Protein AF-A0A642V0Q8-F1 (afdb_monomer)

Sequence (374 aa):
MLQRAIRMIKKDSGQNDPMDEDRSLQTDLVGQQVGFDVVAENFSAFYATLSAFFKRTNYNDTHVLVLDRIDQLPDNPADLYSCFSRLSEISDIENLLVVFVINTLEPKPLLLTSIPHIHFPRYSTDDAVKVVSQQQLRSLPEDRFTPQEQKKFWNQYCSMVVNALSSYTGSDVRLIKEVALKLWPEFVRPVLEENMDINNFVQLYRRNQRLFVSEVAVTDSLIDFTETNRSQQPSSQSGLPKQSKYILCAAYLASYNNPRYDIRFFSRAKEARSKRRDTNPRKKLKVSARSLAAPPFDLERLLAILHSIIPDDFIPNIDIGVQIATLTTLKLIVRTSNTDPLDSRTRWKVNASWTLVKQVADDIGFEIEDYLVE

Foldseek 3Di:
DLLVLVVVVVVVLVDDQPCVVVVVVVPPDDDDPPDPPPPCPDPVSSQVSVLVVCVRVVDDAADEAEDEACVPDPDDCLVVLLSLLCCCVVDPDPRYHYHYHHDDDDDPSNVVGPDDDDDDDFDDLVRLLVVLLVDPPDFDPPPPDDPVLRSVLSSVLSNVLSVLCCVPPPRDSVLSNVLSVLCVVVLCVCCVPVVDDSVVVVVSCVVCVVCSNDCCSNDPCSVCVVVVPPDDPPPLCPVDDLLLLLLLLLQQLQQQPDPVCCCVQQPPPPPDPPPPPDPDDDPPDPDRSLVDFRHWGFPVSSVSSSVSQDDPPDDPDPCPVVSVVVCCVVVQKDWPDPDDPPDRPIIIGGDDHPVNSVSSCVVNVHPSVSSGDD

Radius of gyration: 32.7 Å; Cα contacts (8 Å, |Δi|>4): 288; chains: 1; bounding box: 78×70×80 Å

InterPro domains:
  IPR020796 Origin recognition complex, subunit 5 [PTHR12705] (57-374)
  IPR047088 Origin recognition complex subunit 5, C-terminal [PF14630] (240-372)
  IPR048866 ORC5, lid domain [PF21639] (154-212)

pLDDT: mean 74.85, std 15.23, range [29.09, 93.44]

Nearest PDB structures (foldseek):
  7jpp-assembly1_E  TM=7.796E-01  e=3.971E-15  Homo sapiens
  7jpo-assembly1_E  TM=7.181E-01  e=3.419E-15  Homo sapiens
  7jpq-assembly1_E  TM=7.410E-01  e=1.315E-14  Homo sapiens
  7jpr-assembly1_E  TM=7.358E-01  e=4.356E-14  Homo sapiens
  8s0d-assembly1_E  TM=6.866E-01  e=7.869E-13  Homo sapiens

Mean predicted aligned error: 14.7 Å

Structure (mmCIF, N/CA/C/O backbone):
data_AF-A0A642V0Q8-F1
#
_entry.id   AF-A0A642V0Q8-F1
#
loop_
_atom_site.group_PDB
_atom_site.id
_atom_site.type_symbol
_atom_site.label_atom_id
_atom_site.label_alt_id
_atom_site.label_comp_id
_atom_site.label_asym_id
_atom_site.label_entity_id
_atom_site.label_seq_id
_atom_site.pdbx_PDB_ins_code
_atom_site.Cartn_x
_atom_site.Cartn_y
_atom_site.Cartn_z
_atom_site.occupancy
_atom_site.B_iso_or_equiv
_atom_site.auth_seq_id
_atom_site.auth_comp_id
_atom_site.auth_asym_id
_atom_site.auth_atom_id
_atom_site.pdbx_PDB_model_num
ATOM 1 N N . MET A 1 1 ? 1.507 13.194 21.885 1.00 73.44 1 MET A N 1
ATOM 2 C CA . MET A 1 1 ? 0.198 12.568 22.200 1.00 73.44 1 MET A CA 1
ATOM 3 C C . MET A 1 1 ? -0.173 12.768 23.670 1.00 73.44 1 MET A C 1
ATOM 5 O O . MET A 1 1 ? -1.153 13.452 23.935 1.00 73.44 1 MET A O 1
ATOM 9 N N . LEU A 1 2 ? 0.661 12.309 24.609 1.00 74.94 2 LEU A N 1
ATOM 10 C CA . LEU A 1 2 ? 0.451 12.424 26.064 1.00 74.94 2 LEU A CA 1
ATOM 11 C C . LEU A 1 2 ? 0.155 13.853 26.561 1.00 74.94 2 LEU A C 1
ATOM 13 O O . LEU A 1 2 ? -0.807 14.073 27.287 1.00 74.94 2 LEU A O 1
ATOM 17 N N . GLN A 1 3 ? 0.906 14.854 26.098 1.00 76.81 3 GLN A N 1
ATOM 18 C CA . GLN A 1 3 ? 0.655 16.262 26.452 1.00 76.81 3 GLN A CA 1
ATOM 19 C C . GLN A 1 3 ? -0.716 16.771 25.990 1.00 76.81 3 GLN A C 1
ATOM 21 O O . GLN A 1 3 ? -1.381 17.521 26.701 1.00 76.81 3 GLN A O 1
ATOM 26 N N . ARG A 1 4 ? -1.160 16.349 24.798 1.00 77.81 4 ARG A N 1
ATOM 27 C CA . ARG A 1 4 ? -2.478 16.714 24.269 1.00 77.81 4 ARG A CA 1
ATOM 28 C C . ARG A 1 4 ? -3.583 16.086 25.115 1.00 77.81 4 ARG A C 1
ATOM 30 O O . ARG A 1 4 ? -4.572 16.758 25.374 1.00 77.81 4 ARG A O 1
ATOM 37 N N . ALA A 1 5 ? -3.392 14.848 25.577 1.00 73.31 5 ALA A N 1
ATOM 38 C CA . ALA A 1 5 ? -4.320 14.198 26.498 1.00 73.31 5 ALA A CA 1
ATOM 39 C C . ALA A 1 5 ? -4.440 14.977 27.819 1.00 73.31 5 ALA A C 1
ATOM 41 O O . ALA A 1 5 ? -5.554 15.296 28.215 1.00 73.31 5 ALA A O 1
ATOM 42 N N . ILE A 1 6 ? -3.322 15.393 28.434 1.00 73.06 6 ILE A N 1
ATOM 43 C CA . ILE A 1 6 ? -3.347 16.222 29.659 1.00 73.06 6 ILE A CA 1
ATOM 44 C C . ILE A 1 6 ? -4.097 17.536 29.422 1.00 73.06 6 ILE A C 1
ATOM 46 O O . ILE A 1 6 ? -4.943 17.914 30.226 1.00 73.06 6 ILE A O 1
ATOM 50 N N . ARG A 1 7 ? -3.808 18.239 28.320 1.00 75.31 7 ARG A N 1
ATOM 51 C CA . ARG A 1 7 ? -4.471 19.516 28.007 1.00 75.31 7 ARG A CA 1
ATOM 52 C C . ARG A 1 7 ? -5.978 19.352 27.792 1.00 75.31 7 ARG A C 1
ATOM 54 O O . ARG A 1 7 ? -6.728 20.222 28.216 1.00 75.31 7 ARG A O 1
ATOM 61 N N . MET A 1 8 ? -6.416 18.261 27.160 1.00 75.31 8 MET A N 1
ATOM 62 C CA . MET A 1 8 ? -7.845 17.976 26.976 1.00 75.31 8 MET A CA 1
ATOM 63 C C . MET A 1 8 ? -8.522 17.623 28.301 1.00 75.31 8 MET A C 1
ATOM 65 O O . MET A 1 8 ? -9.541 18.221 28.607 1.00 75.31 8 MET A O 1
ATOM 69 N N . ILE A 1 9 ? -7.903 16.783 29.139 1.00 74.62 9 ILE A N 1
ATOM 70 C CA . ILE A 1 9 ? -8.427 16.464 30.479 1.00 74.62 9 ILE A CA 1
ATOM 71 C C . ILE A 1 9 ? -8.581 17.738 31.321 1.00 74.62 9 ILE A C 1
ATOM 73 O O . ILE A 1 9 ? -9.634 17.967 31.906 1.00 74.62 9 ILE A O 1
ATOM 77 N N . LYS A 1 10 ? -7.570 18.617 31.328 1.00 71.44 10 LYS A N 1
ATOM 78 C CA . LYS A 1 10 ? -7.641 19.904 32.039 1.00 71.44 10 LYS A CA 1
ATOM 79 C C . LYS A 1 10 ? -8.766 20.795 31.506 1.00 71.44 10 LYS A C 1
ATOM 81 O O . LYS A 1 10 ? -9.539 21.338 32.287 1.00 71.44 10 LYS A O 1
ATOM 86 N N . LYS A 1 11 ? -8.889 20.913 30.181 1.00 74.62 11 LYS A N 1
ATOM 87 C CA . LYS A 1 11 ? -9.949 21.706 29.546 1.00 74.62 11 LYS A CA 1
ATOM 88 C C . LYS A 1 11 ? -11.348 21.175 29.877 1.00 74.62 11 LYS A C 1
ATOM 90 O O . LYS A 1 11 ? -12.233 21.973 30.162 1.00 74.62 11 LYS A O 1
ATOM 95 N N . ASP A 1 12 ? -11.529 19.858 29.852 1.00 69.38 12 ASP A N 1
ATOM 96 C CA . ASP A 1 12 ? -12.826 19.214 30.077 1.00 69.38 12 ASP A CA 1
ATOM 97 C C . ASP A 1 12 ? -13.228 19.227 31.554 1.00 69.38 12 ASP A C 1
ATOM 99 O O . ASP A 1 12 ? -14.411 19.324 31.866 1.00 69.38 12 ASP A O 1
ATOM 103 N N . SER A 1 13 ? -12.254 19.193 32.469 1.00 64.56 13 SER A N 1
ATOM 104 C CA . SER A 1 13 ? -12.518 19.292 33.907 1.00 64.56 13 SER A CA 1
ATOM 105 C C . SER A 1 13 ? -13.069 20.659 34.332 1.00 64.56 13 SER A C 1
ATOM 107 O O . SER A 1 13 ? -13.637 20.772 35.415 1.00 64.56 13 SER A O 1
ATOM 109 N N . GLY A 1 14 ? -12.908 21.701 33.501 1.00 60.91 14 GLY A N 1
ATOM 110 C CA . GLY A 1 14 ? -13.490 23.033 33.708 1.00 60.91 14 GLY A CA 1
ATOM 111 C C . GLY A 1 14 ? -13.041 23.766 34.979 1.00 60.91 14 GLY A C 1
ATOM 112 O O . GLY A 1 14 ? -13.478 24.890 35.215 1.00 60.91 14 GLY A O 1
ATOM 113 N N . GLN A 1 15 ? -12.177 23.159 35.794 1.00 57.56 15 GLN A N 1
ATOM 114 C CA . GLN A 1 15 ? -11.604 23.778 36.975 1.00 57.56 15 GLN A CA 1
ATOM 115 C C . GLN A 1 15 ? -10.337 24.513 36.561 1.00 57.56 15 GLN A C 1
ATOM 117 O O . GLN A 1 15 ? -9.303 23.902 36.285 1.00 57.56 15 GLN A O 1
ATOM 122 N N . ASN A 1 16 ? -10.437 25.840 36.497 1.00 51.66 16 ASN A N 1
ATOM 123 C CA . ASN A 1 16 ? -9.251 26.681 36.527 1.00 51.66 16 ASN A CA 1
ATOM 124 C C . ASN A 1 16 ? -8.540 26.405 37.852 1.00 51.66 16 ASN A C 1
ATOM 126 O O . ASN A 1 16 ? -9.184 26.381 38.904 1.00 51.66 16 ASN A O 1
ATOM 130 N N . ASP A 1 17 ? -7.231 26.162 37.792 1.00 53.12 17 ASP A N 1
ATOM 131 C CA . ASP A 1 17 ? -6.412 26.063 38.993 1.00 53.12 17 ASP A CA 1
ATOM 132 C C . ASP A 1 17 ? -6.721 27.296 39.873 1.00 53.12 17 ASP A C 1
ATOM 134 O O . ASP A 1 17 ? -6.653 28.420 39.369 1.00 53.12 17 ASP A O 1
ATOM 138 N N . PRO A 1 18 ? -7.002 27.149 41.182 1.00 48.31 18 PRO A N 1
ATOM 139 C CA . PRO A 1 18 ? -7.199 28.297 42.073 1.00 48.31 18 PRO A CA 1
ATOM 140 C C . PRO A 1 18 ? -5.971 29.232 42.153 1.00 48.31 18 PRO A C 1
ATOM 142 O O . PRO A 1 18 ? -6.042 30.297 42.748 1.00 48.31 18 PRO A O 1
ATOM 145 N N . MET A 1 19 ? -4.840 28.842 41.550 1.00 46.84 19 MET A N 1
ATOM 146 C CA . MET A 1 19 ? -3.610 29.629 41.411 1.00 46.84 19 MET A CA 1
ATOM 147 C C . MET A 1 19 ? -3.400 30.236 40.012 1.00 46.84 19 MET A C 1
ATOM 149 O O . MET A 1 19 ? -2.463 31.015 39.845 1.00 46.84 19 MET A O 1
ATOM 153 N N . ASP A 1 20 ? -4.229 29.920 39.011 1.00 47.69 20 ASP A N 1
ATOM 154 C CA . ASP A 1 20 ? -4.189 30.621 37.718 1.00 47.69 20 ASP A CA 1
ATOM 155 C C . ASP A 1 20 ? -4.856 32.009 37.813 1.00 47.69 20 ASP A C 1
ATOM 157 O O . ASP A 1 20 ? -4.445 32.929 37.104 1.00 47.69 20 ASP A O 1
ATOM 161 N N . GLU A 1 21 ? -5.793 32.213 38.751 1.00 42.03 21 GLU A N 1
ATOM 162 C CA . GLU A 1 21 ? -6.319 33.552 39.073 1.00 42.03 21 GLU A CA 1
ATOM 163 C C . GLU A 1 21 ? -5.270 34.413 39.803 1.00 42.03 21 GLU A C 1
ATOM 165 O O . GLU A 1 21 ? -5.004 35.536 39.369 1.00 42.03 21 GLU A O 1
ATOM 170 N N . ASP A 1 22 ? -4.567 33.874 40.806 1.00 39.88 22 ASP A N 1
ATOM 171 C CA . ASP A 1 22 ? -3.523 34.614 41.543 1.00 39.88 22 ASP A CA 1
ATOM 172 C C . ASP A 1 22 ? -2.272 34.919 40.695 1.00 39.88 22 ASP A C 1
ATOM 174 O O . ASP A 1 22 ? -1.592 35.928 40.907 1.00 39.88 22 ASP A O 1
ATOM 178 N N . ARG A 1 23 ? -1.961 34.089 39.690 1.00 43.12 23 ARG A N 1
ATOM 179 C CA . ARG A 1 23 ? -0.819 34.311 38.783 1.00 43.12 23 ARG A CA 1
ATOM 180 C C . ARG A 1 23 ? -1.097 35.326 37.680 1.00 43.12 23 ARG A C 1
ATOM 182 O O . ARG A 1 23 ? -0.146 35.939 37.201 1.00 43.12 23 ARG A O 1
ATOM 189 N N . SER A 1 24 ? -2.362 35.550 37.320 1.00 38.06 24 SER A N 1
ATOM 190 C CA . SER A 1 24 ? -2.745 36.596 36.360 1.00 38.06 24 SER A CA 1
ATOM 191 C C . SER A 1 24 ? -2.543 38.024 36.900 1.00 38.06 24 SER A C 1
ATOM 193 O O . SER A 1 24 ? -2.432 38.967 36.119 1.00 38.06 24 SER A O 1
ATOM 195 N N . LEU A 1 25 ? -2.423 38.182 38.226 1.00 37.22 25 LEU A N 1
ATOM 196 C CA . LEU A 1 25 ? -2.184 39.464 38.903 1.00 37.22 25 LEU A CA 1
ATOM 197 C C . LEU A 1 25 ? -0.702 39.729 39.248 1.00 37.22 25 LEU A C 1
ATOM 199 O O . LEU A 1 25 ? -0.368 40.838 39.656 1.00 37.22 25 LEU A O 1
ATOM 203 N N . GLN A 1 26 ? 0.198 38.750 39.079 1.00 36.31 26 GLN A N 1
ATOM 204 C CA . GLN A 1 26 ? 1.638 38.876 39.390 1.00 36.31 26 GLN A CA 1
ATOM 205 C C . GLN A 1 26 ? 2.558 38.862 38.154 1.00 36.31 26 GLN A C 1
ATOM 207 O O . GLN A 1 26 ? 3.782 38.834 38.285 1.00 36.31 26 GLN A O 1
ATOM 212 N N . THR A 1 27 ? 2.004 38.922 36.944 1.00 35.44 27 THR A N 1
ATOM 213 C CA . THR A 1 27 ? 2.748 38.897 35.672 1.00 35.44 27 THR A CA 1
ATOM 214 C C . THR A 1 27 ? 3.348 40.244 35.245 1.00 35.44 27 THR A C 1
ATOM 216 O O . THR A 1 27 ? 3.251 40.589 34.077 1.00 35.44 27 THR A O 1
ATOM 219 N N . ASP A 1 28 ? 4.021 40.979 36.139 1.00 34.16 28 ASP A N 1
ATOM 220 C CA . ASP A 1 28 ? 4.813 42.161 35.727 1.00 34.16 28 ASP A CA 1
ATOM 221 C C . ASP A 1 28 ? 6.246 42.220 36.272 1.00 34.16 28 ASP A C 1
ATOM 223 O O . ASP A 1 28 ? 7.034 43.059 35.835 1.00 34.16 28 ASP A O 1
ATOM 227 N N . LEU A 1 29 ? 6.663 41.333 37.180 1.00 38.28 29 LEU A N 1
ATOM 228 C CA . LEU A 1 29 ? 8.011 41.405 37.745 1.00 38.28 29 LEU A CA 1
ATOM 229 C C . LEU A 1 29 ? 8.592 40.005 37.937 1.00 38.28 29 LEU A C 1
ATOM 231 O O . LEU A 1 29 ? 8.100 39.221 38.736 1.00 38.28 29 LEU A O 1
ATOM 235 N N . VAL A 1 30 ? 9.710 39.756 37.251 1.00 33.25 30 VAL A N 1
ATOM 236 C CA . VAL A 1 30 ? 10.560 38.553 37.305 1.00 33.25 30 VAL A CA 1
ATOM 237 C C . VAL A 1 30 ? 10.149 37.450 36.323 1.00 33.25 30 VAL A C 1
ATOM 239 O O . VAL A 1 30 ? 9.330 36.573 36.582 1.00 33.25 30 VAL A O 1
ATOM 242 N N . GLY A 1 31 ? 10.809 37.481 35.163 1.00 34.41 31 GLY A N 1
ATOM 243 C CA . GLY A 1 31 ? 10.780 36.422 34.165 1.00 34.41 31 GLY A CA 1
ATOM 244 C C . GLY A 1 31 ? 11.391 35.127 34.695 1.00 34.41 31 GLY A C 1
ATOM 245 O O . GLY A 1 31 ? 12.594 34.916 34.604 1.00 34.41 31 GLY A O 1
ATOM 246 N N . GLN A 1 32 ? 10.539 34.243 35.198 1.00 29.09 32 GLN A N 1
ATOM 247 C CA . GLN A 1 32 ? 10.757 32.802 35.214 1.00 29.09 32 GLN A CA 1
ATOM 248 C C . GLN A 1 32 ? 9.387 32.129 35.133 1.00 29.09 32 GLN A C 1
ATOM 250 O O . GLN A 1 32 ? 8.699 31.914 36.128 1.00 29.09 32 GLN A O 1
ATOM 255 N N . GLN A 1 33 ? 8.968 31.828 33.905 1.00 32.00 33 GLN A N 1
ATOM 256 C CA . GLN A 1 33 ? 7.793 31.009 33.639 1.00 32.00 33 GLN A CA 1
ATOM 257 C C . GLN A 1 33 ? 8.044 29.588 34.166 1.00 32.00 33 GLN A C 1
ATOM 259 O O . GLN A 1 33 ? 8.540 28.731 33.444 1.00 32.00 33 GLN A O 1
ATOM 264 N N . VAL A 1 34 ? 7.660 29.303 35.411 1.00 36.34 34 VAL A N 1
ATOM 265 C CA . VAL A 1 34 ? 7.298 27.934 35.814 1.00 36.34 34 VAL A CA 1
ATOM 266 C C . VAL A 1 34 ? 5.809 27.767 35.523 1.00 36.34 34 VAL A C 1
ATOM 268 O O . VAL A 1 34 ? 4.958 27.660 36.413 1.00 36.34 34 VAL A O 1
ATOM 271 N N . GLY A 1 35 ? 5.484 27.825 34.231 1.00 33.97 35 GLY A N 1
ATOM 272 C CA . GLY A 1 35 ? 4.230 27.284 33.742 1.00 33.97 35 GLY A CA 1
ATOM 273 C C . GLY A 1 35 ? 4.261 25.775 33.955 1.00 33.97 35 GLY A C 1
ATOM 274 O O . GLY A 1 35 ? 5.289 25.136 33.735 1.00 33.97 35 GLY A O 1
ATOM 275 N N . PHE A 1 36 ? 3.138 25.177 34.346 1.00 42.97 36 PHE A N 1
ATOM 276 C CA . PHE A 1 36 ? 2.936 23.723 34.289 1.00 42.97 36 PHE A CA 1
ATOM 277 C C . PHE A 1 36 ? 2.830 23.219 32.833 1.00 42.97 36 PHE A C 1
ATOM 279 O O . PHE A 1 36 ? 2.056 22.316 32.526 1.00 42.97 36 PHE A O 1
ATOM 286 N N . ASP A 1 37 ? 3.639 23.781 31.939 1.00 45.09 37 ASP A N 1
ATOM 287 C CA . ASP A 1 37 ? 3.970 23.255 30.620 1.00 45.09 37 ASP A CA 1
ATOM 288 C C . ASP A 1 37 ? 5.141 22.265 30.787 1.00 45.09 37 ASP A C 1
ATOM 290 O O . ASP A 1 37 ? 6.135 22.287 30.065 1.00 45.09 37 ASP A O 1
ATOM 294 N N . VAL A 1 38 ? 5.048 21.393 31.804 1.00 54.09 38 VAL A N 1
ATOM 295 C CA . VAL A 1 38 ? 5.969 20.265 31.945 1.00 54.09 38 VAL A CA 1
ATOM 296 C C . VAL A 1 38 ? 5.728 19.390 30.728 1.00 54.09 38 VAL A C 1
ATOM 298 O O . VAL A 1 38 ? 4.691 18.736 30.591 1.00 54.09 38 VAL A O 1
ATOM 301 N N . VAL A 1 39 ? 6.685 19.443 29.810 1.00 56.16 39 VAL A N 1
ATOM 302 C CA . VAL A 1 39 ? 6.750 18.621 28.613 1.00 56.16 39 VAL A CA 1
ATOM 303 C C . VAL A 1 39 ? 6.688 17.169 29.091 1.00 56.16 39 VAL A C 1
ATOM 305 O O . VAL A 1 39 ? 7.646 16.635 29.638 1.00 56.16 39 VAL A O 1
ATOM 308 N N . ALA A 1 40 ? 5.522 16.529 28.969 1.00 62.09 40 ALA A N 1
ATOM 309 C CA . ALA A 1 40 ? 5.378 15.111 29.281 1.00 62.09 40 ALA A CA 1
ATOM 310 C C . ALA A 1 40 ? 6.078 14.301 28.178 1.00 62.09 40 ALA A C 1
ATOM 312 O O . ALA A 1 40 ? 5.439 13.884 27.211 1.00 62.09 40 ALA A O 1
ATOM 313 N N . GLU A 1 41 ? 7.403 14.188 28.285 1.00 68.94 41 GLU A N 1
ATOM 314 C CA . GLU A 1 41 ? 8.266 13.441 27.361 1.00 68.94 41 GLU A CA 1
ATOM 315 C C . GLU A 1 41 ? 8.118 11.933 27.580 1.00 68.94 41 GLU A C 1
ATOM 317 O O . GLU A 1 41 ? 8.024 11.172 26.623 1.00 68.94 41 GLU A O 1
ATOM 322 N N . ASN A 1 42 ? 7.988 11.519 28.845 1.00 79.19 42 ASN A N 1
ATOM 323 C CA . ASN A 1 42 ? 7.884 10.121 29.256 1.00 79.19 42 ASN A CA 1
ATOM 324 C C . ASN A 1 42 ? 6.536 9.816 29.918 1.00 79.19 42 ASN A C 1
ATOM 326 O O . ASN A 1 42 ? 5.898 10.687 30.517 1.00 79.19 42 ASN A O 1
ATOM 330 N N . PHE A 1 43 ? 6.138 8.540 29.894 1.00 81.56 43 PHE A N 1
ATOM 331 C CA . PHE A 1 43 ? 4.918 8.074 30.561 1.00 81.56 43 PHE A CA 1
ATOM 332 C C . PHE A 1 43 ? 4.939 8.328 32.080 1.00 81.56 43 PHE A C 1
ATOM 334 O O . PHE A 1 43 ? 3.918 8.670 32.669 1.00 81.56 43 PHE A O 1
ATOM 341 N N . SER A 1 44 ? 6.108 8.241 32.720 1.00 82.06 44 SER A N 1
ATOM 342 C CA . SER A 1 44 ? 6.276 8.556 34.145 1.00 82.06 44 SER A CA 1
ATOM 343 C C . SER A 1 44 ? 6.008 10.030 34.463 1.00 82.06 44 SER A C 1
ATOM 345 O O . SER A 1 44 ? 5.334 10.336 35.444 1.00 82.06 44 SER A O 1
ATOM 347 N N . ALA A 1 45 ? 6.484 10.946 33.614 1.00 82.50 45 ALA A N 1
ATOM 348 C CA . ALA A 1 45 ? 6.224 12.377 33.752 1.00 82.50 45 ALA A CA 1
ATOM 349 C C . ALA A 1 45 ? 4.737 12.697 33.526 1.00 82.50 45 ALA A C 1
ATOM 351 O O . ALA A 1 45 ? 4.148 13.494 34.263 1.00 82.50 45 ALA A O 1
ATOM 352 N N . PHE A 1 46 ? 4.114 12.026 32.548 1.00 83.88 46 PHE A N 1
ATOM 353 C CA . PHE A 1 46 ? 2.667 12.077 32.330 1.00 83.88 46 PHE A CA 1
ATOM 354 C C . PHE A 1 46 ? 1.903 11.638 33.587 1.00 83.88 46 PHE A C 1
ATOM 356 O O . PHE A 1 46 ? 1.065 12.393 34.075 1.00 83.88 46 PHE A O 1
ATOM 363 N N . TYR A 1 47 ? 2.246 10.480 34.160 1.00 83.56 47 TYR A N 1
ATOM 364 C CA . TYR A 1 47 ? 1.623 9.966 35.379 1.00 83.56 47 TYR A CA 1
ATOM 365 C C . TYR A 1 47 ? 1.775 10.921 36.571 1.00 83.56 47 TYR A C 1
ATOM 367 O O . TYR A 1 47 ? 0.787 11.241 37.228 1.00 83.56 47 TYR A O 1
ATOM 375 N N . ALA A 1 48 ? 2.984 11.431 36.826 1.00 83.12 48 ALA A N 1
ATOM 376 C CA . ALA A 1 48 ? 3.238 12.353 37.933 1.00 83.12 48 ALA A CA 1
ATOM 377 C C . ALA A 1 48 ? 2.411 13.645 37.813 1.00 83.12 48 ALA A C 1
ATOM 379 O O . ALA A 1 48 ? 1.834 14.113 38.793 1.00 83.12 48 ALA A O 1
ATOM 380 N N . THR A 1 49 ? 2.306 14.190 36.598 1.00 82.12 49 THR A N 1
ATOM 381 C CA . THR A 1 49 ? 1.501 15.390 36.321 1.00 82.12 49 THR A CA 1
ATOM 382 C C . THR A 1 49 ? 0.012 15.125 36.528 1.00 82.12 49 THR A C 1
ATOM 384 O O . THR A 1 49 ? -0.700 15.962 37.079 1.00 82.12 49 THR A O 1
ATOM 387 N N . LEU A 1 50 ? -0.455 13.948 36.112 1.00 81.12 50 LEU A N 1
ATOM 388 C CA . LEU A 1 50 ? -1.847 13.533 36.226 1.00 81.12 50 LEU A CA 1
ATOM 389 C C . LEU A 1 50 ? -2.218 13.289 37.702 1.00 81.12 50 LEU A C 1
ATOM 391 O O . LEU A 1 50 ? -3.193 13.852 38.186 1.00 81.12 50 LEU A O 1
ATOM 395 N N . SER A 1 51 ? -1.385 12.576 38.465 1.00 80.50 51 SER A N 1
ATOM 396 C CA . SER A 1 51 ? -1.566 12.390 39.915 1.00 80.50 51 SER A CA 1
ATOM 397 C C . SER A 1 51 ? -1.558 13.720 40.676 1.00 80.50 51 SER A C 1
ATOM 399 O O . SER A 1 51 ? -2.413 13.951 41.530 1.00 80.50 51 SER A O 1
ATOM 401 N N . ALA A 1 52 ? -0.644 14.636 40.332 1.00 81.62 52 ALA A N 1
ATOM 402 C CA . ALA A 1 52 ? -0.608 15.969 40.927 1.00 81.62 52 ALA A CA 1
ATOM 403 C C . ALA A 1 52 ? -1.871 16.784 40.614 1.00 81.62 52 ALA A C 1
ATOM 405 O O . ALA A 1 52 ? -2.336 17.523 41.477 1.00 81.62 52 ALA A O 1
ATOM 406 N N . PHE A 1 53 ? -2.434 16.643 39.411 1.00 78.88 53 PHE A N 1
ATOM 407 C CA . PHE A 1 53 ? -3.679 17.304 39.030 1.00 78.88 53 PHE A CA 1
ATOM 408 C C . PHE A 1 53 ? -4.864 16.786 39.855 1.00 78.88 53 PHE A C 1
ATOM 410 O O . PHE A 1 53 ? -5.501 17.578 40.539 1.00 78.88 53 PHE A O 1
ATOM 417 N N . PHE A 1 54 ? -5.094 15.469 39.895 1.00 78.50 54 PHE A N 1
ATOM 418 C CA . PHE A 1 54 ? -6.218 14.883 40.642 1.00 78.50 54 PHE A CA 1
ATOM 419 C C . PHE A 1 54 ? -6.128 15.130 42.155 1.00 78.50 54 PHE A C 1
ATOM 421 O O . PHE A 1 54 ? -7.142 15.416 42.788 1.00 78.50 54 PHE A O 1
ATOM 428 N N . LYS A 1 55 ? -4.919 15.099 42.738 1.00 78.81 55 LYS A N 1
ATOM 429 C CA . LYS A 1 55 ? -4.709 15.434 44.160 1.00 78.81 55 LYS A CA 1
ATOM 430 C C . LYS A 1 55 ? -5.028 16.896 44.478 1.00 78.81 55 LYS A C 1
ATOM 432 O O . LYS A 1 55 ? -5.399 17.198 45.606 1.00 78.81 55 LYS A O 1
ATOM 437 N N . ARG A 1 56 ? -4.862 17.804 43.511 1.00 74.06 56 ARG A N 1
ATOM 438 C CA . ARG A 1 56 ? -5.108 19.243 43.693 1.00 74.06 56 ARG A CA 1
ATOM 439 C C . ARG A 1 56 ? -6.559 19.629 43.465 1.00 74.06 56 ARG A C 1
ATOM 441 O O . ARG A 1 56 ? -7.069 20.463 44.202 1.00 74.06 56 ARG A O 1
ATOM 448 N N . THR A 1 57 ? -7.211 19.033 42.474 1.00 68.50 57 THR A N 1
ATOM 449 C CA . THR A 1 57 ? -8.600 19.353 42.120 1.00 68.50 57 THR A CA 1
ATOM 450 C C . THR A 1 57 ? -9.626 18.531 42.901 1.00 68.50 57 THR A C 1
ATOM 452 O O . THR A 1 57 ? -10.810 18.849 42.849 1.00 68.50 57 THR A O 1
ATOM 455 N N . ASN A 1 58 ? -9.189 17.495 43.637 1.00 68.81 58 ASN A N 1
ATOM 456 C CA . ASN A 1 58 ? -10.044 16.539 44.356 1.00 68.81 58 ASN A CA 1
ATOM 457 C C . ASN A 1 58 ? -11.240 16.086 43.497 1.00 68.81 58 ASN A C 1
ATOM 459 O O . ASN A 1 58 ? -12.399 16.113 43.917 1.00 68.81 58 ASN A O 1
ATOM 463 N N . TYR A 1 59 ? -10.934 15.787 42.235 1.00 69.12 59 TYR A N 1
ATOM 464 C CA . TYR A 1 59 ? -11.919 15.619 41.182 1.00 69.12 59 TYR A CA 1
ATOM 465 C C . TYR A 1 59 ? -12.556 14.230 41.248 1.00 69.12 59 TYR A C 1
ATOM 467 O O . TYR A 1 59 ? -11.881 13.212 41.065 1.00 69.12 59 TYR A O 1
ATOM 475 N N . ASN A 1 60 ? -13.867 14.207 41.498 1.00 70.12 60 ASN A N 1
ATOM 476 C CA . ASN A 1 60 ? -14.627 12.980 41.733 1.00 70.12 60 ASN A CA 1
ATOM 477 C C . ASN A 1 60 ? -15.431 12.479 40.525 1.00 70.12 60 ASN A C 1
ATOM 479 O O . ASN A 1 60 ? -15.998 11.391 40.602 1.00 70.12 60 ASN A O 1
ATOM 483 N N . ASP A 1 61 ? -15.483 13.224 39.417 1.00 77.62 61 ASP A N 1
ATOM 484 C CA . ASP A 1 61 ? -16.237 12.773 38.246 1.00 77.62 61 ASP A CA 1
ATOM 485 C C . ASP A 1 61 ? -15.410 11.812 37.387 1.00 77.62 61 ASP A C 1
ATOM 487 O O . ASP A 1 61 ? -14.193 11.944 37.233 1.00 77.62 61 ASP A O 1
ATOM 491 N N . THR A 1 62 ? -16.090 10.837 36.786 1.00 80.06 62 THR A N 1
ATOM 492 C CA . THR A 1 62 ? -15.462 9.852 35.905 1.00 80.06 62 THR A CA 1
ATOM 493 C C . THR A 1 62 ? -15.077 10.482 34.568 1.00 80.06 62 THR A C 1
ATOM 495 O O . THR A 1 62 ? -15.944 10.861 33.778 1.00 80.06 62 THR A O 1
ATOM 498 N N . HIS A 1 63 ? -13.783 10.523 34.267 1.00 82.44 63 HIS A N 1
ATOM 499 C CA . HIS A 1 63 ? -13.254 10.940 32.976 1.00 82.44 63 HIS A CA 1
ATOM 500 C C . HIS A 1 63 ? -12.938 9.738 32.086 1.00 82.44 63 HIS A C 1
ATOM 502 O O . HIS A 1 63 ? -12.249 8.803 32.493 1.00 82.44 63 HIS A O 1
ATOM 508 N N . VAL A 1 64 ? -13.389 9.795 30.830 1.00 86.12 64 VAL A N 1
ATOM 509 C CA . VAL A 1 64 ? -13.082 8.786 29.810 1.00 86.12 64 VAL A CA 1
ATOM 510 C C . VAL A 1 64 ? -12.063 9.351 28.826 1.00 86.12 64 VAL A C 1
ATOM 512 O O . VAL A 1 64 ? -12.365 10.247 28.041 1.00 86.12 64 VAL A O 1
ATOM 515 N N . LEU A 1 65 ? -10.848 8.811 28.844 1.00 87.44 65 LEU A N 1
ATOM 516 C CA . LEU A 1 65 ? -9.794 9.130 27.891 1.00 87.44 65 LEU A CA 1
ATOM 517 C C . LEU A 1 65 ? -9.870 8.173 26.698 1.00 87.44 65 LEU A C 1
ATOM 519 O O . LEU A 1 65 ? -9.433 7.024 26.779 1.00 87.44 65 LEU A O 1
ATOM 523 N N . VAL A 1 66 ? -10.395 8.659 25.573 1.00 89.44 66 VAL A N 1
ATOM 524 C CA . VAL A 1 66 ? -10.451 7.897 24.318 1.00 89.44 66 VAL A CA 1
ATOM 525 C C . VAL A 1 66 ? -9.174 8.126 23.513 1.00 89.44 66 VAL A C 1
ATOM 527 O O . VAL A 1 66 ? -8.905 9.227 23.029 1.00 89.44 66 VAL A O 1
ATOM 530 N N . LEU A 1 67 ? -8.380 7.071 23.358 1.00 87.62 67 LEU A N 1
ATOM 531 C CA . LEU A 1 67 ? -7.173 7.050 22.540 1.00 87.62 67 LEU A CA 1
ATOM 532 C C . LEU A 1 67 ? -7.527 6.503 21.156 1.00 87.62 67 LEU A C 1
ATOM 534 O O . LEU A 1 67 ? -7.439 5.298 20.904 1.00 87.62 67 LEU A O 1
ATOM 538 N N . ASP A 1 68 ? -7.959 7.403 20.271 1.00 88.06 68 ASP A N 1
ATOM 539 C CA . ASP A 1 68 ? -8.332 7.036 18.906 1.00 88.06 68 ASP A CA 1
ATOM 540 C C . ASP A 1 68 ? -7.100 6.727 18.042 1.00 88.06 68 ASP A C 1
ATOM 542 O O . ASP A 1 68 ? -6.129 7.489 18.029 1.00 88.06 68 ASP A O 1
ATOM 546 N N . ARG A 1 69 ? -7.144 5.599 17.323 1.00 85.06 69 ARG A N 1
ATOM 547 C CA . ARG A 1 69 ? -6.107 5.111 16.395 1.00 85.06 69 ARG A CA 1
ATOM 548 C C . ARG A 1 69 ? -4.681 5.147 16.948 1.00 85.06 69 ARG A C 1
ATOM 550 O O . ARG A 1 69 ? -3.743 5.528 16.249 1.00 85.06 69 ARG A O 1
ATOM 557 N N . ILE A 1 70 ? -4.497 4.684 18.180 1.00 83.62 70 ILE A N 1
ATOM 558 C CA . ILE A 1 70 ? -3.174 4.597 18.823 1.00 83.62 70 ILE A CA 1
ATOM 559 C C . ILE A 1 70 ? -2.165 3.727 18.041 1.00 83.62 70 ILE A C 1
ATOM 561 O O . ILE A 1 70 ? -0.960 3.929 18.139 1.00 83.62 70 ILE A O 1
ATOM 565 N N . ASP A 1 71 ? -2.654 2.827 17.192 1.00 81.19 71 ASP A N 1
ATOM 566 C CA . ASP A 1 71 ? -1.850 2.020 16.269 1.00 81.19 71 ASP A CA 1
ATOM 567 C C . ASP A 1 71 ? -1.124 2.828 15.174 1.00 81.19 71 ASP A C 1
ATOM 569 O O . ASP A 1 71 ? -0.098 2.393 14.668 1.00 81.19 71 ASP A O 1
ATOM 573 N N . GLN A 1 72 ? -1.599 4.030 14.830 1.00 83.62 72 GLN A N 1
ATOM 574 C CA . GLN A 1 72 ? -0.964 4.871 13.804 1.00 83.62 72 GLN A CA 1
ATOM 575 C C . GLN A 1 72 ? 0.276 5.627 14.306 1.00 83.62 72 GLN A C 1
ATOM 577 O O . GLN A 1 72 ? 0.833 6.450 13.577 1.00 83.62 72 GLN A O 1
ATOM 582 N N . LEU A 1 73 ? 0.696 5.402 15.553 1.00 82.00 73 LEU A N 1
ATOM 583 C CA . LEU A 1 73 ? 1.905 6.015 16.085 1.00 82.00 73 LEU A CA 1
ATOM 584 C C . LEU A 1 73 ? 3.146 5.459 15.355 1.00 82.00 73 LEU A C 1
ATOM 586 O O . LEU A 1 73 ? 3.237 4.253 15.139 1.00 82.00 73 LEU A O 1
ATOM 590 N N . PRO A 1 74 ? 4.103 6.324 14.964 1.00 72.62 74 PRO A N 1
ATOM 591 C CA . PRO A 1 74 ? 5.296 5.900 14.226 1.00 72.62 74 PRO A CA 1
ATOM 592 C C . PRO A 1 74 ? 6.245 5.041 15.075 1.00 72.62 74 PRO A C 1
ATOM 594 O O . PRO A 1 74 ? 6.971 4.210 14.531 1.00 72.62 74 PRO A O 1
ATOM 597 N N . ASP A 1 75 ? 6.221 5.233 16.395 1.00 79.62 75 ASP A N 1
ATOM 598 C CA . ASP A 1 75 ? 7.010 4.476 17.362 1.00 79.62 75 ASP A CA 1
ATOM 599 C C . ASP A 1 75 ? 6.225 3.273 17.882 1.00 79.62 75 ASP A C 1
ATOM 601 O O . ASP A 1 75 ? 4.997 3.303 17.938 1.00 79.62 75 ASP A O 1
ATOM 605 N N . ASN A 1 76 ? 6.934 2.224 18.310 1.00 77.62 76 ASN A N 1
ATOM 606 C CA . ASN A 1 76 ? 6.317 0.997 18.808 1.00 77.62 76 ASN A CA 1
ATOM 607 C C . ASN A 1 76 ? 5.356 1.285 19.988 1.00 77.62 76 ASN A C 1
ATOM 6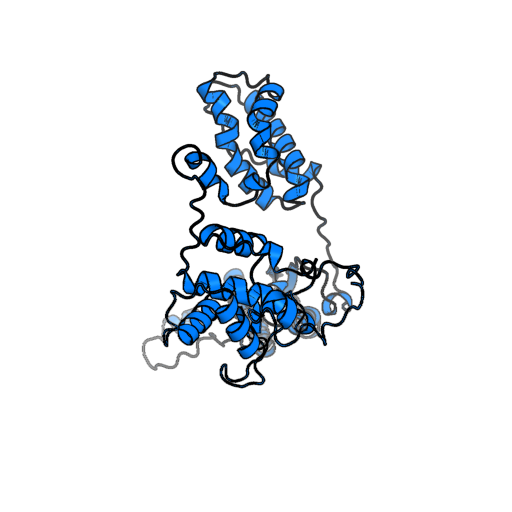09 O O . ASN A 1 76 ? 5.821 1.608 21.083 1.00 77.62 76 ASN A O 1
ATOM 613 N N . PRO A 1 77 ? 4.029 1.115 19.821 1.00 80.38 77 PRO A N 1
ATOM 614 C CA . PRO A 1 77 ? 3.053 1.446 20.858 1.00 80.38 77 PRO A CA 1
ATOM 615 C C . PRO A 1 77 ? 2.947 0.375 21.958 1.00 80.38 77 PRO A C 1
ATOM 617 O O . PRO A 1 77 ? 2.159 0.540 22.888 1.00 80.38 77 PRO A O 1
ATOM 620 N N . ALA A 1 78 ? 3.717 -0.721 21.879 1.00 82.12 78 ALA A N 1
ATOM 621 C CA . ALA A 1 78 ? 3.670 -1.828 22.839 1.00 82.12 78 ALA A CA 1
ATOM 622 C C . ALA A 1 78 ? 3.847 -1.374 24.296 1.00 82.12 78 ALA A C 1
ATOM 624 O O . ALA A 1 78 ? 3.081 -1.791 25.169 1.00 82.12 78 ALA A O 1
ATOM 625 N N . ASP A 1 79 ? 4.804 -0.478 24.535 1.00 82.62 79 ASP A N 1
ATOM 626 C CA . ASP A 1 79 ? 5.084 0.042 25.871 1.00 82.62 79 ASP A CA 1
ATOM 627 C C . ASP A 1 79 ? 3.900 0.867 26.381 1.00 82.62 79 ASP A C 1
ATOM 629 O O . ASP A 1 79 ? 3.437 0.655 27.501 1.00 82.62 79 ASP A O 1
ATOM 633 N N . LEU A 1 80 ? 3.323 1.720 25.527 1.00 84.25 80 LEU A N 1
ATOM 634 C CA . LEU A 1 80 ? 2.146 2.521 25.863 1.00 84.25 80 LEU A CA 1
ATOM 635 C C . LEU A 1 80 ? 0.941 1.645 26.208 1.00 84.25 80 LEU A C 1
ATOM 637 O O . LEU A 1 80 ? 0.282 1.917 27.208 1.00 84.25 80 LEU A O 1
ATOM 641 N N . TYR A 1 81 ? 0.675 0.581 25.444 1.00 86.38 81 TYR A N 1
ATOM 642 C CA . TYR A 1 81 ? -0.405 -0.356 25.766 1.00 86.38 81 TYR A CA 1
ATOM 643 C C . TYR A 1 81 ? -0.230 -0.954 27.161 1.00 86.38 81 TYR A C 1
ATOM 645 O O . TYR A 1 81 ? -1.176 -0.933 27.942 1.00 86.38 81 TYR A O 1
ATOM 653 N N . SER A 1 82 ? 0.981 -1.418 27.491 1.00 83.94 82 SER A N 1
ATOM 654 C CA . SER A 1 82 ? 1.280 -2.014 28.799 1.00 83.94 82 SER A CA 1
ATOM 655 C C . SER A 1 82 ? 1.192 -1.006 29.954 1.00 83.94 82 SER A C 1
ATOM 657 O O . SER A 1 82 ? 0.741 -1.329 31.054 1.00 83.94 82 SER A O 1
ATOM 659 N N . CYS A 1 83 ? 1.604 0.236 29.701 1.00 84.88 83 CYS A N 1
ATOM 660 C CA . CYS A 1 83 ? 1.596 1.311 30.679 1.00 84.88 83 CYS A CA 1
ATOM 661 C C . CYS A 1 83 ? 0.175 1.804 30.963 1.00 84.88 83 CYS A C 1
ATOM 663 O O . CYS A 1 83 ? -0.199 1.961 32.123 1.00 84.88 83 CYS A O 1
ATOM 665 N N . PHE A 1 84 ? -0.638 2.009 29.925 1.00 86.19 84 PHE A N 1
ATOM 666 C CA . PHE A 1 84 ? -2.028 2.425 30.080 1.00 86.19 84 PHE A CA 1
ATOM 667 C C . PHE A 1 84 ? -2.922 1.296 30.608 1.00 86.19 84 PHE A C 1
ATOM 669 O O . PHE A 1 84 ? -3.806 1.579 31.410 1.00 86.19 84 PHE A O 1
ATOM 676 N N . SER A 1 85 ? -2.675 0.029 30.243 1.00 83.31 85 SER A N 1
ATOM 677 C CA . SER A 1 85 ? -3.423 -1.112 30.800 1.00 83.31 85 SER A CA 1
ATOM 678 C C . SER A 1 85 ? -3.233 -1.253 32.306 1.00 83.31 85 SER A C 1
ATOM 680 O O . SER A 1 85 ? -4.157 -1.629 33.014 1.00 83.31 85 SER A O 1
ATOM 682 N N . ARG A 1 86 ? -2.024 -0.948 32.792 1.00 81.75 86 ARG A N 1
ATOM 683 C CA . ARG A 1 86 ? -1.670 -1.008 34.215 1.00 81.75 86 ARG A CA 1
ATOM 684 C C . ARG A 1 86 ? -1.867 0.322 34.932 1.00 81.75 86 ARG A C 1
ATOM 686 O O . ARG A 1 86 ? -1.585 0.412 36.121 1.00 81.75 86 ARG A O 1
ATOM 693 N N . LEU A 1 87 ? -2.341 1.363 34.246 1.00 82.56 87 LEU A N 1
ATOM 694 C CA . LEU A 1 87 ? -2.533 2.673 34.864 1.00 82.56 87 LEU A CA 1
ATOM 695 C C . LEU A 1 87 ? -3.535 2.584 36.020 1.00 82.56 87 LEU A C 1
ATOM 697 O O . LEU A 1 87 ? -3.297 3.187 37.058 1.00 82.56 87 LEU A O 1
ATOM 701 N N . SER A 1 88 ? -4.588 1.776 35.889 1.00 76.50 88 SER A N 1
ATOM 702 C CA . SER A 1 88 ? -5.549 1.528 36.971 1.00 76.50 88 SER A CA 1
ATOM 703 C C . SER A 1 88 ? -4.945 0.809 38.184 1.00 76.50 88 SER A C 1
ATOM 705 O O . SER A 1 88 ? -5.489 0.910 39.272 1.00 76.50 88 SER A O 1
ATOM 707 N N . GLU A 1 89 ? -3.841 0.074 38.016 1.00 80.25 89 GLU A N 1
ATOM 708 C CA . GLU A 1 89 ? -3.130 -0.590 39.122 1.00 80.25 89 GLU A CA 1
ATOM 709 C C . GLU A 1 89 ? -2.089 0.329 39.770 1.00 80.25 89 GLU A C 1
ATOM 711 O O . GLU A 1 89 ? -1.814 0.235 40.962 1.00 80.25 89 GLU A O 1
ATOM 716 N N . ILE A 1 90 ? -1.444 1.163 38.951 1.00 76.38 90 ILE A N 1
ATOM 717 C CA . ILE A 1 90 ? -0.312 2.006 39.351 1.00 76.38 90 ILE A CA 1
ATOM 718 C C . ILE A 1 90 ? -0.795 3.340 39.931 1.00 76.38 90 ILE A C 1
ATOM 720 O O . ILE A 1 90 ? -0.076 3.954 40.720 1.00 76.38 90 ILE A O 1
ATOM 724 N N . SER A 1 91 ? -1.970 3.815 39.510 1.00 70.25 91 SER A N 1
ATOM 725 C CA . SER A 1 91 ? -2.488 5.125 39.891 1.00 70.25 91 SER A CA 1
ATOM 726 C C . SER A 1 91 ? -3.421 5.080 41.095 1.00 70.25 91 SER A C 1
ATOM 728 O O . SER A 1 91 ? -4.317 4.249 41.161 1.00 70.25 91 SER A O 1
ATOM 730 N N . ASP A 1 92 ? -3.275 6.065 41.985 1.00 71.44 92 ASP A N 1
ATOM 731 C CA . ASP A 1 92 ? -4.236 6.369 43.062 1.00 71.44 92 ASP A CA 1
ATOM 732 C C . ASP A 1 92 ? -5.554 6.982 42.517 1.00 71.44 92 ASP A C 1
ATOM 734 O O . ASP A 1 92 ? -6.294 7.629 43.256 1.00 71.44 92 ASP A O 1
ATOM 738 N N . ILE A 1 93 ? -5.806 6.907 41.204 1.00 72.62 93 ILE A N 1
ATOM 739 C CA . ILE A 1 93 ? -6.874 7.648 40.526 1.00 72.62 93 ILE A CA 1
ATOM 740 C C . ILE A 1 93 ? -7.976 6.674 40.140 1.00 72.62 93 ILE A C 1
ATOM 742 O O . ILE A 1 93 ? -7.853 5.927 39.173 1.00 72.62 93 ILE A O 1
ATOM 746 N N . GLU A 1 94 ? -9.083 6.731 40.868 1.00 70.75 94 GLU A N 1
ATOM 747 C CA . GLU A 1 94 ? -10.224 5.833 40.657 1.00 70.75 94 GLU A CA 1
ATOM 748 C C . GLU A 1 94 ? -11.121 6.279 39.486 1.00 70.75 94 GLU A C 1
ATOM 750 O O . GLU A 1 94 ? -11.842 5.476 38.897 1.00 70.75 94 GLU A O 1
ATOM 755 N N . ASN A 1 95 ? -11.029 7.550 39.085 1.00 79.62 95 ASN A N 1
ATOM 756 C CA . ASN A 1 95 ? -12.008 8.186 38.200 1.00 79.62 95 ASN A CA 1
ATOM 757 C C . ASN A 1 95 ? -11.557 8.310 36.737 1.00 79.62 95 ASN A C 1
ATOM 759 O O . ASN A 1 95 ? -12.117 9.114 35.995 1.00 79.62 95 ASN A O 1
ATOM 763 N N . LEU A 1 96 ? -10.543 7.558 36.296 1.00 82.75 96 LEU A N 1
ATOM 764 C CA . LEU A 1 96 ? -10.034 7.629 34.921 1.00 82.75 96 LEU A CA 1
ATOM 765 C C . LEU A 1 96 ? -10.208 6.295 34.187 1.00 82.75 96 LEU A C 1
ATOM 767 O O . LEU A 1 96 ? -9.526 5.316 34.480 1.00 82.75 96 LEU A O 1
ATOM 771 N N . LEU A 1 97 ? -11.064 6.284 33.165 1.00 85.81 97 LEU A N 1
ATOM 772 C CA . LEU A 1 97 ? -11.228 5.159 32.246 1.00 85.81 97 LEU A CA 1
ATOM 773 C C . LEU A 1 97 ? -10.482 5.439 30.940 1.00 85.81 97 LEU A C 1
ATOM 775 O O . LEU A 1 97 ? -10.740 6.441 30.278 1.00 85.81 97 LEU A O 1
ATOM 779 N N . VAL A 1 98 ? -9.594 4.537 30.527 1.00 86.62 98 VAL A N 1
ATOM 780 C CA . VAL A 1 98 ? -8.885 4.638 29.243 1.00 86.62 98 VAL A CA 1
ATOM 781 C C . VAL A 1 98 ? -9.520 3.683 28.237 1.00 86.62 98 VAL A C 1
ATOM 783 O O . VAL A 1 98 ? -9.607 2.484 28.485 1.00 86.62 98 VAL A O 1
ATOM 786 N N . VAL A 1 99 ? -9.948 4.209 27.089 1.00 89.50 99 VAL A N 1
ATOM 787 C CA . VAL A 1 99 ? -10.520 3.427 25.984 1.00 89.50 99 VAL A CA 1
ATOM 788 C C . VAL A 1 99 ? -9.573 3.487 24.795 1.00 89.50 99 VAL A C 1
ATOM 790 O O . VAL A 1 99 ? -9.270 4.569 24.292 1.00 89.50 99 VAL A O 1
ATOM 793 N N . PHE A 1 100 ? -9.126 2.329 24.315 1.00 88.44 100 PHE A N 1
ATOM 794 C CA . PHE A 1 100 ? -8.321 2.232 23.099 1.00 88.44 100 PHE A CA 1
ATOM 795 C C . PHE A 1 100 ? -9.217 1.971 21.892 1.00 88.44 100 PHE A C 1
ATOM 797 O O . PHE A 1 100 ? -10.031 1.049 21.914 1.00 88.44 100 PHE A O 1
ATOM 804 N N . VAL A 1 101 ? -9.027 2.736 20.817 1.00 89.69 101 VAL A N 1
ATOM 805 C CA . VAL A 1 101 ? -9.620 2.424 19.511 1.00 89.69 101 VAL A CA 1
ATOM 806 C C . VAL A 1 101 ? -8.497 2.026 18.562 1.00 89.69 101 VAL A C 1
ATOM 808 O O . VAL A 1 101 ? -7.569 2.796 18.305 1.00 89.69 101 VAL A O 1
ATOM 811 N N . ILE A 1 102 ? -8.570 0.799 18.054 1.00 87.62 102 ILE A N 1
ATOM 812 C CA . ILE A 1 102 ? -7.542 0.179 17.216 1.00 87.62 102 ILE A CA 1
ATOM 813 C C . ILE A 1 102 ? -8.202 -0.304 15.922 1.00 87.62 102 ILE A C 1
ATOM 815 O O . ILE A 1 102 ? -9.340 -0.766 15.935 1.00 87.62 102 ILE A O 1
ATOM 819 N N . ASN A 1 103 ? -7.498 -0.159 14.798 1.00 86.12 103 ASN A N 1
ATOM 820 C CA . ASN A 1 103 ? -7.965 -0.598 13.476 1.00 86.12 103 ASN A CA 1
ATOM 821 C C . ASN A 1 103 ? -7.188 -1.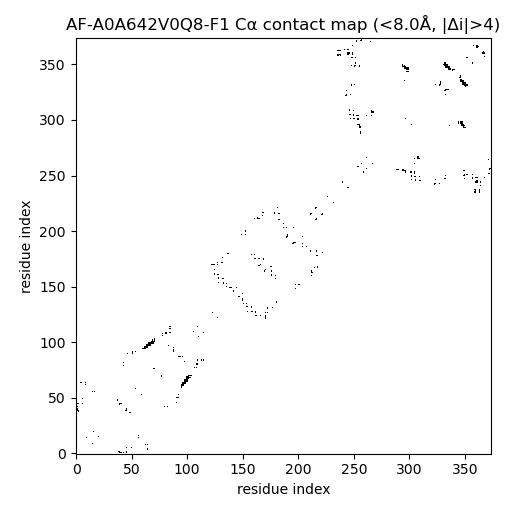818 12.939 1.00 86.12 103 ASN A C 1
ATOM 823 O O . ASN A 1 103 ? -7.552 -2.394 11.916 1.00 86.12 103 ASN A O 1
ATOM 827 N N . THR A 1 104 ? -6.091 -2.192 13.595 1.00 81.12 104 THR A N 1
ATOM 828 C CA . THR A 1 104 ? -5.287 -3.379 13.287 1.00 81.12 104 THR A CA 1
ATOM 829 C C . THR A 1 104 ? -5.743 -4.590 14.088 1.00 81.12 104 THR A C 1
ATOM 831 O O . THR A 1 104 ? -6.632 -4.508 14.935 1.00 81.12 104 THR A O 1
ATOM 834 N N . LEU A 1 105 ? -5.144 -5.744 13.785 1.00 77.81 105 LEU A N 1
ATOM 835 C CA . LEU A 1 105 ? -5.313 -6.940 14.601 1.00 77.81 105 LEU A CA 1
ATOM 836 C C . LEU A 1 105 ? -4.905 -6.645 16.050 1.00 77.81 105 LEU A C 1
ATOM 838 O O . LEU A 1 105 ? -3.930 -5.931 16.283 1.00 77.81 105 LEU A O 1
ATOM 842 N N . GLU A 1 106 ? -5.632 -7.236 16.996 1.00 76.75 106 GLU A N 1
ATOM 843 C CA . GLU A 1 106 ? -5.410 -7.056 18.429 1.00 76.75 106 GLU A CA 1
ATOM 844 C C . GLU A 1 106 ? -3.921 -7.225 18.790 1.00 76.75 106 GLU A C 1
ATOM 846 O O . GLU A 1 106 ? -3.324 -8.282 18.536 1.00 76.75 106 GLU A O 1
ATOM 851 N N . PRO A 1 107 ? -3.275 -6.183 19.350 1.00 79.62 107 PRO A N 1
ATOM 852 C CA . PRO A 1 107 ? -1.860 -6.245 19.652 1.00 79.62 107 PRO A CA 1
ATOM 853 C C . PRO A 1 107 ? -1.627 -7.227 20.803 1.00 79.62 107 PRO A C 1
ATOM 855 O O . PRO A 1 107 ? -2.310 -7.201 21.825 1.00 79.62 107 PRO A O 1
ATOM 858 N N . LYS A 1 108 ? -0.591 -8.062 20.667 1.00 80.31 108 LYS A N 1
ATOM 859 C CA . LYS A 1 108 ? -0.166 -9.048 21.679 1.00 80.31 108 LYS A CA 1
ATOM 860 C C . LYS A 1 108 ? -0.176 -8.546 23.138 1.00 80.31 108 LYS A C 1
ATOM 862 O O . LYS A 1 108 ? -0.660 -9.296 23.980 1.00 80.31 108 LYS A O 1
ATOM 867 N N . PRO A 1 109 ? 0.316 -7.335 23.481 1.00 76.81 109 PRO A N 1
ATOM 868 C CA . PRO A 1 109 ? 0.275 -6.854 24.866 1.00 76.81 109 PRO A CA 1
ATOM 869 C C . PRO A 1 109 ? -1.144 -6.667 25.423 1.00 76.81 109 PRO A C 1
ATOM 871 O O . PRO A 1 109 ? -1.334 -6.825 26.623 1.00 76.81 109 PRO A O 1
ATOM 874 N N . LEU A 1 110 ? -2.144 -6.377 24.585 1.00 79.75 110 LEU A N 1
ATOM 875 C CA . LEU A 1 110 ? -3.540 -6.252 25.016 1.00 79.75 110 LEU A CA 1
ATOM 876 C C . LEU A 1 110 ? -4.253 -7.608 25.124 1.00 79.75 110 LEU A C 1
ATOM 878 O O . LEU A 1 110 ? -5.177 -7.749 25.914 1.00 79.75 110 LEU A O 1
ATOM 882 N N . LEU A 1 111 ? -3.796 -8.619 24.381 1.00 80.62 111 LEU A N 1
ATOM 883 C CA . LEU A 1 111 ? -4.307 -9.992 24.484 1.00 80.62 111 LEU A CA 1
ATOM 884 C C . LEU A 1 111 ? -3.888 -10.691 25.783 1.00 80.62 111 LEU A C 1
ATOM 886 O O . LEU A 1 111 ? -4.591 -11.568 26.273 1.00 80.62 111 LEU A O 1
ATOM 890 N N . LEU A 1 112 ? -2.717 -10.336 26.317 1.00 79.38 112 LEU A N 1
ATOM 891 C CA . LEU A 1 112 ? -2.190 -10.914 27.556 1.00 79.38 112 LEU A CA 1
ATOM 892 C C . LEU A 1 112 ? -2.786 -10.273 28.816 1.00 79.38 112 LEU A C 1
ATOM 894 O O . LEU A 1 112 ? -2.559 -10.777 29.914 1.00 79.38 112 LEU A O 1
ATOM 898 N N . THR A 1 113 ? -3.513 -9.164 28.677 1.00 78.62 113 THR A N 1
ATOM 899 C CA . THR A 1 113 ? -4.149 -8.464 29.796 1.00 78.62 113 THR A CA 1
ATOM 900 C C . THR A 1 113 ? -5.629 -8.820 29.883 1.00 78.62 113 THR A C 1
ATOM 902 O O . THR A 1 113 ? -6.276 -9.129 28.886 1.00 78.62 113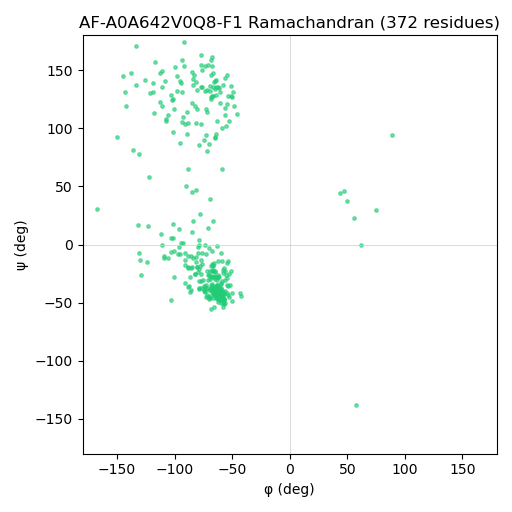 THR A O 1
ATOM 905 N N . SER A 1 114 ? -6.196 -8.753 31.088 1.00 79.94 114 SER A N 1
ATOM 906 C CA . SER A 1 114 ? -7.609 -9.070 31.353 1.00 79.94 114 SER A CA 1
ATOM 907 C C . SER A 1 114 ? -8.580 -7.949 30.939 1.00 79.94 114 SER A C 1
ATOM 909 O O . SER A 1 114 ? -9.646 -7.804 31.536 1.00 79.94 114 SER A O 1
ATOM 911 N N . ILE A 1 115 ? -8.207 -7.115 29.962 1.00 83.69 115 ILE A N 1
ATOM 912 C CA . ILE A 1 115 ? -9.016 -5.975 29.514 1.00 83.69 115 ILE A CA 1
ATOM 913 C C . ILE A 1 115 ? -10.169 -6.486 28.636 1.00 83.69 115 ILE A C 1
ATOM 915 O O . ILE A 1 115 ? -9.937 -7.321 27.762 1.00 83.69 115 ILE A O 1
ATOM 919 N N . PRO A 1 116 ? -11.409 -5.998 28.826 1.00 87.06 116 PRO A N 1
ATOM 920 C CA . PRO A 1 116 ? -12.518 -6.349 27.949 1.00 87.06 116 PRO A CA 1
ATOM 921 C C . PRO A 1 116 ? -12.319 -5.756 26.548 1.00 87.06 116 PRO A C 1
ATOM 923 O O . PRO A 1 116 ? -12.149 -4.547 26.390 1.00 87.06 116 PRO A O 1
ATOM 926 N N . HIS A 1 117 ? -12.410 -6.606 25.525 1.00 85.94 117 HIS A N 1
ATOM 927 C CA . HIS A 1 117 ? -12.303 -6.207 24.119 1.00 85.94 117 HIS A CA 1
ATOM 928 C C . HIS A 1 117 ? -13.688 -6.158 23.473 1.00 85.94 117 HIS A C 1
ATOM 930 O O . HIS A 1 117 ? -14.454 -7.120 23.549 1.00 85.94 117 HIS A O 1
ATOM 936 N N . ILE A 1 118 ? -14.016 -5.038 22.824 1.00 90.31 118 ILE A N 1
ATOM 937 C CA . ILE A 1 118 ? -15.248 -4.882 22.039 1.00 90.31 118 ILE A CA 1
ATOM 938 C C . ILE A 1 118 ? -14.866 -4.890 20.562 1.00 90.31 118 ILE A C 1
ATOM 940 O O . ILE A 1 118 ? -14.296 -3.929 20.047 1.00 90.31 118 ILE A O 1
ATOM 944 N N . HIS A 1 119 ? -15.191 -5.981 19.873 1.00 88.62 119 HIS A N 1
ATOM 945 C CA . HIS A 1 119 ? -14.913 -6.122 18.449 1.00 88.62 119 HIS A CA 1
ATOM 946 C C . HIS A 1 119 ? -16.030 -5.498 17.601 1.00 88.62 119 HIS A C 1
ATOM 948 O O . HIS A 1 119 ? -17.185 -5.924 17.667 1.00 88.62 119 HIS A O 1
ATOM 954 N N . PHE A 1 120 ? -15.672 -4.529 16.754 1.00 89.06 120 PHE A N 1
ATOM 955 C CA . PHE A 1 120 ? -16.562 -3.951 15.746 1.00 89.06 120 PHE A CA 1
ATOM 956 C C . PHE A 1 120 ? -16.378 -4.686 14.407 1.00 89.06 120 PHE A C 1
ATOM 958 O O . PHE A 1 120 ? -15.364 -4.478 13.736 1.00 89.06 120 PHE A O 1
ATOM 965 N N . PRO A 1 121 ? -17.320 -5.560 13.997 1.00 87.56 121 PRO A N 1
ATOM 966 C CA . PRO A 1 121 ? -17.190 -6.304 12.752 1.00 87.56 121 PRO A CA 1
ATOM 967 C C . PRO A 1 121 ? -17.307 -5.389 11.532 1.00 87.56 121 PRO A C 1
ATOM 969 O O . PRO A 1 121 ? -17.881 -4.300 11.576 1.00 87.56 121 PRO A O 1
ATOM 972 N N . ARG A 1 122 ? -16.781 -5.870 10.404 1.00 87.94 122 ARG A N 1
ATOM 973 C CA . ARG A 1 122 ? -16.931 -5.197 9.111 1.00 87.94 122 ARG A CA 1
ATOM 974 C C . ARG A 1 122 ? -18.403 -5.178 8.700 1.00 87.94 122 ARG A C 1
ATOM 976 O O . ARG A 1 122 ? -19.105 -6.170 8.887 1.00 87.94 122 ARG A O 1
ATOM 983 N N . TYR A 1 123 ? -18.839 -4.074 8.099 1.00 88.88 123 TYR A N 1
ATOM 984 C CA . TYR A 1 123 ? -20.189 -3.963 7.551 1.00 88.88 123 TYR A CA 1
ATOM 985 C C . TYR A 1 123 ? -20.407 -4.983 6.429 1.00 88.88 123 TYR A C 1
ATOM 987 O O . TYR A 1 123 ? -19.555 -5.141 5.551 1.00 88.88 123 TYR A O 1
ATOM 995 N N . SER A 1 124 ? -21.567 -5.643 6.449 1.00 87.88 124 SER A N 1
ATOM 996 C CA . SER A 1 124 ? -22.054 -6.415 5.306 1.00 87.88 124 SER A CA 1
ATOM 997 C C . SER A 1 124 ? -22.395 -5.480 4.140 1.00 87.88 124 SER A C 1
ATOM 999 O O . SER A 1 124 ? -22.621 -4.285 4.341 1.00 87.88 124 SER A O 1
ATOM 1001 N N . THR A 1 125 ? -22.491 -6.018 2.923 1.00 85.12 125 THR A N 1
ATOM 1002 C CA . THR A 1 125 ? -22.973 -5.270 1.750 1.00 85.12 125 THR A CA 1
ATOM 1003 C C . THR A 1 125 ? -24.342 -4.651 2.018 1.00 85.12 125 THR A C 1
ATOM 1005 O O . THR A 1 125 ? -24.555 -3.478 1.726 1.00 85.12 125 THR A O 1
ATOM 1008 N N . ASP A 1 126 ? -25.240 -5.394 2.666 1.00 87.88 126 ASP A N 1
ATOM 1009 C CA . ASP A 1 126 ? -26.594 -4.928 2.977 1.00 87.88 126 ASP A CA 1
ATOM 1010 C C . ASP A 1 126 ? -26.590 -3.792 4.005 1.00 87.88 126 ASP A C 1
ATOM 1012 O O . ASP A 1 126 ? -27.376 -2.846 3.912 1.00 87.88 126 ASP A O 1
ATOM 1016 N N . ASP A 1 127 ? -25.682 -3.852 4.979 1.00 88.12 127 ASP A N 1
ATOM 1017 C CA . ASP A 1 127 ? -25.545 -2.807 5.991 1.00 88.12 127 ASP A CA 1
ATOM 1018 C C . ASP A 1 127 ? -24.872 -1.564 5.410 1.00 88.12 127 ASP A C 1
ATOM 1020 O O . ASP A 1 127 ? -25.291 -0.448 5.712 1.00 88.12 127 ASP A O 1
ATOM 1024 N N . ALA A 1 128 ? -23.912 -1.735 4.497 1.00 85.38 128 ALA A N 1
ATOM 1025 C CA . ALA A 1 128 ? -23.338 -0.633 3.735 1.00 85.38 128 ALA A CA 1
ATOM 1026 C C . ALA A 1 128 ? -24.409 0.075 2.889 1.00 85.38 128 ALA A C 1
ATOM 1028 O O . ALA A 1 128 ? -24.477 1.304 2.906 1.00 85.38 128 ALA A O 1
ATOM 1029 N N . VAL A 1 129 ? -25.306 -0.669 2.223 1.00 86.38 129 VAL A N 1
ATOM 1030 C CA . VAL A 1 129 ? -26.449 -0.080 1.501 1.00 86.38 129 VAL A CA 1
ATOM 1031 C C . VAL A 1 129 ? -27.330 0.728 2.451 1.00 86.38 129 VAL A C 1
ATOM 1033 O O . VAL A 1 129 ? -27.656 1.871 2.135 1.00 86.38 129 VAL A O 1
ATOM 1036 N N . LYS A 1 130 ? -27.673 0.193 3.631 1.00 86.38 130 LYS A N 1
ATOM 1037 C CA . LYS A 1 130 ? -28.474 0.925 4.629 1.00 86.38 130 LYS A CA 1
ATOM 1038 C C . LYS A 1 130 ? -27.783 2.217 5.063 1.00 86.38 130 LYS A C 1
ATOM 1040 O O . LYS A 1 130 ? -28.405 3.274 4.995 1.00 86.38 130 LYS A O 1
ATOM 1045 N N . VAL A 1 131 ? -26.507 2.163 5.442 1.00 86.56 131 VAL A N 1
ATOM 1046 C CA . VAL A 1 131 ? -25.754 3.334 5.925 1.00 86.56 131 VAL A CA 1
ATOM 1047 C C . VAL A 1 131 ? -25.619 4.407 4.840 1.00 86.56 131 VAL A C 1
ATOM 1049 O O . VAL A 1 131 ? -25.824 5.588 5.115 1.00 86.56 131 VAL A O 1
ATOM 1052 N N . VAL A 1 132 ? -25.331 4.016 3.596 1.00 81.88 132 VAL A N 1
ATOM 1053 C CA . VAL A 1 132 ? -25.215 4.965 2.476 1.00 81.88 132 VAL A CA 1
ATOM 1054 C C . VAL A 1 132 ? -26.585 5.541 2.098 1.00 81.88 132 VAL A C 1
ATOM 1056 O O . VAL A 1 132 ? -26.696 6.739 1.851 1.00 81.88 132 VAL A O 1
ATOM 1059 N N . SER A 1 133 ? -27.646 4.728 2.117 1.00 80.94 133 SER A N 1
ATOM 1060 C CA . SER A 1 133 ? -29.012 5.172 1.797 1.00 80.94 133 SER A CA 1
ATOM 1061 C C . SER A 1 133 ? -29.595 6.165 2.812 1.00 80.94 133 SER A C 1
ATOM 1063 O O . SER A 1 133 ? -30.403 7.014 2.442 1.00 80.94 133 SER A O 1
ATOM 1065 N N . GLN A 1 134 ? -29.162 6.107 4.080 1.00 78.50 134 GLN A N 1
ATOM 1066 C CA . GLN A 1 134 ? -29.592 7.036 5.135 1.00 78.50 134 GLN A CA 1
ATOM 1067 C C . GLN A 1 134 ? -29.123 8.473 4.887 1.00 78.50 134 GLN A C 1
ATOM 1069 O O . GLN A 1 134 ? -29.767 9.420 5.337 1.00 78.50 134 GLN A O 1
ATOM 1074 N N . GLN A 1 135 ? -28.014 8.650 4.170 1.00 67.31 135 GLN A N 1
ATOM 1075 C CA . GLN A 1 135 ? -27.490 9.959 3.813 1.00 67.31 135 GLN A CA 1
ATOM 1076 C C . GLN A 1 135 ? -27.870 10.252 2.359 1.00 67.31 135 GLN A C 1
ATOM 1078 O O . GLN A 1 135 ? -27.191 9.826 1.426 1.00 67.31 135 GLN A O 1
ATOM 1083 N N . GLN A 1 136 ? -28.961 10.991 2.141 1.00 64.31 136 GLN A N 1
ATOM 1084 C CA . GLN A 1 136 ? -29.246 11.545 0.817 1.00 64.31 136 GLN A CA 1
ATOM 1085 C C . GLN A 1 136 ? -28.266 12.694 0.565 1.00 64.31 136 GLN A C 1
ATOM 1087 O O . GLN A 1 136 ? -28.462 13.813 1.027 1.00 64.31 136 GLN A O 1
ATOM 1092 N N . LEU A 1 137 ? -27.156 12.391 -0.104 1.00 57.25 137 LEU A N 1
ATOM 1093 C CA . LEU A 1 137 ? -26.033 13.323 -0.216 1.00 57.25 137 LEU A CA 1
ATOM 1094 C C . LEU A 1 137 ? -26.181 14.321 -1.368 1.00 57.25 137 LEU A C 1
ATOM 1096 O O . LEU A 1 137 ? -25.517 15.355 -1.361 1.00 57.25 137 LEU A O 1
ATOM 1100 N N . ARG A 1 138 ? -27.034 14.027 -2.355 1.00 55.75 138 ARG A N 1
ATOM 1101 C CA . ARG A 1 138 ? -27.375 14.948 -3.445 1.00 55.75 138 ARG A CA 1
ATOM 1102 C C . ARG A 1 138 ? -28.851 14.805 -3.810 1.00 55.75 138 ARG A C 1
ATOM 1104 O O . ARG A 1 138 ? -29.344 13.694 -3.998 1.00 55.75 138 ARG A O 1
ATOM 1111 N N . SER A 1 139 ? -29.551 15.930 -3.907 1.00 55.91 139 SER A N 1
ATOM 1112 C CA . SER A 1 139 ? -30.894 16.005 -4.479 1.00 55.91 139 SER A CA 1
ATOM 1113 C C . SER A 1 139 ? -30.812 16.150 -6.000 1.00 55.91 139 SER A C 1
ATOM 1115 O O . SER A 1 139 ? -29.858 16.708 -6.548 1.00 55.91 139 SER A O 1
ATOM 1117 N N . LEU A 1 140 ? -31.809 15.600 -6.692 1.00 60.00 140 LEU A N 1
ATOM 1118 C CA . LEU A 1 140 ? -32.107 15.971 -8.074 1.00 60.00 140 LEU A CA 1
ATOM 1119 C C . LEU A 1 140 ? -32.833 17.331 -8.054 1.00 60.00 140 LEU A C 1
ATOM 1121 O O . LEU A 1 140 ? -33.465 17.636 -7.039 1.00 60.00 140 LEU A O 1
ATOM 1125 N N . PRO A 1 141 ? -32.776 18.139 -9.129 1.00 56.34 141 PRO A N 1
ATOM 1126 C CA . PRO A 1 141 ? -33.529 19.389 -9.208 1.00 56.34 141 PRO A CA 1
ATOM 1127 C C . PRO A 1 141 ? -35.011 19.163 -8.867 1.00 56.34 141 PRO A C 1
ATOM 1129 O O . PRO A 1 141 ? -35.648 18.264 -9.422 1.00 56.34 141 PRO A O 1
ATOM 1132 N N . GLU A 1 142 ? -35.535 19.950 -7.925 1.00 53.97 142 GLU A N 1
ATOM 1133 C CA . GLU A 1 142 ? -36.852 19.745 -7.297 1.00 53.97 142 GLU A CA 1
ATOM 1134 C C . GLU A 1 142 ? -38.033 19.931 -8.267 1.00 53.97 142 GLU A C 1
ATOM 1136 O O . GLU A 1 142 ? -39.116 19.406 -8.026 1.00 53.97 142 GLU A O 1
ATOM 1141 N N . ASP A 1 143 ? -37.810 20.581 -9.411 1.00 55.78 143 ASP A N 1
ATOM 1142 C CA . ASP A 1 143 ? -38.865 20.997 -10.344 1.00 55.78 143 ASP A CA 1
ATOM 1143 C C . ASP A 1 143 ? -39.515 19.863 -11.157 1.00 55.78 143 ASP A C 1
ATOM 1145 O O . ASP A 1 143 ? -40.481 20.102 -11.882 1.00 55.78 143 ASP A O 1
ATOM 1149 N N . ARG A 1 144 ? -38.996 18.627 -11.098 1.00 55.66 144 ARG A N 1
ATOM 1150 C CA . ARG A 1 144 ? -39.430 17.543 -12.007 1.00 55.66 144 ARG A CA 1
ATOM 1151 C C . ARG A 1 144 ? -39.932 16.268 -11.331 1.00 55.66 144 ARG A C 1
ATOM 1153 O O . ARG A 1 144 ? -40.564 15.473 -12.020 1.00 55.66 144 ARG A O 1
ATOM 1160 N N . PHE A 1 145 ? -39.682 16.048 -10.036 1.00 62.00 145 PHE A N 1
ATOM 1161 C CA . PHE A 1 145 ? -39.933 14.740 -9.408 1.00 62.00 145 PHE A CA 1
ATOM 1162 C C . PHE A 1 145 ? -40.406 14.825 -7.961 1.00 62.00 145 PHE A C 1
ATOM 1164 O O . PHE A 1 145 ? -39.917 15.635 -7.177 1.00 62.00 145 PHE A O 1
ATOM 1171 N N . THR A 1 146 ? -41.293 13.905 -7.581 1.00 72.62 146 THR A N 1
ATOM 1172 C CA . THR A 1 146 ? -41.825 13.801 -6.219 1.00 72.62 146 THR A CA 1
ATOM 1173 C C . THR A 1 146 ? -40.706 13.409 -5.241 1.00 72.62 146 THR A C 1
ATOM 1175 O O . THR A 1 146 ? -39.927 12.496 -5.541 1.00 72.62 146 THR A O 1
ATOM 1178 N N . PRO A 1 147 ? -40.642 13.971 -4.018 1.00 70.06 147 PRO A N 1
ATOM 1179 C CA . PRO A 1 147 ? -39.611 13.618 -3.032 1.00 70.06 147 PRO A CA 1
ATOM 1180 C C . PRO A 1 147 ? -39.593 12.122 -2.664 1.00 70.06 147 PRO A C 1
ATOM 1182 O O . PRO A 1 147 ? -38.565 11.584 -2.256 1.00 70.06 147 PRO A O 1
ATOM 1185 N N . GLN A 1 148 ? -40.718 11.416 -2.824 1.00 74.31 148 GLN A N 1
ATOM 1186 C CA . GLN A 1 148 ? -40.799 9.967 -2.611 1.00 74.31 148 GLN A CA 1
ATOM 1187 C C . GLN A 1 148 ? -40.124 9.157 -3.729 1.00 74.31 148 GLN A C 1
ATOM 1189 O O . GLN A 1 148 ? -39.505 8.128 -3.458 1.00 74.31 148 GLN A O 1
ATOM 1194 N N . GLU A 1 149 ? -40.222 9.614 -4.975 1.00 75.69 149 GLU A N 1
ATOM 1195 C CA . GLU A 1 149 ? -39.620 8.957 -6.140 1.00 75.69 149 GLU A CA 1
ATOM 1196 C C . GLU A 1 149 ? -38.107 9.163 -6.143 1.00 75.69 149 GLU A C 1
ATOM 1198 O O . GLU A 1 149 ? -37.357 8.215 -6.367 1.00 75.69 149 GLU A O 1
ATOM 1203 N N . GLN A 1 150 ? -37.654 10.358 -5.757 1.00 74.56 150 GLN A N 1
ATOM 1204 C CA . GLN A 1 150 ? -36.233 10.661 -5.588 1.00 74.56 150 GLN A CA 1
ATOM 1205 C C . GLN A 1 150 ? -35.570 9.772 -4.528 1.00 74.56 150 GLN A C 1
ATOM 1207 O O . GLN A 1 150 ? -34.480 9.252 -4.756 1.00 74.56 150 GLN A O 1
ATOM 1212 N N . LYS A 1 151 ? -36.238 9.533 -3.389 1.00 78.62 151 LYS A N 1
ATOM 1213 C CA . LYS A 1 151 ? -35.729 8.625 -2.345 1.00 78.62 151 LYS A CA 1
ATOM 1214 C C . LYS A 1 151 ? -35.645 7.178 -2.826 1.00 78.62 151 LYS A C 1
ATOM 1216 O O . LYS A 1 151 ? -34.656 6.501 -2.560 1.00 78.62 151 LYS A O 1
ATOM 1221 N N . LYS A 1 152 ? -36.657 6.695 -3.556 1.00 82.69 152 LYS A N 1
ATOM 1222 C CA . LYS A 1 152 ? -36.633 5.344 -4.146 1.00 82.69 152 LYS A CA 1
ATOM 1223 C C . LYS A 1 152 ? -35.505 5.201 -5.167 1.00 82.69 152 LYS A C 1
ATOM 1225 O O . LYS A 1 152 ? -34.782 4.209 -5.126 1.00 82.69 152 LYS A O 1
ATOM 1230 N N . PHE A 1 153 ? -35.323 6.202 -6.022 1.00 82.56 153 PHE A N 1
ATOM 1231 C CA . PHE A 1 153 ? -34.255 6.237 -7.015 1.00 82.56 153 PHE A CA 1
ATOM 1232 C C . PHE A 1 153 ? -32.865 6.281 -6.374 1.00 82.56 153 PHE A C 1
ATOM 1234 O O . PHE A 1 153 ? -31.988 5.515 -6.765 1.00 82.56 153 PHE A O 1
ATOM 1241 N N . TRP A 1 154 ? -32.677 7.104 -5.338 1.00 83.06 154 TRP A N 1
ATOM 1242 C CA . TRP A 1 154 ? -31.435 7.147 -4.565 1.00 83.06 154 TRP A CA 1
ATOM 1243 C C . TRP A 1 154 ? -31.125 5.792 -3.927 1.00 83.06 154 TRP A C 1
ATOM 1245 O O . TRP A 1 154 ? -30.017 5.291 -4.068 1.00 83.06 154 TRP A O 1
ATOM 1255 N N . ASN A 1 155 ? -32.111 5.139 -3.311 1.00 85.44 155 ASN A N 1
ATOM 1256 C CA . ASN A 1 155 ? -31.914 3.820 -2.706 1.00 85.44 155 ASN A CA 1
ATOM 1257 C C . ASN A 1 155 ? -31.539 2.750 -3.744 1.00 85.44 155 ASN A C 1
ATOM 1259 O O . ASN A 1 155 ? -30.671 1.916 -3.482 1.00 85.44 155 ASN A O 1
ATOM 1263 N N . GLN A 1 156 ? -32.154 2.787 -4.931 1.00 85.31 156 GLN A N 1
ATOM 1264 C CA . GLN A 1 156 ? -31.800 1.902 -6.045 1.00 85.31 156 GLN A CA 1
ATOM 1265 C C . GLN A 1 156 ? -30.384 2.180 -6.562 1.00 85.31 156 GLN A C 1
ATOM 1267 O O . GLN A 1 156 ? -29.614 1.242 -6.767 1.00 85.31 156 GLN A O 1
ATOM 1272 N N . TYR A 1 157 ? -30.008 3.453 -6.697 1.00 85.06 157 TYR A N 1
ATOM 1273 C CA . TYR A 1 157 ? -28.653 3.862 -7.057 1.00 85.06 157 TYR A CA 1
ATOM 1274 C C . TYR A 1 157 ? -27.623 3.413 -6.012 1.00 85.06 157 TYR A C 1
ATOM 1276 O O . TYR A 1 157 ? -26.631 2.786 -6.368 1.00 85.06 157 TYR A O 1
ATOM 1284 N N . CYS A 1 158 ? -27.862 3.641 -4.719 1.00 85.00 158 CYS A N 1
ATOM 1285 C CA . CYS A 1 158 ? -26.962 3.208 -3.650 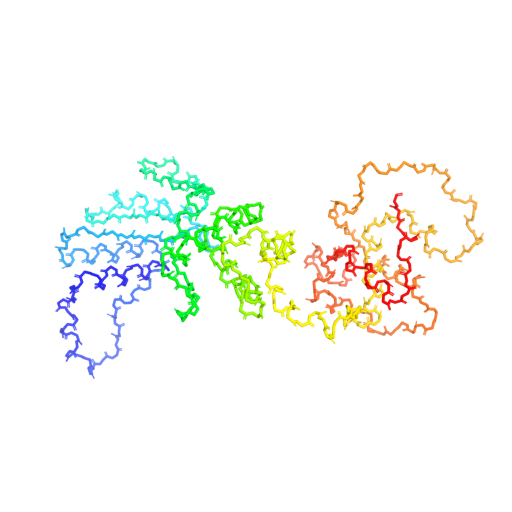1.00 85.00 158 CYS A CA 1
ATOM 1286 C C . CYS A 1 158 ? -26.795 1.686 -3.623 1.00 85.00 158 CYS A C 1
ATOM 1288 O O . CYS A 1 158 ? -25.671 1.205 -3.517 1.00 85.00 158 CYS A O 1
ATOM 1290 N N . SER A 1 159 ? -27.885 0.925 -3.773 1.00 87.12 159 SER A N 1
ATOM 1291 C CA . SER A 1 159 ? -27.816 -0.538 -3.874 1.00 87.12 159 SER A CA 1
ATOM 1292 C C . SER A 1 159 ? -26.972 -0.978 -5.071 1.00 87.12 159 SER A C 1
ATOM 1294 O O . SER A 1 159 ? -26.101 -1.835 -4.941 1.00 87.12 159 SER A O 1
ATOM 1296 N N . MET A 1 160 ? -27.169 -0.342 -6.225 1.00 84.88 160 MET A N 1
ATOM 1297 C CA . MET A 1 160 ? -26.406 -0.616 -7.438 1.00 84.88 160 MET A CA 1
ATOM 1298 C C . MET A 1 160 ? -24.912 -0.310 -7.270 1.00 84.88 160 MET A C 1
ATOM 1300 O O . MET A 1 160 ? -24.081 -1.151 -7.607 1.00 84.88 160 MET A O 1
ATOM 1304 N N . VAL A 1 161 ? -24.572 0.872 -6.752 1.00 84.25 161 VAL A N 1
ATOM 1305 C CA . VAL A 1 161 ? -23.186 1.314 -6.555 1.00 84.25 161 VAL A CA 1
ATOM 1306 C C . VAL A 1 161 ? -22.466 0.389 -5.583 1.00 84.25 161 VAL A C 1
ATOM 1308 O O . VAL A 1 161 ? -21.373 -0.072 -5.891 1.00 84.25 161 VAL A O 1
ATOM 1311 N N . VAL A 1 162 ? -23.086 0.064 -4.443 1.00 85.50 162 VAL A N 1
ATOM 1312 C CA . VAL A 1 162 ? -22.487 -0.841 -3.453 1.00 85.50 162 VAL A CA 1
ATOM 1313 C C . VAL A 1 162 ? -22.296 -2.235 -4.044 1.00 85.50 162 VAL A C 1
ATOM 1315 O O . VAL A 1 162 ? -21.213 -2.793 -3.912 1.00 85.50 162 VAL A O 1
ATOM 1318 N N . ASN A 1 163 ? -23.288 -2.786 -4.747 1.00 85.00 163 ASN A N 1
ATOM 1319 C CA . ASN A 1 163 ? -23.165 -4.116 -5.348 1.00 85.00 163 ASN A CA 1
ATOM 1320 C C . ASN A 1 163 ? -22.063 -4.168 -6.412 1.00 85.00 163 ASN A C 1
ATOM 1322 O O . ASN A 1 163 ? -21.261 -5.100 -6.405 1.00 85.00 163 ASN A O 1
ATOM 1326 N N . ALA A 1 164 ? -21.988 -3.161 -7.286 1.00 82.88 164 ALA A N 1
ATOM 1327 C CA . ALA A 1 164 ? -20.979 -3.097 -8.340 1.00 82.88 164 ALA A CA 1
ATOM 1328 C C . ALA A 1 164 ? -19.562 -2.855 -7.795 1.00 82.88 164 ALA A C 1
ATOM 1330 O O . ALA A 1 164 ? -18.602 -3.426 -8.305 1.00 82.88 164 ALA A O 1
ATOM 1331 N N . LEU A 1 165 ? -19.423 -2.021 -6.761 1.00 79.00 165 LEU A N 1
ATOM 1332 C CA . LEU A 1 165 ? -18.122 -1.648 -6.205 1.00 79.00 165 LEU A CA 1
ATOM 1333 C C . LEU A 1 165 ? -17.654 -2.560 -5.070 1.00 79.00 165 LEU A C 1
ATOM 1335 O O . LEU A 1 165 ? -16.472 -2.521 -4.742 1.00 79.00 165 LEU A O 1
ATOM 1339 N N . SER A 1 166 ? -18.522 -3.408 -4.509 1.00 79.44 166 SER A N 1
ATOM 1340 C CA . SER A 1 166 ? -18.195 -4.305 -3.387 1.00 79.44 166 SER A CA 1
ATOM 1341 C C . SER A 1 166 ? -16.939 -5.153 -3.621 1.00 79.44 166 SER A C 1
ATOM 1343 O O . SER A 1 166 ? -16.168 -5.371 -2.686 1.00 79.44 166 SER A O 1
ATOM 1345 N N . SER A 1 167 ? -16.681 -5.574 -4.864 1.00 81.62 167 SER A N 1
ATOM 1346 C CA . SER A 1 167 ? -15.479 -6.329 -5.239 1.00 81.62 167 SER A CA 1
ATOM 1347 C C . SER A 1 167 ? -14.189 -5.503 -5.212 1.00 81.62 167 SER A C 1
ATOM 1349 O O . SER A 1 167 ? -13.119 -6.076 -5.030 1.00 81.62 167 SER A O 1
ATOM 1351 N N . TYR A 1 168 ? -14.275 -4.181 -5.391 1.00 76.44 168 TYR A N 1
ATOM 1352 C CA . TYR A 1 168 ? -13.129 -3.269 -5.495 1.00 76.44 168 TYR A CA 1
ATOM 1353 C C . TYR A 1 168 ? -12.885 -2.471 -4.209 1.00 76.44 168 TYR A C 1
ATOM 1355 O O . TYR A 1 168 ? -11.758 -2.392 -3.730 1.00 76.44 168 TYR A O 1
ATOM 1363 N N . THR A 1 169 ? -13.933 -1.880 -3.632 1.00 74.12 169 THR A N 1
ATOM 1364 C CA . THR A 1 169 ? -13.848 -1.035 -2.429 1.00 74.12 169 THR A CA 1
ATOM 1365 C C . THR A 1 169 ? -13.856 -1.847 -1.135 1.00 74.12 169 THR A C 1
ATOM 1367 O O . THR A 1 169 ? -13.605 -1.307 -0.056 1.00 74.12 169 THR A O 1
ATOM 1370 N N . GLY A 1 170 ? -14.180 -3.142 -1.217 1.00 76.38 170 GLY A N 1
ATOM 1371 C CA . GLY A 1 170 ? -14.414 -3.983 -0.050 1.00 76.38 170 GLY A CA 1
ATOM 1372 C C . GLY A 1 170 ? -15.530 -3.413 0.831 1.00 76.38 170 GLY A C 1
ATOM 1373 O O . GLY A 1 170 ? -16.549 -2.934 0.334 1.00 76.38 170 GLY A O 1
ATOM 1374 N N . SER A 1 171 ? -15.323 -3.444 2.149 1.00 78.94 171 SER A N 1
ATOM 1375 C CA . SER A 1 171 ? -16.294 -3.006 3.161 1.00 78.94 171 SER A CA 1
ATOM 1376 C C . SER A 1 171 ? -16.090 -1.564 3.663 1.00 78.94 171 SER A C 1
ATOM 1378 O O . SER A 1 171 ? -16.632 -1.218 4.715 1.00 78.94 171 SER A O 1
ATOM 1380 N N . ASP A 1 172 ? -15.277 -0.729 2.998 1.00 83.19 172 ASP A N 1
ATOM 1381 C CA . ASP A 1 172 ? -15.071 0.658 3.446 1.00 83.19 172 ASP A CA 1
ATOM 1382 C C . ASP A 1 172 ? -16.210 1.575 2.980 1.00 83.19 172 ASP A C 1
ATOM 1384 O O . ASP A 1 172 ? -16.294 1.995 1.825 1.00 83.19 172 ASP A O 1
ATOM 1388 N N . VAL A 1 173 ? -17.081 1.927 3.925 1.00 85.31 173 VAL A N 1
ATOM 1389 C CA . VAL A 1 173 ? -18.236 2.805 3.702 1.00 85.31 173 VAL A CA 1
ATOM 1390 C C . VAL A 1 173 ? -17.816 4.220 3.284 1.00 85.31 173 VAL A C 1
ATOM 1392 O O . VAL A 1 173 ? -18.539 4.872 2.531 1.00 85.31 173 VAL A O 1
ATOM 1395 N N . ARG A 1 174 ? -16.654 4.716 3.736 1.00 84.44 174 ARG A N 1
ATOM 1396 C CA . ARG A 1 174 ? -16.193 6.076 3.398 1.00 84.44 174 ARG A CA 1
ATOM 1397 C C . ARG A 1 174 ? -15.804 6.173 1.929 1.00 84.44 174 ARG A C 1
ATOM 1399 O O . ARG A 1 174 ? -16.278 7.071 1.241 1.00 84.44 174 ARG A O 1
ATOM 1406 N N . LEU A 1 175 ? -15.027 5.204 1.446 1.00 82.25 175 LEU A N 1
ATOM 1407 C CA . LEU A 1 175 ? -14.619 5.125 0.044 1.00 82.25 175 LEU A CA 1
ATOM 1408 C C . LEU A 1 175 ? -15.839 4.969 -0.872 1.00 82.25 175 LEU A C 1
ATOM 1410 O O . LEU A 1 175 ? -15.975 5.688 -1.858 1.00 82.25 175 LEU A O 1
ATOM 1414 N N . ILE A 1 176 ? -16.776 4.089 -0.503 1.00 83.25 176 ILE A N 1
ATOM 1415 C CA . ILE A 1 176 ? -18.042 3.912 -1.228 1.00 83.25 176 ILE A CA 1
ATOM 1416 C C . ILE A 1 176 ? -18.807 5.236 -1.319 1.00 83.25 176 ILE A C 1
ATOM 1418 O O . ILE A 1 176 ? -19.329 5.569 -2.380 1.00 83.25 176 ILE A O 1
ATOM 1422 N N . LYS A 1 177 ? -18.862 6.012 -0.231 1.00 83.19 177 LYS A N 1
ATOM 1423 C CA . LYS A 1 177 ? -19.539 7.313 -0.203 1.00 83.19 177 LYS A CA 1
ATOM 1424 C C . LYS A 1 177 ? -18.874 8.330 -1.134 1.00 83.19 177 LYS A C 1
ATOM 1426 O O . LYS A 1 177 ? -19.575 9.019 -1.873 1.00 83.19 177 LYS A O 1
ATOM 1431 N N . GLU A 1 178 ? -17.549 8.426 -1.115 1.00 82.56 178 GLU A N 1
ATOM 1432 C CA . GLU A 1 178 ? -16.793 9.332 -1.988 1.00 82.56 178 GLU A CA 1
ATOM 1433 C C . GLU A 1 178 ? -16.965 8.966 -3.466 1.00 82.56 178 GLU A C 1
ATOM 1435 O O . GLU A 1 178 ? -17.290 9.827 -4.286 1.00 82.56 178 GLU A O 1
ATOM 1440 N N . VAL A 1 179 ? -16.859 7.679 -3.801 1.00 80.19 179 VAL A N 1
ATOM 1441 C CA . VAL A 1 179 ? -17.065 7.195 -5.170 1.00 80.19 179 VAL A CA 1
ATOM 1442 C C . VAL A 1 179 ? -18.517 7.395 -5.612 1.00 80.19 179 VAL A C 1
ATOM 1444 O O . VAL A 1 179 ? -18.759 7.891 -6.712 1.00 80.19 179 VAL A O 1
ATOM 1447 N N . ALA A 1 180 ? -19.500 7.107 -4.753 1.00 81.12 180 ALA A N 1
ATOM 1448 C CA . ALA A 1 180 ? -20.913 7.347 -5.050 1.00 81.12 180 ALA A CA 1
ATOM 1449 C C . ALA A 1 180 ? -21.189 8.827 -5.358 1.00 81.12 180 ALA A C 1
ATOM 1451 O O . ALA A 1 180 ? -21.953 9.132 -6.277 1.00 81.12 180 ALA A O 1
ATOM 1452 N N . LEU A 1 181 ? -20.541 9.743 -4.627 1.00 80.56 181 LEU A N 1
ATOM 1453 C CA . LEU A 1 181 ? -20.610 11.185 -4.862 1.00 80.56 181 LEU A CA 1
ATOM 1454 C C . LEU A 1 181 ? -19.939 11.613 -6.169 1.00 80.56 181 LEU A C 1
ATOM 1456 O O . LEU A 1 181 ? -20.409 12.573 -6.785 1.00 80.56 181 LEU A O 1
ATOM 1460 N N . LYS A 1 182 ? -18.854 10.943 -6.566 1.00 80.44 182 LYS A N 1
ATOM 1461 C CA . LYS A 1 182 ? -18.086 11.230 -7.785 1.00 80.44 182 LYS A CA 1
ATOM 1462 C C . LYS A 1 182 ? -18.790 10.709 -9.042 1.00 80.44 182 LYS A C 1
ATOM 1464 O O . LYS A 1 182 ? -18.807 11.399 -10.054 1.00 80.44 182 LYS A O 1
ATOM 1469 N N . LEU A 1 183 ? -19.437 9.545 -8.956 1.00 79.88 183 LEU A N 1
ATOM 1470 C CA . LEU A 1 183 ? -20.188 8.925 -10.055 1.00 79.88 183 LEU A CA 1
ATOM 1471 C C . LEU A 1 183 ? -21.581 9.533 -10.268 1.00 79.88 183 LEU A C 1
ATOM 1473 O O . LEU A 1 183 ? -22.139 9.416 -11.359 1.00 79.88 183 LEU A O 1
ATOM 1477 N N . TRP A 1 184 ? -22.145 10.198 -9.256 1.00 81.75 184 TRP A N 1
ATOM 1478 C CA . TRP A 1 184 ? -23.507 10.731 -9.330 1.00 81.75 184 TRP A CA 1
ATOM 1479 C C . TRP A 1 184 ? -23.745 11.703 -10.503 1.00 81.75 184 TRP A C 1
ATOM 1481 O O . TRP A 1 184 ? -24.725 11.511 -11.221 1.00 81.75 184 TRP A O 1
ATOM 1491 N N . PRO A 1 185 ? -22.888 12.712 -10.765 1.00 79.56 185 PRO A N 1
ATOM 1492 C CA . PRO A 1 185 ? -23.098 13.641 -11.878 1.00 79.56 185 PRO A CA 1
ATOM 1493 C C . PRO A 1 185 ? -23.099 12.955 -13.250 1.00 79.56 185 PRO A C 1
ATOM 1495 O O . PRO A 1 185 ? -23.938 13.267 -14.092 1.00 79.56 185 PRO A O 1
ATOM 1498 N N . GLU A 1 186 ? -22.200 11.992 -13.461 1.00 76.19 186 GLU A N 1
ATOM 1499 C CA . GLU A 1 186 ? -22.132 11.201 -14.697 1.00 76.19 186 GLU A CA 1
ATOM 1500 C C . GLU A 1 186 ? -23.366 10.310 -14.863 1.00 76.19 186 GLU A C 1
ATOM 1502 O O . GLU A 1 186 ? -23.914 10.186 -15.957 1.00 76.19 186 GLU A O 1
ATOM 1507 N N . PHE A 1 187 ? -23.845 9.725 -13.763 1.00 77.88 187 PHE A N 1
ATOM 1508 C CA . PHE A 1 187 ? -25.032 8.881 -13.775 1.00 77.88 187 PHE A CA 1
ATOM 1509 C C . PHE A 1 187 ? -26.313 9.665 -14.091 1.00 77.88 187 PHE A C 1
ATOM 1511 O O . PHE A 1 187 ? -27.198 9.149 -14.773 1.00 77.88 187 PHE A O 1
ATOM 1518 N N . VAL A 1 188 ? -26.402 10.911 -13.618 1.00 78.50 188 VAL A N 1
ATOM 1519 C CA . VAL A 1 188 ? -27.577 11.783 -13.772 1.00 78.50 188 VAL A CA 1
ATOM 1520 C C . VAL A 1 188 ? -27.577 12.558 -15.096 1.00 78.50 188 VAL A C 1
ATOM 1522 O O . VAL A 1 188 ? -28.647 12.961 -15.549 1.00 78.50 188 VAL A O 1
ATOM 1525 N N . ARG A 1 189 ? -26.430 12.723 -15.771 1.00 77.81 189 ARG A N 1
ATOM 1526 C CA . ARG A 1 189 ? -26.338 13.457 -17.050 1.00 77.81 189 ARG A CA 1
ATOM 1527 C C . ARG A 1 189 ? -27.379 13.009 -18.099 1.00 77.81 189 ARG A C 1
ATOM 1529 O O . ARG A 1 189 ? -28.097 13.877 -18.591 1.00 77.81 189 ARG A O 1
ATOM 1536 N N . PRO A 1 190 ? -27.575 11.703 -18.380 1.00 74.50 190 PRO A N 1
ATOM 1537 C CA . PRO A 1 190 ? -28.585 11.259 -19.346 1.00 74.50 190 PRO A CA 1
ATOM 1538 C C . PRO A 1 190 ? -30.027 11.572 -18.915 1.00 74.50 190 PRO A C 1
ATOM 1540 O O . PRO A 1 190 ? -30.897 11.771 -19.754 1.00 74.50 190 PRO A O 1
ATOM 1543 N N . VAL A 1 191 ? -30.298 11.646 -17.608 1.00 74.19 191 VAL A N 1
ATOM 1544 C CA . VAL A 1 191 ? -31.631 11.984 -17.080 1.00 74.19 191 VAL A CA 1
ATOM 1545 C C . VAL A 1 191 ? -31.956 13.460 -17.331 1.00 74.19 191 VAL A C 1
ATOM 1547 O O . VAL A 1 191 ? -33.095 13.792 -17.649 1.00 74.19 191 VAL A O 1
ATOM 1550 N N . LEU A 1 192 ? -30.954 14.338 -17.220 1.00 72.25 192 LEU A N 1
ATOM 1551 C CA . LEU A 1 192 ? -31.107 15.779 -17.439 1.00 72.25 192 LEU A CA 1
ATOM 1552 C C . LEU A 1 192 ? -31.130 16.157 -18.927 1.00 72.25 192 LEU A C 1
ATOM 1554 O O . LEU A 1 192 ? -31.889 17.042 -19.311 1.00 72.25 192 LEU A O 1
ATOM 1558 N N . GLU A 1 193 ? -30.312 15.501 -19.754 1.00 74.06 193 GLU A N 1
ATOM 1559 C CA . GLU A 1 193 ? -30.159 15.833 -21.179 1.00 74.06 193 GLU A CA 1
ATOM 1560 C C . GLU A 1 193 ? -31.190 15.130 -22.076 1.00 74.06 193 GLU A C 1
ATOM 1562 O O . GLU A 1 193 ? -31.729 15.750 -22.992 1.00 74.06 193 GLU A O 1
ATOM 1567 N N . GLU A 1 194 ? -31.496 13.853 -21.816 1.00 62.22 194 GLU A N 1
ATOM 1568 C CA . GLU A 1 194 ? -32.330 13.017 -22.698 1.00 62.22 194 GLU A CA 1
ATOM 1569 C C . GLU A 1 194 ? -33.776 12.839 -22.177 1.00 62.22 194 GLU A C 1
ATOM 1571 O O . GLU A 1 194 ? -34.551 12.101 -22.781 1.00 62.22 194 GLU A O 1
ATOM 1576 N N . ASN A 1 195 ? -34.177 13.520 -21.086 1.00 64.81 195 ASN A N 1
ATOM 1577 C CA . ASN A 1 195 ? -35.508 13.404 -20.449 1.00 64.81 195 ASN A CA 1
ATOM 1578 C C . ASN A 1 195 ? -35.933 11.942 -20.173 1.00 64.81 195 ASN A C 1
ATOM 1580 O O . ASN A 1 195 ? -37.099 11.579 -20.322 1.00 64.81 195 ASN A O 1
ATOM 1584 N N . MET A 1 196 ? -34.989 11.088 -19.774 1.00 62.00 196 MET A N 1
ATOM 1585 C CA . MET A 1 196 ? -35.284 9.698 -19.425 1.00 62.00 196 MET A CA 1
ATOM 1586 C C . MET A 1 196 ? -36.091 9.614 -18.121 1.00 62.00 196 MET A C 1
ATOM 1588 O O . MET A 1 196 ? -35.716 10.211 -17.110 1.00 62.00 196 MET A O 1
ATOM 1592 N N . ASP A 1 197 ? -37.166 8.823 -18.122 1.00 65.00 197 ASP A N 1
ATOM 1593 C CA . ASP A 1 197 ? -37.978 8.589 -16.926 1.00 65.00 197 ASP A CA 1
ATOM 1594 C C . ASP A 1 197 ? -37.186 7.849 -15.837 1.00 65.00 197 ASP A C 1
ATOM 1596 O O . ASP A 1 197 ? -36.583 6.800 -16.084 1.00 65.00 197 ASP A O 1
ATOM 1600 N N . ILE A 1 198 ? -37.289 8.332 -14.592 1.00 65.69 198 ILE A N 1
ATOM 1601 C CA . ILE A 1 198 ? -36.702 7.717 -13.384 1.00 65.69 198 ILE A CA 1
ATOM 1602 C C . ILE A 1 198 ? -37.131 6.250 -13.212 1.00 65.69 198 ILE A C 1
ATOM 1604 O O . ILE A 1 198 ? -36.383 5.428 -12.682 1.00 65.69 198 ILE A O 1
ATOM 1608 N N . ASN A 1 199 ? -38.321 5.902 -13.707 1.00 67.12 199 ASN A N 1
ATOM 1609 C CA . ASN A 1 199 ? -38.877 4.554 -13.613 1.00 67.12 199 ASN A CA 1
ATOM 1610 C C . ASN A 1 199 ? -38.130 3.531 -14.489 1.00 67.12 199 ASN A C 1
ATOM 1612 O O . ASN A 1 199 ? -38.126 2.342 -14.171 1.00 67.12 199 ASN A O 1
ATOM 1616 N N . ASN A 1 200 ? -37.431 3.970 -15.542 1.00 72.94 200 ASN A N 1
ATOM 1617 C CA . ASN A 1 200 ? -36.638 3.104 -16.420 1.00 72.94 200 ASN A CA 1
ATOM 1618 C C . ASN A 1 200 ? -35.181 2.958 -15.938 1.00 72.94 200 ASN A C 1
ATOM 1620 O O . ASN A 1 200 ? -34.229 3.072 -16.715 1.00 72.94 200 ASN A O 1
ATOM 1624 N N . PHE A 1 201 ? -34.996 2.624 -14.655 1.00 70.12 201 PHE A N 1
ATOM 1625 C CA . PHE A 1 201 ? -33.677 2.447 -14.025 1.00 70.12 201 PHE A CA 1
ATOM 1626 C C . PHE A 1 201 ? -32.771 1.454 -14.779 1.00 70.12 201 PHE A C 1
ATOM 1628 O O . PHE A 1 201 ? -31.566 1.660 -14.903 1.00 70.12 201 PHE A O 1
ATOM 1635 N N . VAL A 1 202 ? -33.348 0.393 -15.354 1.00 75.44 202 VAL A N 1
ATOM 1636 C CA . VAL A 1 202 ? -32.602 -0.642 -16.094 1.00 75.44 202 VAL A CA 1
ATOM 1637 C C . VAL A 1 202 ? -31.988 -0.103 -17.392 1.00 75.44 202 VAL A C 1
ATOM 1639 O O . VAL A 1 202 ? -30.902 -0.529 -17.785 1.00 75.44 202 VAL A O 1
ATOM 1642 N N . GLN A 1 203 ? -32.652 0.833 -18.072 1.00 72.94 203 GLN A N 1
ATOM 1643 C CA . GLN A 1 203 ? -32.119 1.429 -19.301 1.00 72.94 203 GLN A CA 1
ATOM 1644 C C . GLN A 1 203 ? -30.980 2.404 -18.983 1.00 72.94 203 GLN A C 1
ATOM 1646 O O . GLN A 1 203 ? -29.933 2.356 -19.633 1.00 72.94 203 GLN A O 1
ATOM 1651 N N . LEU A 1 204 ? -31.143 3.196 -17.918 1.00 74.69 204 LEU A N 1
ATOM 1652 C CA . LEU A 1 204 ? -30.097 4.070 -17.388 1.00 74.69 204 LEU A CA 1
ATOM 1653 C C . LEU A 1 204 ? -28.863 3.262 -16.950 1.00 74.69 204 LEU A C 1
ATOM 1655 O O . LEU A 1 204 ? -27.731 3.618 -17.278 1.00 74.69 204 LEU A O 1
ATOM 1659 N N . TYR A 1 205 ? -29.088 2.115 -16.299 1.00 74.94 205 TYR A N 1
ATOM 1660 C CA . TYR A 1 205 ? -28.035 1.172 -15.930 1.00 74.94 205 TYR A CA 1
ATOM 1661 C C . TYR A 1 205 ? -27.242 0.690 -17.147 1.00 74.94 205 TYR A C 1
ATOM 1663 O O . TYR A 1 205 ? -26.021 0.810 -17.167 1.00 74.94 205 TYR A O 1
ATOM 1671 N N . ARG A 1 206 ? -27.913 0.170 -18.184 1.00 77.88 206 ARG A N 1
ATOM 1672 C CA . ARG A 1 206 ? -27.234 -0.377 -19.376 1.00 77.88 206 ARG A CA 1
ATOM 1673 C C . ARG A 1 206 ? -26.382 0.674 -20.088 1.00 77.88 206 ARG A C 1
ATOM 1675 O O . ARG A 1 206 ? -25.293 0.361 -20.557 1.00 77.88 206 ARG A O 1
ATOM 1682 N N . ARG A 1 207 ? -26.851 1.924 -20.137 1.00 73.00 207 ARG A N 1
ATOM 1683 C CA . ARG A 1 207 ? -26.118 3.054 -20.728 1.00 73.00 207 ARG A CA 1
ATOM 1684 C C . ARG A 1 207 ? -24.852 3.391 -19.936 1.00 73.00 207 ARG A C 1
ATOM 1686 O O . ARG A 1 207 ? -23.799 3.646 -20.522 1.00 73.00 207 ARG A O 1
ATOM 1693 N N . ASN A 1 208 ? -24.961 3.348 -18.610 1.00 73.88 208 ASN A N 1
ATOM 1694 C CA . ASN A 1 208 ? -23.907 3.735 -17.678 1.00 73.88 208 ASN A CA 1
ATOM 1695 C C . ASN A 1 208 ? -23.051 2.553 -17.199 1.00 73.88 208 ASN A C 1
ATOM 1697 O O . ASN A 1 208 ? -22.108 2.764 -16.446 1.00 73.88 208 ASN A O 1
ATOM 1701 N N . GLN A 1 209 ? -23.305 1.328 -17.672 1.00 74.19 209 GLN A N 1
ATOM 1702 C CA . GLN A 1 209 ? -22.616 0.105 -17.239 1.00 74.19 209 GLN A CA 1
ATOM 1703 C C . GLN A 1 209 ? -21.088 0.213 -17.359 1.00 74.19 209 GLN A C 1
ATOM 1705 O O . GLN A 1 209 ? -20.363 -0.270 -16.495 1.00 74.19 209 GLN A O 1
ATOM 1710 N N . ARG A 1 210 ? -20.592 0.924 -18.378 1.00 72.56 210 ARG A N 1
ATOM 1711 C CA . ARG A 1 210 ? -19.156 1.195 -18.568 1.00 72.56 210 ARG A CA 1
ATOM 1712 C C . ARG A 1 210 ? -18.485 1.889 -17.372 1.00 72.56 210 ARG A 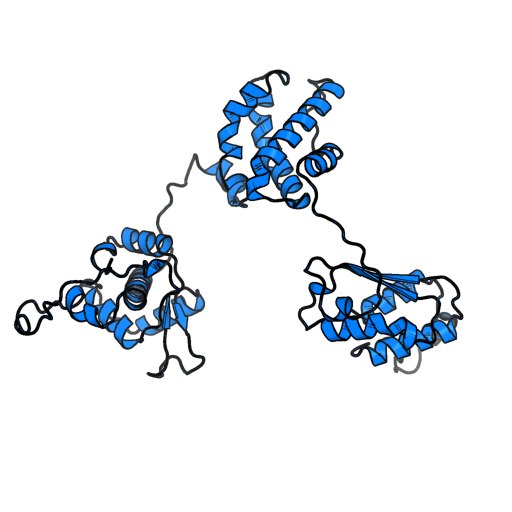C 1
ATOM 1714 O O . ARG A 1 210 ? -17.311 1.635 -17.117 1.00 72.56 210 ARG A O 1
ATOM 1721 N N . LEU A 1 211 ? -19.230 2.711 -16.629 1.00 68.44 211 LEU A N 1
ATOM 1722 C CA . LEU A 1 211 ? -18.743 3.420 -15.441 1.00 68.44 211 LEU A CA 1
ATOM 1723 C C . LEU A 1 211 ? -18.534 2.478 -14.248 1.00 68.44 211 LEU A C 1
ATOM 1725 O O . LEU A 1 211 ? -17.758 2.794 -13.359 1.00 68.44 211 LEU A O 1
ATOM 1729 N N . PHE A 1 212 ? -19.209 1.326 -14.234 1.00 69.62 212 PHE A N 1
ATOM 1730 C CA . PHE A 1 212 ? -19.214 0.383 -13.110 1.00 69.62 212 PHE A CA 1
ATOM 1731 C C . PHE A 1 212 ? -18.375 -0.876 -13.360 1.00 69.62 212 PHE A C 1
ATOM 1733 O O . PHE A 1 212 ? -18.141 -1.646 -12.437 1.00 69.62 212 PHE A O 1
ATOM 1740 N N . VAL A 1 213 ? -17.933 -1.102 -14.601 1.00 67.75 213 VAL A N 1
ATOM 1741 C CA . VAL A 1 213 ? -17.108 -2.262 -14.992 1.00 67.75 213 VAL A CA 1
ATOM 1742 C C . VAL A 1 213 ? -15.609 -1.989 -14.820 1.00 67.75 213 VAL A C 1
ATOM 1744 O O . VAL A 1 213 ? -14.814 -2.924 -14.777 1.00 67.75 213 VAL A O 1
ATOM 1747 N N . SER A 1 214 ? -15.199 -0.723 -14.737 1.00 59.94 214 SER A N 1
ATOM 1748 C CA . SER A 1 214 ? -13.788 -0.347 -14.758 1.00 59.94 214 SER A CA 1
ATOM 1749 C C . SER A 1 214 ? -13.282 0.134 -13.393 1.00 59.94 214 SER A C 1
ATOM 1751 O O . SER A 1 214 ? -13.949 0.884 -12.685 1.00 59.94 214 SER A O 1
ATOM 1753 N N . GLU A 1 215 ? -12.045 -0.255 -13.061 1.00 59.53 215 GLU A N 1
ATOM 1754 C CA . GLU A 1 215 ? -11.250 0.212 -11.902 1.00 59.53 215 GLU A CA 1
ATOM 1755 C C . GLU A 1 215 ? -11.101 1.751 -11.860 1.00 59.53 215 GLU A C 1
ATOM 1757 O O . GLU A 1 215 ? -10.808 2.365 -10.836 1.00 59.53 215 GLU A O 1
ATOM 1762 N N . VAL A 1 216 ? -11.397 2.390 -12.990 1.00 57.53 216 VAL A N 1
ATOM 1763 C CA . VAL A 1 216 ? -11.646 3.819 -13.195 1.00 57.53 216 VAL A CA 1
ATOM 1764 C C . VAL A 1 216 ? -12.526 4.452 -12.120 1.00 57.53 216 VAL A C 1
ATOM 1766 O O . VAL A 1 216 ? -12.232 5.559 -11.687 1.00 57.53 216 VAL A O 1
ATOM 1769 N N . ALA A 1 217 ? -13.596 3.780 -11.683 1.00 56.97 217 ALA A N 1
ATOM 1770 C CA . ALA A 1 217 ? -14.501 4.341 -10.681 1.00 56.97 217 ALA A CA 1
ATOM 1771 C C . ALA A 1 217 ? -13.808 4.580 -9.329 1.00 56.97 217 ALA A C 1
ATOM 1773 O O . ALA A 1 217 ? -14.220 5.453 -8.567 1.00 56.97 217 ALA A O 1
ATOM 1774 N N . VAL A 1 218 ? -12.769 3.792 -9.039 1.00 56.47 218 VAL A N 1
ATOM 1775 C CA . VAL A 1 218 ? -12.037 3.789 -7.767 1.00 56.47 218 VAL A CA 1
ATOM 1776 C C . VAL A 1 218 ? -10.725 4.570 -7.871 1.00 56.47 218 VAL A C 1
ATOM 1778 O O . VAL A 1 218 ? -10.270 5.142 -6.884 1.00 56.47 218 VAL A O 1
ATOM 1781 N N . THR A 1 219 ? -10.120 4.643 -9.057 1.00 58.84 219 THR A N 1
ATOM 1782 C CA . THR A 1 219 ? -8.929 5.473 -9.280 1.00 58.84 219 THR A CA 1
ATOM 1783 C C . THR A 1 219 ? -9.297 6.953 -9.388 1.00 58.84 219 THR A C 1
ATOM 1785 O O . THR A 1 219 ? -10.373 7.338 -9.848 1.00 58.84 219 THR A O 1
ATOM 1788 N N . ASP A 1 220 ? -8.382 7.834 -8.981 1.00 52.00 220 ASP A N 1
ATOM 1789 C CA . ASP A 1 220 ? -8.644 9.278 -8.977 1.00 52.00 220 ASP A CA 1
ATOM 1790 C C . ASP A 1 220 ? -8.802 9.882 -10.396 1.00 52.00 220 ASP A C 1
ATOM 1792 O O . ASP A 1 220 ? -9.238 11.022 -10.559 1.00 52.00 220 ASP A O 1
ATOM 1796 N N . SER A 1 221 ? -8.563 9.057 -11.422 1.00 48.62 221 SER A N 1
ATOM 1797 C CA . SER A 1 221 ? -8.562 9.343 -12.862 1.00 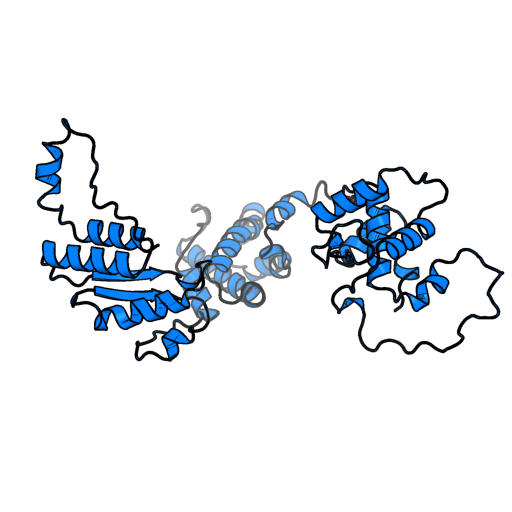48.62 221 SER A CA 1
ATOM 1798 C C . SER A 1 221 ? -9.896 9.791 -13.471 1.00 48.62 221 SER A C 1
ATOM 1800 O O . SER A 1 221 ? -9.943 10.120 -14.649 1.00 48.62 221 SER A O 1
ATOM 1802 N N . LEU A 1 222 ? -10.985 9.882 -12.707 1.00 50.75 222 LEU A N 1
ATOM 1803 C CA . LEU A 1 222 ? -12.261 10.428 -13.198 1.00 50.75 222 LEU A CA 1
ATOM 1804 C C . LEU A 1 222 ? -12.169 11.888 -13.704 1.00 50.75 222 LEU A C 1
ATOM 1806 O O . LEU A 1 222 ? -13.069 12.316 -14.419 1.00 50.75 222 LEU A O 1
ATOM 1810 N N . ILE A 1 223 ? -11.091 12.627 -13.404 1.00 47.06 223 ILE A N 1
ATOM 1811 C CA . ILE A 1 223 ? -10.818 13.945 -14.014 1.00 47.06 223 ILE A CA 1
ATOM 1812 C C . ILE A 1 223 ? -10.451 13.805 -15.509 1.00 47.06 223 ILE A C 1
ATOM 1814 O O . ILE A 1 223 ? -10.821 14.663 -16.306 1.00 47.06 223 ILE A O 1
ATOM 1818 N N . ASP A 1 224 ? -9.851 12.688 -15.931 1.00 45.34 224 ASP A N 1
ATOM 1819 C CA . ASP A 1 224 ? -9.532 12.448 -17.345 1.00 45.34 224 ASP A CA 1
ATOM 1820 C C . ASP A 1 224 ? -10.756 12.024 -18.167 1.00 45.34 224 ASP A C 1
ATOM 1822 O O . ASP A 1 224 ? -10.737 12.150 -19.390 1.00 45.34 224 ASP A O 1
ATOM 1826 N N . PHE A 1 225 ? -11.844 11.547 -17.548 1.00 43.56 225 PHE A N 1
ATOM 1827 C CA . PHE A 1 225 ? -13.006 11.013 -18.282 1.00 43.56 225 PHE A CA 1
ATOM 1828 C C . PHE A 1 225 ? -13.816 12.083 -19.015 1.00 43.56 225 PHE A C 1
ATOM 1830 O O . PHE A 1 225 ? -14.439 11.789 -20.037 1.00 43.56 225 PHE A O 1
ATOM 1837 N N . THR A 1 226 ? -13.778 13.331 -18.547 1.00 44.09 226 THR A N 1
ATOM 1838 C CA . THR A 1 226 ? -14.392 14.458 -19.260 1.00 44.09 226 THR A CA 1
ATOM 1839 C C . THR A 1 226 ? -13.517 14.986 -20.401 1.00 44.09 226 THR A C 1
ATOM 1841 O O . THR A 1 226 ? -14.042 15.610 -21.321 1.00 44.09 226 THR A O 1
ATOM 1844 N N . GLU A 1 227 ? -12.211 14.693 -20.401 1.00 43.72 227 GLU A N 1
ATOM 1845 C CA . GLU A 1 227 ? -11.247 15.210 -21.387 1.00 43.72 227 GLU A CA 1
ATOM 1846 C C . GLU A 1 227 ? -10.725 14.157 -22.386 1.00 43.72 227 GLU A C 1
ATOM 1848 O O . GLU A 1 227 ? -10.165 14.511 -23.430 1.00 43.72 227 GLU A O 1
ATOM 1853 N N . THR A 1 228 ? -10.973 12.861 -22.162 1.00 40.88 228 THR A N 1
ATOM 1854 C CA . THR A 1 228 ? -10.411 11.776 -22.997 1.00 40.88 228 THR A CA 1
ATOM 1855 C C . THR A 1 228 ? -10.981 11.681 -24.413 1.00 40.88 228 THR A C 1
ATOM 1857 O O . THR A 1 228 ? -10.482 10.894 -25.212 1.00 40.88 228 THR A O 1
ATOM 1860 N N . ASN A 1 229 ? -11.965 12.505 -24.783 1.00 41.62 229 ASN A N 1
ATOM 1861 C CA . ASN A 1 229 ? -12.457 12.580 -26.162 1.00 41.62 229 ASN A CA 1
ATOM 1862 C C . ASN A 1 229 ? -11.937 13.778 -26.969 1.00 41.62 229 ASN A C 1
ATOM 1864 O O . ASN A 1 229 ? -12.373 13.940 -28.110 1.00 41.62 229 ASN A O 1
ATOM 1868 N N . ARG A 1 230 ? -11.008 14.606 -26.453 1.00 38.28 230 ARG A N 1
ATOM 1869 C CA . ARG A 1 230 ? -10.449 15.697 -27.279 1.00 38.28 230 ARG A CA 1
ATOM 1870 C C . ARG A 1 230 ? -8.938 15.866 -27.376 1.00 38.28 230 ARG A C 1
ATOM 1872 O O . ARG A 1 230 ? -8.541 16.539 -28.322 1.00 38.28 230 ARG A O 1
ATOM 1879 N N . SER A 1 231 ? -8.082 15.246 -26.561 1.00 38.53 231 SER A N 1
ATOM 1880 C CA . SER A 1 231 ? -6.636 15.528 -26.729 1.00 38.53 231 SER A CA 1
ATOM 1881 C C . SER A 1 231 ? -5.657 14.608 -26.003 1.00 38.53 231 SER A C 1
ATOM 1883 O O . SER A 1 231 ? -4.561 15.044 -25.672 1.00 38.53 231 SER A O 1
ATOM 1885 N N . GLN A 1 232 ? -5.984 13.335 -25.786 1.00 41.56 232 GLN A N 1
ATOM 1886 C CA . GLN A 1 232 ? -4.974 12.371 -25.344 1.00 41.56 232 GLN A CA 1
ATOM 1887 C C . GLN A 1 232 ? -5.112 11.058 -26.120 1.00 41.56 232 GLN A C 1
ATOM 1889 O O . GLN A 1 232 ? -5.623 10.055 -25.634 1.00 41.56 232 GLN A O 1
ATOM 1894 N N . GLN A 1 233 ? -4.558 11.039 -27.337 1.00 38.31 233 GLN A N 1
ATOM 1895 C CA . GLN A 1 233 ? -3.700 9.891 -27.636 1.00 38.31 233 GLN A CA 1
ATOM 1896 C C . GLN A 1 233 ? -2.712 9.802 -26.465 1.00 38.31 233 GLN A C 1
ATOM 1898 O O . GLN A 1 233 ? -2.228 10.862 -26.056 1.00 38.31 233 GLN A O 1
ATOM 1903 N N . PRO A 1 234 ? -2.413 8.624 -25.893 1.00 42.31 234 PRO A N 1
ATOM 1904 C CA . PRO A 1 234 ? -1.283 8.529 -24.990 1.00 42.31 234 PRO A CA 1
ATOM 1905 C C . PRO A 1 234 ? -0.084 8.968 -25.821 1.00 42.31 234 PRO A C 1
ATOM 1907 O O . PRO A 1 234 ? 0.391 8.235 -26.683 1.00 42.31 234 PRO A O 1
ATOM 1910 N N . SER A 1 235 ? 0.353 10.212 -25.653 1.00 46.12 235 SER A N 1
ATOM 1911 C CA . SER A 1 235 ? 1.657 10.624 -26.114 1.00 46.12 235 SER A CA 1
ATOM 1912 C C . SER A 1 235 ? 2.604 9.795 -25.267 1.00 46.12 235 SER A C 1
ATOM 1914 O O . SER A 1 235 ? 2.896 10.149 -24.124 1.00 46.12 235 SER A O 1
ATOM 1916 N N . SER A 1 236 ? 2.979 8.641 -25.815 1.00 49.06 236 SER A N 1
ATOM 1917 C CA . SER A 1 236 ? 4.031 7.723 -25.400 1.00 49.06 236 SER A CA 1
ATOM 1918 C C . SER A 1 236 ? 5.355 8.480 -25.413 1.00 49.06 236 SER A C 1
ATOM 1920 O O . SER A 1 236 ? 6.216 8.342 -26.269 1.00 49.06 236 SER A O 1
ATOM 1922 N N . GLN A 1 237 ? 5.454 9.462 -24.537 1.00 50.75 237 GLN A N 1
ATOM 1923 C CA . GLN A 1 237 ? 6.635 10.254 -24.325 1.00 50.75 237 GLN A CA 1
ATOM 1924 C C . GLN A 1 237 ? 6.821 10.227 -22.831 1.00 50.75 237 GLN A C 1
ATOM 1926 O O . GLN A 1 237 ? 6.520 11.174 -22.109 1.00 50.75 237 GLN A O 1
ATOM 1931 N N . SER A 1 238 ? 7.344 9.095 -22.363 1.00 62.38 238 SER A N 1
ATOM 1932 C CA . SER A 1 238 ? 8.159 9.138 -21.161 1.00 62.38 238 SER A CA 1
ATOM 1933 C C . SER A 1 238 ? 9.122 10.319 -21.348 1.00 62.38 238 SER A C 1
ATOM 1935 O O . SER A 1 238 ? 9.938 10.309 -22.273 1.00 62.38 238 SER A O 1
ATOM 1937 N N . GLY A 1 239 ? 8.972 11.383 -20.549 1.00 76.25 239 GLY A N 1
ATOM 1938 C CA . GLY A 1 239 ? 9.729 12.642 -20.676 1.00 76.25 239 GLY A CA 1
ATOM 1939 C C . GLY A 1 239 ? 11.227 12.501 -20.373 1.00 76.25 239 GLY A C 1
ATOM 1940 O O . GLY A 1 239 ? 11.897 13.467 -20.023 1.00 76.25 239 GLY A O 1
ATOM 1941 N N . LEU A 1 240 ? 11.746 11.274 -20.452 1.00 83.88 240 LEU A N 1
ATOM 1942 C CA . LEU A 1 240 ? 13.124 10.908 -20.205 1.00 83.88 240 LEU A CA 1
ATOM 1943 C C . LEU A 1 240 ? 13.978 11.195 -21.448 1.00 83.88 240 LEU A C 1
ATOM 1945 O O . LEU A 1 240 ? 13.564 10.887 -22.571 1.00 83.88 240 LEU A O 1
ATOM 1949 N N . PRO A 1 241 ? 15.205 11.710 -21.268 1.00 88.19 241 PRO A N 1
ATOM 1950 C CA . PRO A 1 241 ? 16.175 11.812 -22.349 1.00 88.19 241 PRO A CA 1
ATOM 1951 C C . PRO A 1 241 ? 16.410 10.456 -23.025 1.00 88.19 241 PRO A C 1
ATOM 1953 O O . PRO A 1 241 ? 16.429 9.418 -22.359 1.00 88.19 241 PRO A O 1
ATOM 1956 N N . LYS A 1 242 ? 16.657 10.456 -24.343 1.00 86.62 242 LYS A N 1
ATOM 1957 C CA . LYS A 1 242 ? 16.865 9.226 -25.136 1.00 86.62 242 LYS A CA 1
ATOM 1958 C C . LYS A 1 242 ? 17.905 8.286 -24.512 1.00 86.62 242 LYS A C 1
ATOM 1960 O O . LYS A 1 242 ? 17.688 7.083 -24.440 1.00 86.62 242 LYS A O 1
ATOM 1965 N N . GLN A 1 243 ? 19.008 8.831 -24.008 1.00 87.12 243 GLN A N 1
ATOM 1966 C CA . GLN A 1 243 ? 20.072 8.044 -23.383 1.00 87.12 243 GLN A CA 1
ATOM 1967 C C . GLN A 1 243 ? 19.628 7.402 -22.059 1.00 87.12 243 GLN A C 1
ATOM 1969 O O . GLN A 1 243 ? 19.896 6.226 -21.828 1.00 87.12 243 GLN A O 1
ATOM 1974 N N . SER A 1 244 ? 18.858 8.116 -21.234 1.00 89.75 244 SER A N 1
ATOM 1975 C CA . SER A 1 244 ? 18.260 7.566 -20.012 1.00 89.75 244 SER A CA 1
ATOM 1976 C C . SER A 1 244 ? 17.272 6.436 -20.313 1.00 89.75 244 SER A C 1
ATOM 1978 O O . SER A 1 244 ? 17.223 5.456 -19.570 1.00 89.75 244 SER A O 1
ATOM 1980 N N . LYS A 1 245 ? 16.533 6.531 -21.425 1.00 90.50 245 LYS A N 1
ATOM 1981 C CA . LYS A 1 245 ? 15.643 5.464 -21.898 1.00 90.50 245 LYS A CA 1
ATOM 1982 C C . LYS A 1 245 ? 16.420 4.188 -22.277 1.00 90.50 245 LYS A C 1
ATOM 1984 O O . LYS A 1 245 ? 16.046 3.098 -21.844 1.00 90.50 245 LYS A O 1
ATOM 1989 N N . TYR A 1 246 ? 17.549 4.314 -22.984 1.00 91.25 246 TYR A N 1
ATOM 1990 C CA . TYR A 1 246 ? 18.444 3.181 -23.273 1.00 91.25 246 TYR A CA 1
ATOM 1991 C C . TYR A 1 246 ? 19.074 2.585 -22.008 1.00 91.25 246 TYR A C 1
ATOM 1993 O O . TYR A 1 246 ? 19.114 1.364 -21.868 1.00 91.25 246 TYR A O 1
ATOM 2001 N N . ILE A 1 247 ? 19.522 3.424 -21.065 1.00 92.00 247 ILE A N 1
ATOM 2002 C CA . ILE A 1 247 ? 20.056 2.971 -19.770 1.00 92.00 247 ILE A CA 1
ATOM 2003 C C . ILE A 1 247 ? 19.002 2.159 -19.014 1.00 92.00 247 ILE A C 1
ATOM 2005 O O . ILE A 1 247 ? 19.321 1.102 -18.474 1.00 92.00 247 ILE A O 1
ATOM 2009 N N . LEU A 1 248 ? 17.745 2.609 -19.010 1.00 92.50 248 LEU A N 1
ATOM 2010 C CA . LEU A 1 248 ? 16.653 1.895 -18.353 1.00 92.50 248 LEU A CA 1
ATOM 2011 C C . LEU A 1 248 ? 16.382 0.528 -19.002 1.00 92.50 248 LEU A C 1
ATOM 2013 O O . LEU A 1 248 ? 16.243 -0.466 -18.287 1.00 92.50 248 LEU A O 1
ATOM 2017 N N . CYS A 1 249 ? 16.370 0.453 -20.337 1.00 92.50 249 CYS A N 1
ATOM 2018 C CA . CYS A 1 249 ? 16.209 -0.810 -21.067 1.00 92.50 249 CYS A CA 1
ATOM 2019 C C . CYS A 1 249 ? 17.381 -1.771 -20.810 1.00 92.50 249 CYS A C 1
ATOM 2021 O O . CYS A 1 249 ? 17.169 -2.944 -20.498 1.00 92.50 249 CYS A O 1
ATOM 2023 N N . ALA A 1 250 ? 18.618 -1.272 -20.867 1.00 92.94 250 ALA A N 1
ATOM 2024 C CA . ALA A 1 250 ? 19.819 -2.054 -20.583 1.00 92.94 250 ALA A CA 1
ATOM 2025 C C . ALA A 1 250 ? 19.835 -2.570 -19.137 1.00 92.94 250 ALA A C 1
ATOM 2027 O O . ALA A 1 250 ? 20.169 -3.729 -18.897 1.00 92.94 250 ALA A O 1
ATOM 2028 N N . ALA A 1 251 ? 19.418 -1.745 -18.175 1.00 93.44 251 ALA A N 1
ATOM 2029 C CA . ALA A 1 251 ? 19.304 -2.144 -16.778 1.00 93.44 251 ALA A CA 1
ATOM 2030 C C . ALA A 1 251 ? 18.245 -3.231 -16.591 1.00 93.44 251 ALA A C 1
ATOM 2032 O O . ALA A 1 251 ? 18.472 -4.189 -15.850 1.00 93.44 251 ALA A O 1
ATOM 2033 N N . TYR A 1 252 ? 17.109 -3.123 -17.287 1.00 93.12 252 TYR A N 1
ATOM 2034 C CA . TYR A 1 252 ? 16.066 -4.142 -17.240 1.00 93.12 252 TYR A CA 1
ATOM 2035 C C . TYR A 1 252 ? 16.599 -5.482 -17.764 1.00 93.12 252 TYR A C 1
ATOM 2037 O O . TYR A 1 252 ? 16.472 -6.507 -17.094 1.00 93.12 252 TYR A O 1
ATOM 2045 N N . LEU A 1 253 ? 17.287 -5.472 -18.908 1.00 91.81 253 LEU A N 1
ATOM 2046 C CA . LEU A 1 253 ? 17.924 -6.664 -19.471 1.00 91.81 253 LEU A CA 1
ATOM 2047 C C . LEU A 1 253 ? 19.014 -7.233 -18.552 1.00 91.81 253 LEU A C 1
ATOM 2049 O O . LEU A 1 253 ? 19.083 -8.448 -18.375 1.00 91.81 253 LEU A O 1
ATOM 2053 N N . ALA A 1 254 ? 19.819 -6.381 -17.914 1.00 92.19 254 ALA A N 1
ATOM 2054 C CA . ALA A 1 254 ? 20.836 -6.801 -16.954 1.00 92.19 254 ALA A CA 1
ATOM 2055 C C . ALA A 1 254 ? 20.222 -7.485 -15.721 1.00 92.19 254 ALA A C 1
ATOM 2057 O O . ALA A 1 254 ? 20.755 -8.490 -15.253 1.00 92.19 254 ALA A O 1
ATOM 2058 N N . SER A 1 255 ? 19.096 -6.987 -15.202 1.00 90.56 255 SER A N 1
ATOM 2059 C CA . SER A 1 255 ? 18.378 -7.648 -14.111 1.00 90.56 255 SER A CA 1
ATOM 2060 C C . SER A 1 255 ? 17.760 -8.974 -14.570 1.00 90.56 255 SER A C 1
ATOM 2062 O O . SER A 1 255 ? 18.033 -10.008 -13.980 1.00 90.56 255 SER A O 1
ATOM 2064 N N . TYR A 1 256 ? 16.937 -9.005 -15.616 1.00 88.88 256 TYR A N 1
ATOM 2065 C CA . TYR A 1 256 ? 16.151 -10.215 -15.905 1.00 88.88 256 TYR A CA 1
ATOM 2066 C C . TYR A 1 256 ? 16.910 -11.299 -16.679 1.00 88.88 256 TYR A C 1
ATOM 2068 O O . TYR A 1 256 ? 16.577 -12.479 -16.552 1.00 88.88 256 TYR A O 1
ATOM 2076 N N . ASN A 1 257 ? 17.942 -10.942 -17.448 1.00 88.94 257 ASN A N 1
ATOM 2077 C CA . ASN A 1 257 ? 18.764 -11.926 -18.143 1.00 88.94 257 ASN A CA 1
ATOM 2078 C C . ASN A 1 257 ? 19.856 -12.480 -17.217 1.00 88.94 257 ASN A C 1
ATOM 2080 O O . ASN A 1 257 ? 20.466 -11.755 -16.430 1.00 88.94 257 ASN A O 1
ATOM 2084 N N . ASN A 1 258 ? 20.159 -13.772 -17.334 1.00 86.25 258 ASN A N 1
ATOM 2085 C CA . ASN A 1 258 ? 21.271 -14.372 -16.602 1.00 86.25 258 ASN A CA 1
ATOM 2086 C C . ASN A 1 258 ? 22.604 -13.995 -17.280 1.00 86.25 258 ASN A C 1
ATOM 2088 O O . ASN A 1 258 ? 22.706 -14.164 -18.497 1.00 86.25 258 ASN A O 1
ATOM 2092 N N . PRO A 1 259 ? 23.653 -13.596 -16.530 1.00 86.88 259 PRO A N 1
ATOM 2093 C CA . PRO A 1 259 ? 24.940 -13.182 -17.105 1.00 86.88 259 PRO A CA 1
ATOM 2094 C C . PRO A 1 259 ? 25.599 -14.239 -18.005 1.00 86.88 259 PRO A C 1
ATOM 2096 O O . PRO A 1 259 ? 26.389 -13.907 -18.885 1.00 86.88 259 PRO A O 1
ATOM 2099 N N . ARG A 1 260 ? 25.252 -15.526 -17.845 1.00 86.25 260 ARG A N 1
ATOM 2100 C CA . ARG A 1 260 ? 25.724 -16.608 -18.729 1.00 86.25 260 ARG A CA 1
ATOM 2101 C C . ARG A 1 260 ? 25.291 -16.431 -20.187 1.00 86.25 260 ARG A C 1
ATOM 2103 O O . ARG A 1 260 ? 25.976 -16.922 -21.082 1.00 86.25 260 ARG A O 1
ATOM 2110 N N . TYR A 1 261 ? 24.163 -15.768 -20.432 1.00 83.94 261 TYR A N 1
ATOM 2111 C CA . TYR A 1 261 ? 23.606 -15.603 -21.771 1.00 83.94 261 TYR A CA 1
ATOM 2112 C C . TYR A 1 261 ? 23.996 -14.284 -22.440 1.00 83.94 261 TYR A C 1
ATOM 2114 O O . TYR A 1 261 ? 23.782 -14.152 -23.643 1.00 83.94 261 TYR A O 1
ATOM 2122 N N . ASP A 1 262 ? 24.630 -13.352 -21.727 1.00 87.50 262 ASP A N 1
ATOM 2123 C CA . ASP A 1 262 ? 24.970 -12.029 -22.264 1.00 87.50 262 ASP A CA 1
ATOM 2124 C C . ASP A 1 262 ? 25.831 -12.119 -23.531 1.00 87.50 262 ASP A C 1
ATOM 2126 O O . ASP A 1 262 ? 25.565 -11.446 -24.522 1.00 87.50 262 ASP A O 1
ATOM 2130 N N . ILE A 1 263 ? 26.811 -13.030 -23.556 1.00 84.69 263 ILE A N 1
ATOM 2131 C CA . ILE A 1 263 ? 27.669 -13.250 -24.732 1.00 84.69 263 ILE A CA 1
ATOM 2132 C C . ILE A 1 263 ? 26.831 -13.665 -25.949 1.00 84.69 263 ILE A C 1
ATOM 2134 O O . ILE A 1 263 ? 27.171 -13.331 -27.078 1.00 84.69 263 ILE A O 1
ATOM 2138 N N . ARG A 1 264 ? 25.734 -14.401 -25.764 1.00 82.69 264 ARG A N 1
ATOM 2139 C CA . ARG A 1 264 ? 24.899 -14.863 -26.877 1.00 82.69 264 ARG A CA 1
ATOM 2140 C C . ARG A 1 264 ? 24.055 -13.737 -27.474 1.00 82.69 264 ARG A C 1
ATOM 2142 O O . ARG A 1 264 ? 23.913 -13.717 -28.691 1.00 82.69 264 ARG A O 1
ATOM 2149 N N . PHE A 1 265 ? 23.504 -12.859 -26.639 1.00 82.75 265 PHE A N 1
ATOM 2150 C CA . PHE A 1 265 ? 22.594 -11.792 -27.069 1.00 82.75 265 PHE A CA 1
ATOM 2151 C C . PHE A 1 265 ? 23.321 -10.506 -27.473 1.00 82.75 265 PHE A C 1
ATOM 2153 O O . PHE A 1 265 ? 22.919 -9.859 -28.431 1.00 82.75 265 PHE A O 1
ATOM 2160 N N . PHE A 1 266 ? 24.412 -10.163 -26.787 1.00 84.31 266 PHE A N 1
ATOM 2161 C CA . PHE A 1 266 ? 25.048 -8.847 -26.896 1.00 84.31 266 PHE A CA 1
ATOM 2162 C C . PHE A 1 266 ? 26.423 -8.870 -27.585 1.00 84.31 266 PHE A C 1
ATOM 2164 O O . PHE A 1 266 ? 27.049 -7.824 -27.752 1.00 84.31 266 PHE A O 1
ATOM 2171 N N . SER A 1 267 ? 26.928 -10.037 -28.018 1.00 81.19 267 SER A N 1
ATOM 2172 C CA . SER A 1 267 ? 28.179 -10.081 -28.792 1.00 81.19 267 SER A CA 1
ATOM 2173 C C . SER A 1 267 ? 27.948 -9.780 -30.276 1.00 81.19 267 SER A C 1
ATOM 2175 O O . SER A 1 267 ? 27.267 -10.514 -30.987 1.00 81.19 267 SER A O 1
ATOM 2177 N N . ARG A 1 268 ? 28.587 -8.714 -30.771 1.00 71.00 268 ARG A N 1
ATOM 2178 C CA . ARG A 1 268 ? 28.598 -8.349 -32.202 1.00 71.00 268 ARG A CA 1
ATOM 2179 C C . ARG A 1 268 ? 29.632 -9.138 -33.022 1.00 71.00 268 ARG A C 1
ATOM 2181 O O . ARG A 1 268 ? 29.563 -9.179 -34.248 1.00 71.00 268 ARG A O 1
ATOM 2188 N N . ALA A 1 269 ? 30.583 -9.802 -32.359 1.00 61.66 269 ALA A N 1
ATOM 2189 C CA . ALA A 1 269 ? 31.635 -10.584 -33.005 1.00 61.66 269 ALA A CA 1
ATOM 2190 C C . ALA A 1 269 ? 31.081 -11.915 -33.551 1.00 61.66 269 ALA A C 1
ATOM 2192 O O . ALA A 1 269 ? 31.077 -12.937 -32.861 1.00 61.66 269 ALA A O 1
ATOM 2193 N N . LYS A 1 270 ? 30.610 -11.900 -34.804 1.00 55.66 270 LYS A N 1
ATOM 2194 C CA . LYS A 1 270 ? 29.946 -13.043 -35.450 1.00 55.66 270 LYS A CA 1
ATOM 2195 C C . LYS A 1 270 ? 30.835 -14.280 -35.688 1.00 55.66 270 LYS A C 1
ATOM 2197 O O . LYS A 1 270 ? 30.271 -15.354 -35.855 1.00 55.66 270 LYS A O 1
ATOM 2202 N N . GLU A 1 271 ? 32.172 -14.210 -35.618 1.00 52.69 271 GLU A N 1
ATOM 2203 C CA . GLU A 1 271 ? 33.014 -15.319 -36.132 1.00 52.69 271 GLU A CA 1
ATOM 2204 C C . GLU A 1 271 ? 34.104 -15.890 -35.203 1.00 52.69 271 GLU A C 1
ATOM 2206 O O . GLU A 1 271 ? 34.420 -17.074 -35.301 1.00 52.69 271 GLU A O 1
ATOM 2211 N N . ALA A 1 272 ? 34.652 -15.151 -34.233 1.00 51.31 272 ALA A N 1
ATOM 2212 C CA . ALA A 1 272 ? 35.882 -15.605 -33.559 1.00 51.31 272 ALA A CA 1
ATOM 2213 C C . ALA A 1 272 ? 35.708 -16.743 -32.521 1.00 51.31 272 ALA A C 1
ATOM 2215 O O . ALA A 1 272 ? 36.685 -17.380 -32.130 1.00 51.31 272 ALA A O 1
ATOM 2216 N N . ARG A 1 273 ? 34.487 -17.023 -32.033 1.00 53.44 273 ARG A N 1
ATOM 2217 C CA . ARG A 1 273 ? 34.250 -17.997 -30.935 1.00 53.44 273 ARG A CA 1
ATOM 2218 C C . ARG A 1 273 ? 33.143 -19.019 -31.197 1.00 53.44 273 ARG A C 1
ATOM 2220 O O . ARG A 1 273 ? 32.705 -19.691 -30.262 1.00 53.44 273 ARG A O 1
ATOM 2227 N N . SER A 1 274 ? 32.719 -19.204 -32.450 1.00 53.41 274 SER A N 1
ATOM 2228 C CA . SER A 1 274 ? 31.665 -20.179 -32.793 1.00 53.41 274 SER A CA 1
ATOM 2229 C C . SER A 1 274 ? 31.988 -21.619 -32.351 1.00 53.41 274 SER A C 1
ATOM 2231 O O . SER A 1 274 ? 31.080 -22.421 -32.171 1.00 53.41 274 SER A O 1
ATOM 2233 N N . LYS A 1 275 ? 33.265 -21.946 -32.102 1.00 53.84 275 LYS A N 1
ATOM 2234 C CA . LYS A 1 275 ? 33.719 -23.282 -31.676 1.00 53.84 275 LYS A CA 1
ATOM 2235 C C . LYS A 1 275 ? 33.534 -23.604 -30.182 1.00 53.84 275 LYS A C 1
ATOM 2237 O O . LYS A 1 275 ? 33.783 -24.736 -29.792 1.00 53.84 275 LYS A O 1
ATOM 2242 N N . ARG A 1 276 ? 33.129 -22.647 -29.334 1.00 56.19 276 ARG A N 1
ATOM 2243 C CA . ARG A 1 276 ? 32.946 -22.859 -27.876 1.00 56.19 276 ARG A CA 1
ATOM 2244 C C . ARG A 1 276 ? 31.538 -22.528 -27.374 1.00 56.19 276 ARG A C 1
ATOM 2246 O O . ARG A 1 276 ? 31.350 -22.322 -26.179 1.00 56.19 276 ARG A O 1
ATOM 2253 N N . ARG A 1 277 ? 30.554 -22.404 -28.271 1.00 58.19 277 ARG A N 1
ATOM 2254 C CA . ARG A 1 277 ? 29.173 -22.123 -27.864 1.00 58.19 277 ARG A CA 1
ATOM 2255 C C . ARG A 1 277 ? 28.598 -23.372 -27.206 1.00 58.19 277 ARG A C 1
ATOM 2257 O O . ARG A 1 277 ? 28.456 -24.396 -27.860 1.00 58.19 277 ARG A O 1
ATOM 2264 N N . ASP A 1 278 ? 28.320 -23.256 -25.913 1.00 55.19 278 ASP A N 1
ATOM 2265 C CA . ASP A 1 278 ? 27.638 -24.255 -25.097 1.00 55.19 278 ASP A CA 1
ATOM 2266 C C . ASP A 1 278 ? 26.316 -24.638 -25.788 1.00 55.19 278 ASP A C 1
ATOM 2268 O O . ASP A 1 278 ? 25.380 -23.840 -25.878 1.00 55.19 278 ASP A O 1
ATOM 2272 N N . THR A 1 279 ? 26.287 -25.833 -26.375 1.00 55.31 279 THR A N 1
ATOM 2273 C CA . THR A 1 279 ? 25.153 -26.418 -27.104 1.00 55.31 279 THR A CA 1
ATOM 2274 C C . THR A 1 279 ? 24.167 -27.099 -26.160 1.00 55.31 279 THR A C 1
ATOM 2276 O O . THR A 1 279 ? 23.379 -27.941 -26.591 1.00 55.31 279 THR A O 1
ATOM 2279 N N . ASN A 1 280 ? 24.182 -26.765 -24.867 1.00 60.84 280 ASN A N 1
ATOM 2280 C CA . ASN A 1 280 ? 23.241 -27.368 -23.940 1.00 60.84 280 ASN A CA 1
ATOM 2281 C C . ASN A 1 280 ? 21.802 -26.899 -24.224 1.00 60.84 280 ASN A C 1
ATOM 2283 O O . ASN A 1 280 ? 21.531 -25.692 -24.274 1.00 60.84 280 ASN A O 1
ATOM 2287 N N . PRO A 1 281 ? 20.854 -27.836 -24.400 1.00 54.47 281 PRO A N 1
ATOM 2288 C CA . PRO A 1 281 ? 19.461 -27.499 -24.633 1.00 54.47 281 PRO A CA 1
ATOM 2289 C C . PRO A 1 281 ? 18.872 -26.788 -23.409 1.00 54.47 281 PRO A C 1
ATOM 2291 O O . PRO A 1 281 ? 19.085 -27.181 -22.259 1.00 54.47 281 PRO A O 1
ATOM 2294 N N . ARG A 1 282 ? 18.119 -25.714 -23.674 1.00 63.38 282 ARG A N 1
ATOM 2295 C CA . ARG A 1 282 ? 17.467 -24.872 -22.663 1.00 63.38 282 ARG A CA 1
ATOM 2296 C C . ARG A 1 282 ? 16.563 -25.726 -21.772 1.00 63.38 282 ARG A C 1
ATOM 2298 O O . ARG A 1 282 ? 15.548 -26.242 -22.235 1.00 63.38 282 ARG A O 1
ATOM 2305 N N . LYS A 1 283 ? 16.850 -25.791 -20.471 1.00 63.22 283 LYS A N 1
ATOM 2306 C CA . LYS A 1 283 ? 15.797 -26.075 -19.490 1.00 63.22 283 LYS A CA 1
ATOM 2307 C C . LYS A 1 283 ? 15.018 -24.778 -19.312 1.00 63.22 283 LYS A C 1
ATOM 2309 O O . LYS A 1 283 ? 15.530 -23.852 -18.688 1.00 63.22 283 LYS A O 1
ATOM 2314 N N . LYS A 1 284 ? 13.823 -24.694 -19.907 1.00 64.06 284 LYS A N 1
ATOM 2315 C CA . LYS A 1 284 ? 12.903 -23.579 -19.649 1.00 64.06 284 LYS A CA 1
ATOM 2316 C C . LYS A 1 284 ? 12.697 -23.478 -18.140 1.00 64.06 284 LYS A C 1
ATOM 2318 O O . LYS A 1 284 ? 12.423 -24.488 -17.483 1.00 64.06 284 LYS A O 1
ATOM 2323 N N . LEU A 1 285 ? 12.898 -22.286 -17.588 1.00 65.31 285 LEU A N 1
ATOM 2324 C CA . LEU A 1 285 ? 12.617 -22.045 -16.180 1.00 65.31 285 LEU A CA 1
ATOM 2325 C C . LEU A 1 285 ? 11.108 -22.238 -15.981 1.00 65.31 285 LEU A C 1
ATOM 2327 O O . LEU A 1 285 ? 10.305 -21.696 -16.731 1.00 65.31 285 LEU A O 1
ATOM 2331 N N . LYS A 1 286 ? 10.716 -23.051 -14.992 1.00 65.06 286 LYS A N 1
ATOM 2332 C CA . LYS A 1 286 ? 9.294 -23.322 -14.699 1.00 65.06 286 LYS A CA 1
ATOM 2333 C C . LYS A 1 286 ? 8.552 -22.093 -14.163 1.00 65.06 286 LYS A C 1
ATOM 2335 O O . LYS A 1 286 ? 7.329 -22.086 -14.148 1.00 65.06 286 LYS A O 1
ATOM 2340 N N . VAL A 1 287 ? 9.293 -21.089 -13.701 1.00 73.56 287 VAL A N 1
ATOM 2341 C CA . VAL A 1 287 ? 8.768 -19.832 -13.172 1.00 73.56 287 VAL A CA 1
ATOM 2342 C C . VAL A 1 287 ? 9.297 -18.702 -14.042 1.00 73.56 287 VAL A C 1
ATOM 2344 O O . VAL A 1 287 ? 10.499 -18.642 -14.308 1.00 73.56 287 VAL A O 1
ATOM 2347 N N . SER A 1 288 ? 8.411 -17.807 -14.475 1.00 71.62 288 SER A N 1
ATOM 2348 C CA . SER A 1 288 ? 8.783 -16.594 -15.197 1.00 71.62 288 SER A CA 1
ATOM 2349 C C . SER A 1 288 ? 9.679 -15.725 -14.321 1.00 71.62 288 SER A C 1
ATOM 2351 O O . SER A 1 288 ? 9.266 -15.281 -13.252 1.00 71.62 288 SER A O 1
ATOM 2353 N N . ALA A 1 289 ? 10.889 -15.423 -14.796 1.00 72.12 289 ALA A N 1
ATOM 2354 C CA . ALA A 1 289 ? 11.823 -14.533 -14.100 1.00 72.12 289 ALA A CA 1
ATOM 2355 C C . ALA A 1 289 ? 11.204 -13.152 -13.793 1.00 72.12 289 ALA A C 1
ATOM 2357 O O . ALA A 1 289 ? 11.558 -12.527 -12.802 1.00 72.12 289 ALA A O 1
ATOM 2358 N N . ARG A 1 290 ? 10.219 -12.723 -14.597 1.00 76.50 290 ARG A N 1
ATOM 2359 C CA . ARG A 1 290 ? 9.436 -11.488 -14.414 1.00 76.50 290 ARG A CA 1
ATOM 2360 C C . ARG A 1 290 ? 8.514 -11.484 -13.192 1.00 76.50 290 ARG A C 1
ATOM 2362 O O . ARG A 1 290 ? 8.128 -10.417 -12.737 1.00 76.50 290 ARG A O 1
ATOM 2369 N N . SER A 1 291 ? 8.131 -12.655 -12.686 1.00 77.31 291 SER A N 1
ATOM 2370 C CA . SER A 1 291 ? 7.286 -12.774 -11.488 1.00 77.31 291 SER A CA 1
ATOM 2371 C C . SER A 1 291 ? 8.102 -12.736 -10.196 1.00 77.31 291 SER A C 1
ATOM 2373 O O . SER A 1 291 ? 7.529 -12.665 -9.113 1.00 77.31 291 SER A O 1
ATOM 2375 N N . LEU A 1 292 ? 9.432 -12.807 -10.302 1.00 80.06 292 LEU A N 1
ATOM 2376 C CA . LEU A 1 292 ? 10.348 -12.641 -9.184 1.00 80.06 292 LEU A CA 1
ATOM 2377 C C . LEU A 1 292 ? 10.806 -11.184 -9.094 1.00 80.06 292 LEU A C 1
ATOM 2379 O O . LEU A 1 292 ? 10.786 -10.439 -10.073 1.00 80.06 292 LEU A O 1
ATOM 2383 N N . ALA A 1 293 ? 11.270 -10.797 -7.906 1.00 83.38 293 ALA A N 1
ATOM 2384 C CA . ALA A 1 293 ? 11.962 -9.530 -7.732 1.00 83.38 293 ALA A CA 1
ATOM 2385 C C . ALA A 1 293 ? 13.191 -9.463 -8.655 1.00 83.38 293 ALA A C 1
ATOM 2387 O O . ALA A 1 293 ? 13.944 -10.434 -8.765 1.00 83.38 293 ALA A O 1
ATOM 2388 N N . ALA A 1 294 ? 13.394 -8.304 -9.285 1.00 86.94 294 ALA A N 1
ATOM 2389 C CA . ALA A 1 294 ? 14.525 -8.060 -10.171 1.00 86.94 294 ALA A CA 1
ATOM 2390 C C . ALA A 1 294 ? 15.847 -8.359 -9.439 1.00 86.94 294 ALA A C 1
ATOM 2392 O O . ALA A 1 294 ? 16.116 -7.747 -8.395 1.00 86.94 294 ALA A O 1
ATOM 2393 N N . PRO A 1 295 ? 16.677 -9.290 -9.941 1.00 89.50 295 PRO A N 1
ATOM 2394 C CA . PRO A 1 295 ? 17.908 -9.632 -9.262 1.00 89.50 295 PRO A CA 1
ATOM 2395 C C . PRO A 1 295 ? 18.940 -8.506 -9.442 1.00 89.50 295 PRO A C 1
ATOM 2397 O O . PRO A 1 295 ? 18.892 -7.743 -10.421 1.00 89.50 295 PRO A O 1
ATOM 2400 N N . PRO A 1 296 ? 19.869 -8.385 -8.481 1.00 92.19 296 PRO A N 1
ATOM 2401 C CA . PRO A 1 296 ? 20.923 -7.391 -8.537 1.00 92.19 296 PRO A CA 1
ATOM 2402 C C . PRO A 1 296 ? 21.923 -7.680 -9.665 1.00 92.19 296 PRO A C 1
ATOM 2404 O O . PRO A 1 296 ? 22.250 -8.836 -9.934 1.00 92.19 296 PRO A O 1
ATOM 2407 N N . PHE A 1 297 ? 22.458 -6.625 -10.271 1.00 92.31 297 PHE A N 1
ATOM 2408 C CA . PHE A 1 297 ? 23.500 -6.666 -11.294 1.00 92.31 297 PHE A CA 1
ATOM 2409 C C . PHE A 1 297 ? 24.613 -5.650 -11.007 1.00 92.31 297 PHE A C 1
ATOM 2411 O O . PHE A 1 297 ? 24.502 -4.787 -10.130 1.00 92.31 297 PHE A O 1
ATOM 2418 N N . ASP A 1 298 ? 25.687 -5.763 -11.783 1.00 91.94 298 ASP A N 1
ATOM 2419 C CA . ASP A 1 298 ? 26.914 -4.986 -11.621 1.00 91.94 298 ASP A CA 1
ATOM 2420 C C . ASP A 1 298 ? 26.906 -3.801 -12.576 1.00 91.94 298 ASP A C 1
ATOM 2422 O O . ASP A 1 298 ? 26.428 -3.917 -13.708 1.00 91.94 298 ASP A O 1
ATOM 2426 N N . LEU A 1 299 ? 27.467 -2.670 -12.148 1.00 90.06 299 LEU A N 1
ATOM 2427 C CA . LEU A 1 299 ? 27.515 -1.468 -12.983 1.00 90.06 299 LEU A CA 1
ATOM 2428 C C . LEU A 1 299 ? 28.244 -1.729 -14.310 1.00 90.06 299 LEU A C 1
ATOM 2430 O O . LEU A 1 299 ? 27.776 -1.317 -15.366 1.00 90.06 299 LEU A O 1
ATOM 2434 N N . GLU A 1 300 ? 29.341 -2.485 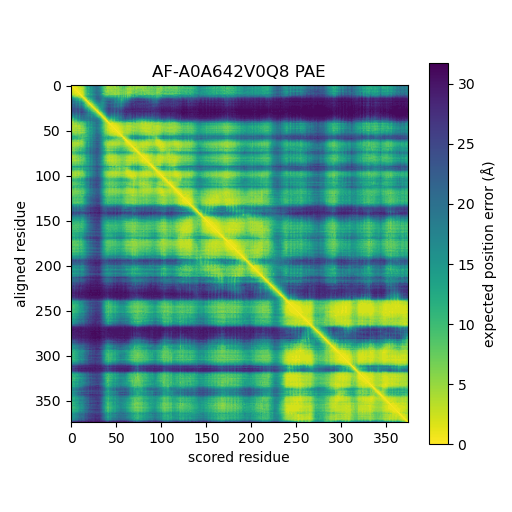-14.273 1.00 89.81 300 GLU A N 1
ATOM 2435 C CA . GLU A 1 300 ? 30.105 -2.860 -15.468 1.00 89.81 300 GLU A CA 1
ATOM 2436 C C . GLU A 1 300 ? 29.261 -3.654 -16.470 1.00 89.81 300 GLU A C 1
ATOM 2438 O O . GLU A 1 300 ? 29.318 -3.411 -17.675 1.00 89.81 300 GLU A O 1
ATOM 2443 N N . ARG A 1 301 ? 28.422 -4.569 -15.970 1.00 91.31 301 ARG A N 1
ATOM 2444 C CA . ARG A 1 301 ? 27.516 -5.368 -16.799 1.00 91.31 301 ARG A CA 1
ATOM 2445 C C . ARG A 1 301 ? 26.457 -4.491 -17.465 1.00 91.31 301 ARG A C 1
ATOM 2447 O O . ARG A 1 301 ? 26.190 -4.665 -18.650 1.00 91.31 301 ARG A O 1
ATOM 2454 N N . LEU A 1 302 ? 25.891 -3.534 -16.726 1.00 91.75 302 LEU A N 1
ATOM 2455 C CA . LEU A 1 302 ? 24.964 -2.544 -17.279 1.00 91.75 302 LEU A CA 1
ATOM 2456 C C . LEU A 1 302 ? 25.615 -1.748 -18.410 1.00 91.75 302 LEU A C 1
ATOM 2458 O O . LEU A 1 302 ? 25.032 -1.643 -19.484 1.00 91.75 302 LEU A O 1
ATOM 2462 N N . LEU A 1 303 ? 26.812 -1.207 -18.175 1.00 89.81 303 LEU A N 1
ATOM 2463 C CA . LEU A 1 303 ? 27.529 -0.405 -19.167 1.00 89.81 303 LEU A CA 1
ATOM 2464 C C . LEU A 1 303 ? 27.878 -1.236 -20.409 1.00 89.81 303 LEU A C 1
ATOM 2466 O O . LEU A 1 303 ? 27.692 -0.769 -21.529 1.00 89.81 303 LEU A O 1
ATOM 2470 N N . ALA A 1 304 ? 28.301 -2.491 -20.236 1.00 89.69 304 ALA A N 1
ATOM 2471 C CA . ALA A 1 304 ? 28.585 -3.392 -21.351 1.00 89.69 304 ALA A CA 1
ATOM 2472 C C . ALA A 1 304 ? 27.340 -3.670 -22.214 1.00 89.69 304 ALA A C 1
ATOM 2474 O O . ALA A 1 304 ? 27.405 -3.594 -23.442 1.00 89.69 304 ALA A O 1
ATOM 2475 N N . ILE A 1 305 ? 26.196 -3.950 -21.580 1.00 91.50 305 ILE A N 1
ATOM 2476 C CA . ILE A 1 305 ? 24.921 -4.162 -22.280 1.00 91.50 305 ILE A CA 1
ATOM 2477 C C . ILE A 1 305 ? 24.469 -2.863 -22.961 1.00 91.50 305 ILE A C 1
ATOM 2479 O O . ILE A 1 305 ? 24.075 -2.887 -24.126 1.00 91.50 305 ILE A O 1
ATOM 2483 N N . LEU A 1 306 ? 24.600 -1.722 -22.286 1.00 90.75 306 LEU A N 1
ATOM 2484 C CA . LEU A 1 306 ? 24.267 -0.408 -22.826 1.00 90.75 306 LEU A CA 1
ATOM 2485 C C . LEU A 1 306 ? 25.037 -0.116 -24.121 1.00 90.75 306 LEU A C 1
ATOM 2487 O O . LEU A 1 306 ? 24.420 0.198 -25.134 1.00 90.75 306 LEU A O 1
ATOM 2491 N N . HIS A 1 307 ? 26.360 -0.295 -24.121 1.00 87.75 307 HIS A N 1
ATOM 2492 C CA . HIS A 1 307 ? 27.186 -0.104 -25.317 1.00 87.75 307 HIS A CA 1
ATOM 2493 C C . HIS A 1 307 ? 26.833 -1.067 -26.458 1.00 87.75 307 HIS A C 1
ATOM 2495 O O . HIS A 1 307 ? 27.049 -0.740 -27.620 1.00 87.75 307 HIS A O 1
ATOM 2501 N N . SER A 1 308 ? 26.287 -2.248 -26.155 1.00 87.81 308 SER A N 1
ATOM 2502 C CA . SER A 1 308 ? 25.868 -3.200 -27.189 1.00 87.81 308 SER A CA 1
ATOM 2503 C C . SER A 1 308 ? 24.544 -2.825 -27.866 1.00 87.81 308 SER A C 1
ATOM 2505 O O . SER A 1 308 ? 24.374 -3.120 -29.051 1.00 87.81 308 SER A O 1
ATOM 2507 N N . ILE A 1 309 ? 23.636 -2.176 -27.129 1.00 87.88 309 ILE A N 1
ATOM 2508 C CA . ILE A 1 309 ? 22.279 -1.821 -27.574 1.00 87.88 309 ILE A CA 1
ATOM 2509 C C . ILE A 1 309 ? 22.243 -0.436 -28.221 1.00 87.88 309 ILE A C 1
ATOM 2511 O O . ILE A 1 309 ? 21.460 -0.203 -29.139 1.00 87.88 309 ILE A O 1
ATOM 2515 N N . ILE A 1 310 ? 23.077 0.487 -27.743 1.00 85.88 310 ILE A N 1
ATOM 2516 C CA . ILE A 1 310 ? 23.159 1.838 -28.287 1.00 85.88 310 ILE A CA 1
ATOM 2517 C C . ILE A 1 310 ? 23.598 1.789 -29.773 1.00 85.88 310 ILE A C 1
ATOM 2519 O O . ILE A 1 310 ? 24.540 1.057 -30.107 1.00 85.88 310 ILE A O 1
ATOM 2523 N N . PRO A 1 311 ? 22.941 2.555 -30.670 1.00 81.88 311 PRO A N 1
ATOM 2524 C CA . PRO A 1 311 ? 23.364 2.689 -32.064 1.00 81.88 311 PRO A CA 1
ATOM 2525 C C . PRO A 1 311 ? 24.709 3.427 -32.175 1.00 81.88 311 PRO A C 1
ATOM 2527 O O . PRO A 1 311 ? 24.995 4.323 -31.382 1.00 81.88 311 PRO A O 1
ATOM 2530 N N . ASP A 1 312 ? 25.516 3.073 -33.180 1.00 70.50 312 ASP A N 1
ATOM 2531 C CA . ASP A 1 312 ? 26.918 3.514 -33.329 1.00 70.50 312 ASP A CA 1
ATOM 2532 C C . ASP A 1 312 ? 27.100 5.038 -33.500 1.00 70.50 312 ASP A C 1
ATOM 2534 O O . ASP A 1 312 ? 28.196 5.556 -33.294 1.00 70.50 312 ASP A O 1
ATOM 2538 N N . ASP A 1 313 ? 26.022 5.769 -33.789 1.00 63.91 313 ASP A N 1
ATOM 2539 C CA . ASP A 1 313 ? 26.006 7.233 -33.916 1.00 63.91 313 ASP A CA 1
ATOM 2540 C C . ASP A 1 313 ? 26.049 7.970 -32.562 1.00 63.91 313 ASP A C 1
ATOM 2542 O O . ASP A 1 313 ? 26.134 9.200 -32.508 1.00 63.91 313 ASP A O 1
ATOM 2546 N N . PHE A 1 314 ? 25.946 7.244 -31.446 1.00 65.69 314 PHE A N 1
ATOM 2547 C CA . PHE A 1 314 ? 25.857 7.837 -30.119 1.00 65.69 314 PHE A CA 1
ATOM 2548 C C . PHE A 1 314 ? 27.240 7.970 -29.468 1.00 65.69 314 PHE A C 1
ATOM 2550 O O . PHE A 1 314 ? 27.854 6.992 -29.040 1.00 65.69 314 PHE A O 1
ATOM 2557 N N . ILE A 1 315 ? 27.721 9.206 -29.342 1.00 62.72 315 ILE A N 1
ATOM 2558 C CA . ILE A 1 315 ? 28.979 9.502 -28.652 1.00 62.72 315 ILE A CA 1
ATOM 2559 C C . ILE A 1 315 ? 28.789 9.210 -27.152 1.00 62.72 315 ILE A C 1
ATOM 2561 O O . ILE A 1 315 ? 27.867 9.759 -26.539 1.00 62.72 315 ILE A O 1
ATOM 2565 N N . PRO A 1 316 ? 29.628 8.363 -26.524 1.00 58.84 316 PRO A N 1
ATOM 2566 C CA . PRO A 1 316 ? 29.578 8.130 -25.088 1.00 58.84 316 PRO A CA 1
ATOM 2567 C C . PRO A 1 316 ? 30.067 9.389 -24.363 1.00 58.84 316 PRO A C 1
ATOM 2569 O O . PRO A 1 316 ? 31.248 9.542 -24.062 1.00 58.84 316 PRO A O 1
ATOM 2572 N N . ASN A 1 317 ? 29.156 10.327 -24.119 1.00 61.34 317 ASN A N 1
ATOM 2573 C CA . ASN A 1 317 ? 29.463 11.531 -23.362 1.00 61.34 317 ASN A CA 1
ATOM 2574 C C . ASN A 1 317 ? 29.755 11.185 -21.892 1.00 61.34 317 ASN A C 1
ATOM 2576 O O . ASN A 1 317 ? 29.223 10.221 -21.334 1.00 61.34 317 ASN A O 1
ATOM 2580 N N . ILE A 1 318 ? 30.550 12.046 -21.251 1.00 60.22 318 ILE A N 1
ATOM 2581 C CA . ILE A 1 318 ? 30.925 12.033 -19.822 1.00 60.22 318 ILE A CA 1
ATOM 2582 C C . ILE A 1 318 ? 29.685 11.993 -18.886 1.00 60.22 318 ILE A C 1
ATOM 2584 O O . ILE A 1 318 ? 29.781 11.623 -17.718 1.00 60.22 318 ILE A O 1
ATOM 2588 N N . ASP A 1 319 ? 28.489 12.257 -19.419 1.00 76.88 319 ASP A N 1
ATOM 2589 C CA . ASP A 1 319 ? 27.215 12.344 -18.703 1.00 76.88 319 ASP A CA 1
ATOM 2590 C C . ASP A 1 319 ? 26.536 11.000 -18.362 1.00 76.88 319 ASP A C 1
ATOM 2592 O O . ASP A 1 319 ? 25.488 11.014 -17.715 1.00 76.88 319 ASP A O 1
ATOM 2596 N N . ILE A 1 320 ? 27.078 9.828 -18.739 1.00 84.56 320 ILE A N 1
ATOM 2597 C CA . ILE A 1 320 ? 26.446 8.527 -18.401 1.00 84.56 320 ILE A CA 1
ATOM 2598 C C . ILE A 1 320 ? 26.294 8.372 -16.880 1.00 84.56 320 ILE A C 1
ATOM 2600 O O . ILE A 1 320 ? 25.229 7.985 -16.396 1.00 84.56 320 ILE A O 1
ATOM 2604 N N . GLY A 1 321 ? 27.335 8.718 -16.114 1.00 85.38 321 GLY A N 1
ATOM 2605 C CA . GLY A 1 321 ? 27.298 8.658 -14.651 1.00 85.38 321 GLY A CA 1
ATOM 2606 C C . GLY A 1 321 ? 26.249 9.599 -14.052 1.00 85.38 321 GLY A C 1
ATOM 2607 O O . GLY A 1 321 ? 25.510 9.203 -13.150 1.00 85.38 321 GLY A O 1
ATOM 2608 N N . VAL A 1 322 ? 26.117 10.811 -14.606 1.00 88.44 322 VAL A N 1
ATOM 2609 C CA . VAL A 1 322 ? 25.090 11.790 -14.207 1.00 88.44 322 VAL A CA 1
ATOM 2610 C C . VAL A 1 322 ? 23.697 11.244 -14.502 1.00 88.44 322 VAL A C 1
ATOM 2612 O O . VAL A 1 322 ? 22.810 11.319 -13.658 1.00 88.44 322 VAL A O 1
ATOM 2615 N N . GLN A 1 323 ? 23.497 10.617 -15.658 1.00 88.12 323 GLN A N 1
ATOM 2616 C CA . GLN A 1 323 ? 22.205 10.043 -16.017 1.00 88.12 323 GLN A CA 1
ATOM 2617 C C . GLN A 1 323 ? 21.831 8.852 -15.140 1.00 88.12 323 GLN A C 1
ATOM 2619 O O . GLN A 1 323 ? 20.690 8.769 -14.687 1.00 88.12 323 GLN A O 1
ATOM 2624 N N . ILE A 1 324 ? 22.780 7.974 -14.818 1.00 89.50 324 ILE A N 1
ATOM 2625 C CA . ILE A 1 324 ? 22.549 6.899 -13.849 1.00 89.50 324 ILE A CA 1
ATOM 2626 C C . ILE A 1 324 ? 22.185 7.502 -12.487 1.00 89.50 324 ILE A C 1
ATOM 2628 O O . ILE A 1 324 ? 21.196 7.085 -11.888 1.00 89.50 324 ILE A O 1
ATOM 2632 N N . ALA A 1 325 ? 22.893 8.541 -12.032 1.00 88.81 325 ALA A N 1
ATOM 2633 C CA . ALA A 1 325 ? 22.551 9.240 -10.797 1.00 88.81 325 ALA A CA 1
ATOM 2634 C C . ALA A 1 325 ? 21.122 9.815 -10.841 1.00 88.81 325 ALA A C 1
ATOM 2636 O O . ALA A 1 325 ? 20.346 9.565 -9.918 1.00 88.81 325 ALA A O 1
ATOM 2637 N N . THR A 1 326 ? 20.721 10.481 -11.930 1.00 90.75 326 THR A N 1
ATOM 2638 C CA . THR A 1 326 ? 19.352 11.010 -12.086 1.00 90.75 326 THR A CA 1
ATOM 2639 C C . THR A 1 326 ? 18.293 9.905 -12.062 1.00 90.75 326 THR A C 1
ATOM 2641 O O . THR A 1 326 ? 17.310 10.028 -11.334 1.00 90.75 326 THR A O 1
ATOM 2644 N N . LEU A 1 327 ? 18.515 8.780 -12.753 1.00 90.31 327 LEU A N 1
ATOM 2645 C CA . LEU A 1 327 ? 17.617 7.618 -12.727 1.00 90.31 327 LEU A CA 1
ATOM 2646 C C . LEU A 1 327 ? 17.508 6.998 -11.330 1.00 90.31 327 LEU A C 1
ATOM 2648 O O . LEU A 1 327 ? 16.472 6.426 -10.983 1.00 90.31 327 LEU A O 1
ATOM 2652 N N . THR A 1 328 ? 18.554 7.134 -10.512 1.00 91.12 328 THR A N 1
ATOM 2653 C CA . THR A 1 328 ? 18.536 6.658 -9.126 1.00 91.12 328 THR A CA 1
ATOM 2654 C C . THR A 1 328 ? 17.787 7.593 -8.194 1.00 91.12 328 THR A C 1
ATOM 2656 O O . THR A 1 328 ? 17.024 7.121 -7.353 1.00 91.12 328 THR A O 1
ATOM 2659 N N . THR A 1 329 ? 17.904 8.906 -8.400 1.00 91.00 329 THR A N 1
ATOM 2660 C CA . THR A 1 329 ? 17.076 9.909 -7.718 1.00 91.00 329 THR A CA 1
ATOM 2661 C C . THR A 1 329 ? 15.598 9.721 -8.062 1.00 91.00 329 THR A C 1
ATOM 2663 O O . THR A 1 329 ? 14.749 9.786 -7.176 1.00 91.00 329 THR A O 1
ATOM 2666 N N . LEU A 1 330 ? 15.290 9.382 -9.320 1.00 90.44 330 LEU A N 1
ATOM 2667 C CA . LEU A 1 330 ? 13.941 9.031 -9.782 1.00 90.44 330 LEU A CA 1
ATOM 2668 C C . LEU A 1 330 ? 13.465 7.639 -9.317 1.00 90.44 330 LEU A C 1
ATOM 2670 O O . LEU A 1 330 ? 12.347 7.243 -9.633 1.00 90.44 330 LEU A O 1
ATOM 2674 N N . LYS A 1 331 ? 14.289 6.885 -8.573 1.00 90.75 331 LYS A N 1
ATOM 2675 C CA . LYS A 1 331 ? 14.006 5.522 -8.079 1.00 90.75 331 LYS A CA 1
ATOM 2676 C C . LYS A 1 331 ? 13.642 4.500 -9.167 1.00 90.75 331 LYS A C 1
ATOM 2678 O O . LYS A 1 331 ? 13.050 3.469 -8.849 1.00 90.75 331 LYS A O 1
ATOM 2683 N N . LEU A 1 332 ? 14.034 4.741 -10.419 1.00 90.62 332 LEU A N 1
ATOM 2684 C CA . LEU A 1 332 ? 13.895 3.778 -11.521 1.00 90.62 332 LEU A CA 1
ATOM 2685 C C . LEU A 1 332 ? 14.996 2.711 -11.467 1.00 90.62 332 LEU A C 1
ATOM 2687 O O . LEU A 1 332 ? 14.775 1.550 -11.814 1.00 90.62 332 LEU A O 1
ATOM 2691 N N . ILE A 1 333 ? 16.173 3.096 -10.971 1.00 91.38 333 ILE A N 1
ATOM 2692 C CA . ILE A 1 333 ? 17.279 2.196 -10.641 1.00 91.38 333 ILE A CA 1
ATOM 2693 C C . ILE A 1 333 ? 17.605 2.388 -9.161 1.00 91.38 333 ILE A C 1
ATOM 2695 O O . ILE A 1 333 ? 17.761 3.508 -8.686 1.00 91.38 333 ILE A O 1
ATOM 2699 N N . VAL A 1 334 ? 17.707 1.298 -8.408 1.00 91.50 334 VAL A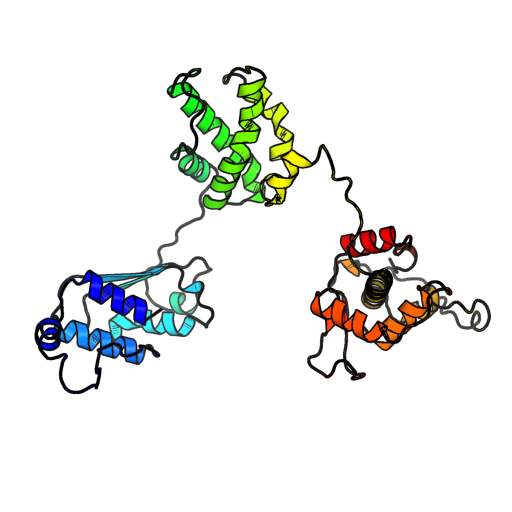 N 1
ATOM 2700 C CA . VAL A 1 334 ? 17.918 1.330 -6.959 1.00 91.50 334 VAL A CA 1
ATOM 2701 C C . VAL A 1 334 ? 19.232 0.640 -6.614 1.00 91.50 334 VAL A C 1
ATOM 2703 O O . VAL A 1 334 ? 19.569 -0.411 -7.158 1.00 91.50 334 VAL A O 1
ATOM 2706 N N . ARG A 1 335 ? 19.980 1.225 -5.677 1.00 89.56 335 ARG A N 1
ATOM 2707 C CA . ARG A 1 335 ? 21.167 0.599 -5.088 1.00 89.56 335 ARG A CA 1
ATOM 2708 C C . ARG A 1 335 ? 20.735 -0.390 -4.014 1.00 89.56 335 ARG A C 1
ATOM 2710 O O . ARG A 1 335 ? 19.887 -0.079 -3.185 1.00 89.56 335 ARG A O 1
ATOM 2717 N N . THR A 1 336 ? 21.304 -1.590 -4.043 1.00 85.81 336 THR A N 1
ATOM 2718 C CA . THR A 1 336 ? 21.015 -2.632 -3.040 1.00 85.81 336 THR A CA 1
ATOM 2719 C C . THR A 1 336 ? 21.943 -2.523 -1.826 1.00 85.81 336 THR A C 1
ATOM 2721 O O . THR A 1 336 ? 21.617 -3.027 -0.758 1.00 85.81 336 THR A O 1
ATOM 2724 N N . SER A 1 337 ? 23.087 -1.852 -1.982 1.00 80.25 337 SER A N 1
ATOM 2725 C CA . SER A 1 337 ? 24.080 -1.622 -0.930 1.00 80.25 337 SER A CA 1
ATOM 2726 C C . SER A 1 337 ? 24.153 -0.137 -0.570 1.00 80.25 337 SER A C 1
ATOM 2728 O O . SER A 1 337 ? 24.007 0.712 -1.449 1.00 80.25 337 SER A O 1
ATOM 2730 N N . ASN A 1 338 ? 24.448 0.160 0.699 1.00 77.19 338 ASN A N 1
ATOM 2731 C CA . ASN A 1 338 ? 24.715 1.516 1.201 1.00 77.19 338 ASN A CA 1
ATOM 2732 C C . ASN A 1 338 ? 26.186 1.948 1.013 1.00 77.19 338 ASN A C 1
ATOM 2734 O O . ASN A 1 338 ? 26.619 2.938 1.594 1.00 77.19 338 ASN A O 1
ATOM 2738 N N . THR A 1 339 ? 26.970 1.187 0.246 1.00 78.00 339 THR A N 1
ATOM 2739 C CA . THR A 1 339 ? 28.369 1.502 -0.079 1.00 78.00 339 THR A CA 1
ATOM 2740 C C . THR A 1 339 ? 28.472 2.591 -1.151 1.00 78.00 339 THR A C 1
ATOM 2742 O O . THR A 1 339 ? 27.498 2.880 -1.852 1.00 78.00 339 THR A O 1
ATOM 2745 N N . ASP A 1 340 ? 29.659 3.193 -1.271 1.00 79.00 340 ASP A N 1
ATOM 2746 C CA . ASP A 1 340 ? 29.968 4.232 -2.263 1.00 79.00 340 ASP A CA 1
ATOM 2747 C C . ASP A 1 340 ? 29.540 3.787 -3.677 1.00 79.00 340 ASP A C 1
ATOM 2749 O O . ASP A 1 340 ? 29.932 2.693 -4.078 1.00 79.00 340 ASP A O 1
ATOM 2753 N N . PRO A 1 341 ? 28.747 4.577 -4.434 1.00 72.19 341 PRO A N 1
ATOM 2754 C CA . PRO A 1 341 ? 28.287 4.244 -5.789 1.00 72.19 341 PRO A CA 1
ATOM 2755 C C . PRO A 1 341 ? 29.379 3.823 -6.782 1.00 72.19 341 PRO A C 1
ATOM 2757 O O . PRO A 1 341 ? 29.047 3.166 -7.767 1.00 72.19 341 PRO A O 1
ATOM 2760 N N . LEU A 1 342 ? 30.636 4.212 -6.563 1.00 71.12 342 LEU A N 1
ATOM 2761 C CA . LEU A 1 342 ? 31.757 3.857 -7.439 1.00 71.12 342 LEU A CA 1
ATOM 2762 C C . LEU A 1 342 ? 32.470 2.562 -7.030 1.00 71.12 342 LEU A C 1
ATOM 2764 O O . LEU A 1 342 ? 33.328 2.077 -7.765 1.00 71.12 342 LEU A O 1
ATOM 2768 N N . ASP A 1 343 ? 32.124 1.983 -5.879 1.00 80.69 343 ASP A N 1
ATOM 2769 C CA . ASP A 1 343 ? 32.720 0.732 -5.428 1.00 80.69 343 ASP A CA 1
ATOM 2770 C C . ASP A 1 343 ? 32.214 -0.447 -6.275 1.00 80.69 343 ASP A C 1
ATOM 2772 O O . ASP A 1 343 ? 31.011 -0.635 -6.472 1.00 80.69 343 ASP A O 1
ATOM 2776 N N . SER A 1 344 ? 33.142 -1.297 -6.713 1.00 75.50 344 SER A N 1
ATOM 2777 C CA . SER A 1 344 ? 32.901 -2.576 -7.395 1.00 75.50 344 SER A CA 1
ATOM 2778 C C . SER A 1 344 ? 31.943 -3.515 -6.647 1.00 75.50 344 SER A C 1
ATOM 2780 O O . SER A 1 344 ? 31.275 -4.351 -7.257 1.00 75.50 344 SER A O 1
ATOM 2782 N N . ARG A 1 345 ? 31.835 -3.374 -5.317 1.00 80.00 345 ARG A N 1
ATOM 2783 C CA . ARG A 1 345 ? 30.898 -4.143 -4.486 1.00 80.00 345 ARG A CA 1
ATOM 2784 C C . ARG A 1 345 ? 29.454 -3.642 -4.592 1.00 80.00 345 ARG A C 1
ATOM 2786 O O . ARG A 1 345 ? 28.533 -4.332 -4.143 1.00 80.00 345 ARG A O 1
ATOM 2793 N N . THR A 1 346 ? 29.224 -2.460 -5.165 1.00 86.31 346 THR A N 1
ATOM 2794 C CA . THR A 1 346 ? 27.865 -1.953 -5.352 1.00 86.31 346 THR A CA 1
ATOM 2795 C C . THR A 1 346 ? 27.092 -2.799 -6.343 1.00 86.31 346 THR A C 1
ATOM 2797 O O . THR A 1 346 ? 27.502 -3.060 -7.472 1.00 86.31 346 THR A O 1
ATOM 2800 N N . ARG A 1 347 ? 25.914 -3.218 -5.895 1.00 89.44 347 ARG A N 1
ATOM 2801 C CA . ARG A 1 347 ? 24.952 -3.936 -6.716 1.00 89.44 347 ARG A CA 1
ATOM 2802 C C . ARG A 1 347 ? 23.744 -3.049 -6.971 1.00 89.44 347 ARG A C 1
ATOM 2804 O O . ARG A 1 347 ? 23.200 -2.433 -6.047 1.00 89.44 347 ARG A O 1
ATOM 2811 N N . TRP A 1 348 ? 23.302 -3.036 -8.215 1.00 91.00 348 TRP A N 1
ATOM 2812 C CA . TRP A 1 348 ? 22.203 -2.222 -8.715 1.00 91.00 348 TRP A CA 1
ATOM 2813 C C . TRP A 1 348 ? 21.019 -3.123 -9.057 1.00 91.00 348 TRP A C 1
ATOM 2815 O O . TRP A 1 348 ? 21.206 -4.284 -9.404 1.00 91.00 348 TRP A O 1
ATOM 2825 N N . LYS A 1 349 ? 19.793 -2.623 -8.928 1.00 91.25 349 LYS A N 1
ATOM 2826 C CA . LYS A 1 349 ? 18.573 -3.335 -9.328 1.00 91.25 349 LYS A CA 1
ATOM 2827 C C . LYS A 1 349 ? 17.619 -2.382 -10.033 1.00 91.25 349 LYS A C 1
ATOM 2829 O O . LYS A 1 349 ? 17.561 -1.201 -9.689 1.00 91.25 349 LYS A O 1
ATOM 2834 N N . VAL A 1 350 ? 16.854 -2.888 -10.992 1.00 93.00 350 VAL A N 1
ATOM 2835 C CA . VAL A 1 350 ? 15.804 -2.099 -11.648 1.00 93.00 350 VAL A CA 1
ATOM 2836 C C . VAL A 1 350 ? 14.523 -2.121 -10.830 1.00 93.00 350 VAL A C 1
ATOM 2838 O O . VAL A 1 350 ? 14.112 -3.161 -10.325 1.00 93.00 350 VAL A O 1
ATOM 2841 N N . ASN A 1 351 ? 13.888 -0.958 -10.723 1.00 91.75 351 ASN A N 1
ATOM 2842 C CA . ASN A 1 351 ? 12.587 -0.760 -10.101 1.00 91.75 351 ASN A CA 1
ATOM 2843 C C . ASN A 1 351 ? 11.622 -0.137 -11.124 1.00 91.75 351 ASN A C 1
ATOM 2845 O O . ASN A 1 351 ? 11.115 0.967 -10.949 1.00 91.75 351 ASN A O 1
ATOM 2849 N N . ALA A 1 352 ? 11.430 -0.840 -12.237 1.00 89.38 352 ALA A N 1
ATOM 2850 C CA . ALA A 1 352 ? 10.538 -0.451 -13.320 1.00 89.38 352 ALA A CA 1
ATOM 2851 C C . ALA A 1 352 ? 9.696 -1.658 -13.744 1.00 89.38 352 ALA A C 1
ATOM 2853 O O . ALA A 1 352 ? 10.207 -2.780 -13.840 1.00 89.38 352 ALA A O 1
ATOM 2854 N N . SER A 1 353 ? 8.403 -1.428 -13.981 1.00 88.81 353 SER A N 1
ATOM 2855 C CA . SER A 1 353 ? 7.496 -2.458 -14.483 1.00 88.81 353 SER A CA 1
ATOM 2856 C C . SER A 1 353 ? 7.807 -2.788 -15.943 1.00 88.81 353 SER A C 1
ATOM 2858 O O . SER A 1 353 ? 8.300 -1.950 -16.699 1.00 88.81 353 SER A O 1
ATOM 2860 N N . TRP A 1 354 ? 7.466 -4.007 -16.365 1.00 88.19 354 TRP A N 1
ATOM 2861 C CA . TRP A 1 354 ? 7.569 -4.405 -17.772 1.00 88.19 354 TRP A CA 1
ATOM 2862 C C . TRP A 1 354 ? 6.777 -3.475 -18.697 1.00 88.19 354 TRP A C 1
ATOM 2864 O O . TRP A 1 354 ? 7.269 -3.111 -19.757 1.00 88.19 354 TRP A O 1
ATOM 2874 N N . THR A 1 355 ? 5.580 -3.050 -18.280 1.00 88.69 355 THR A N 1
ATOM 2875 C CA . THR A 1 355 ? 4.726 -2.145 -19.063 1.00 88.69 355 THR A CA 1
ATOM 2876 C C . THR A 1 355 ? 5.415 -0.816 -19.347 1.00 88.69 355 THR A C 1
ATOM 2878 O O . THR A 1 355 ? 5.412 -0.367 -20.488 1.00 88.69 355 THR A O 1
ATOM 2881 N N . LEU A 1 356 ? 6.068 -0.234 -18.337 1.00 89.06 356 LEU A N 1
ATOM 2882 C CA . LEU A 1 356 ? 6.812 1.011 -18.481 1.00 89.06 356 LEU A CA 1
ATOM 2883 C C . LEU A 1 356 ? 8.032 0.825 -19.386 1.00 89.06 356 LEU A C 1
ATOM 2885 O O . LEU A 1 356 ? 8.265 1.636 -20.273 1.00 89.06 356 LEU A O 1
ATOM 2889 N N . VAL A 1 357 ? 8.811 -0.242 -19.183 1.00 90.56 357 VAL A N 1
ATOM 2890 C CA . VAL A 1 357 ? 10.016 -0.482 -19.993 1.00 90.56 357 VAL A CA 1
ATOM 2891 C C . VAL A 1 357 ? 9.655 -0.782 -21.446 1.00 90.56 357 VAL A C 1
ATOM 2893 O O . VAL A 1 357 ? 10.336 -0.287 -22.334 1.00 90.56 357 VAL A O 1
ATOM 2896 N N . LYS A 1 358 ? 8.570 -1.522 -21.700 1.00 90.44 358 LYS A N 1
ATOM 2897 C CA . LYS A 1 358 ? 8.072 -1.775 -23.055 1.00 90.44 358 LYS A CA 1
ATOM 2898 C C . LYS A 1 358 ? 7.648 -0.480 -23.745 1.00 90.44 358 LYS A C 1
ATOM 2900 O O . LYS A 1 358 ? 8.110 -0.226 -24.845 1.00 90.44 358 LYS A O 1
ATOM 2905 N N . GLN A 1 359 ? 6.891 0.383 -23.065 1.00 89.69 359 GLN A N 1
ATOM 2906 C CA . GLN A 1 359 ? 6.558 1.716 -23.587 1.00 89.69 359 GLN A CA 1
ATOM 2907 C C . GLN A 1 359 ? 7.819 2.529 -23.911 1.00 89.69 359 GLN A C 1
ATOM 2909 O O . GLN A 1 359 ? 7.944 3.082 -24.993 1.00 89.69 359 GLN A O 1
ATOM 2914 N N . VAL A 1 360 ? 8.798 2.554 -23.003 1.00 90.75 360 VAL A N 1
ATOM 2915 C CA . VAL A 1 360 ? 10.074 3.260 -23.210 1.00 90.75 360 VAL A CA 1
ATOM 2916 C C . VAL A 1 360 ? 10.873 2.681 -24.387 1.00 90.75 360 VAL A C 1
ATOM 2918 O O . VAL A 1 360 ? 11.547 3.433 -25.090 1.00 90.75 360 VAL A O 1
ATOM 2921 N N . ALA A 1 361 ? 10.818 1.366 -24.592 1.00 90.25 361 ALA A N 1
ATOM 2922 C CA . ALA A 1 361 ? 11.488 0.681 -25.688 1.00 90.25 361 ALA A CA 1
ATOM 2923 C C . ALA A 1 361 ? 10.804 0.981 -27.033 1.00 90.25 361 ALA A C 1
ATOM 2925 O O . ALA A 1 361 ? 11.489 1.351 -27.988 1.00 90.25 361 ALA A O 1
ATOM 2926 N N . ASP A 1 362 ? 9.468 0.951 -27.070 1.00 90.38 362 ASP A N 1
ATOM 2927 C CA . ASP A 1 362 ? 8.651 1.331 -28.228 1.00 90.38 362 ASP A CA 1
ATOM 2928 C C . ASP A 1 362 ? 8.885 2.807 -28.615 1.00 90.38 362 ASP A C 1
ATOM 2930 O O . ASP A 1 362 ? 9.055 3.109 -29.795 1.00 90.38 362 ASP A O 1
ATOM 2934 N N . ASP A 1 363 ? 9.013 3.721 -27.638 1.00 89.06 363 ASP A N 1
ATOM 2935 C CA . ASP A 1 363 ? 9.338 5.142 -27.871 1.00 89.06 363 ASP A CA 1
ATOM 2936 C C . ASP A 1 363 ? 10.677 5.337 -28.609 1.00 89.06 363 ASP A C 1
ATOM 2938 O O . ASP A 1 363 ? 10.879 6.336 -29.305 1.00 89.06 363 ASP A O 1
ATOM 2942 N N . ILE A 1 364 ? 11.636 4.434 -28.387 1.00 88.00 364 ILE A N 1
ATOM 2943 C CA . ILE A 1 364 ? 12.957 4.465 -29.024 1.00 88.00 364 ILE A CA 1
ATOM 2944 C C . ILE A 1 364 ? 12.970 3.659 -30.335 1.00 88.00 364 ILE A C 1
ATOM 2946 O O . ILE A 1 364 ? 13.872 3.843 -31.153 1.00 88.00 364 ILE A O 1
ATOM 2950 N N . GLY A 1 365 ? 11.987 2.781 -30.550 1.00 86.81 365 GLY A N 1
ATOM 2951 C CA . GLY A 1 365 ? 12.001 1.783 -31.620 1.00 86.81 365 GLY A CA 1
ATOM 2952 C C . GLY A 1 365 ? 12.947 0.610 -31.337 1.00 86.81 365 GLY A C 1
ATOM 2953 O O . GLY A 1 365 ? 13.521 0.047 -32.264 1.00 86.81 365 GLY A O 1
ATOM 2954 N N . PHE A 1 366 ? 13.160 0.268 -30.062 1.00 87.75 366 PHE A N 1
ATOM 2955 C CA . PHE A 1 366 ? 13.977 -0.870 -29.640 1.00 87.75 366 PHE A CA 1
ATOM 2956 C C . PHE A 1 366 ? 13.092 -2.069 -29.269 1.00 87.75 366 PHE A C 1
ATOM 2958 O O . PHE A 1 366 ? 12.345 -2.023 -28.295 1.00 87.75 366 PHE A O 1
ATOM 2965 N N . GLU A 1 367 ? 13.211 -3.176 -30.001 1.00 89.19 367 GLU A N 1
ATOM 2966 C CA . GLU A 1 367 ? 12.459 -4.409 -29.735 1.00 89.19 367 GLU A CA 1
ATOM 2967 C C . GLU A 1 367 ? 13.090 -5.196 -28.572 1.00 89.19 367 GLU A C 1
ATOM 2969 O O . GLU A 1 367 ? 13.918 -6.088 -28.752 1.00 89.19 367 GLU A O 1
ATOM 2974 N N . ILE A 1 368 ? 12.719 -4.849 -27.335 1.00 88.06 368 ILE A N 1
ATOM 2975 C CA . ILE A 1 368 ? 13.300 -5.451 -26.121 1.00 88.06 368 ILE A CA 1
ATOM 2976 C C . ILE A 1 368 ? 12.965 -6.947 -25.944 1.00 88.06 368 ILE A C 1
ATOM 2978 O O . ILE A 1 368 ? 13.687 -7.662 -25.246 1.00 88.06 368 ILE A O 1
ATOM 2982 N N . GLU A 1 369 ? 11.893 -7.434 -26.574 1.00 87.44 369 GLU A N 1
ATOM 2983 C CA . GLU A 1 369 ? 11.428 -8.826 -26.467 1.00 87.44 369 GLU A CA 1
ATOM 2984 C C . GLU A 1 369 ? 12.453 -9.831 -27.017 1.00 87.44 369 GLU A C 1
ATOM 2986 O O . GLU A 1 369 ? 12.670 -10.879 -26.407 1.00 87.44 369 GLU A O 1
ATOM 2991 N N . ASP A 1 370 ? 13.182 -9.466 -28.073 1.00 85.81 370 ASP A N 1
ATOM 2992 C CA . ASP A 1 370 ? 14.194 -10.317 -28.712 1.00 85.81 370 ASP A CA 1
ATOM 2993 C C . ASP A 1 370 ? 15.419 -10.595 -2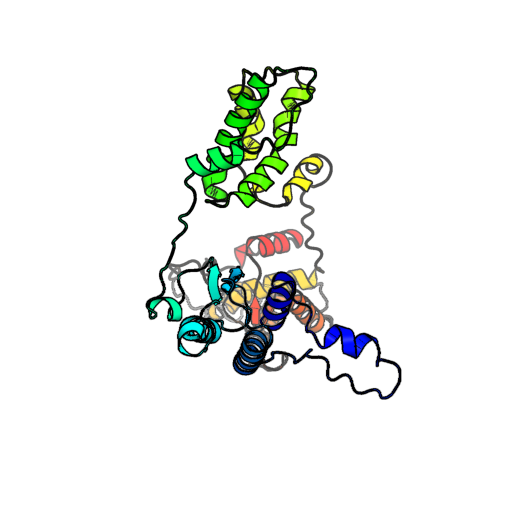7.826 1.00 85.81 370 ASP A C 1
ATOM 2995 O O . ASP A 1 370 ? 16.131 -11.592 -27.999 1.00 85.81 370 ASP A O 1
ATOM 2999 N N . TYR A 1 371 ? 15.666 -9.721 -26.849 1.00 84.12 371 TYR A N 1
ATOM 3000 C CA . TYR A 1 371 ? 16.831 -9.778 -25.965 1.00 84.12 371 TYR A CA 1
ATOM 3001 C C . TYR A 1 371 ? 16.547 -10.473 -24.628 1.00 84.12 371 TYR A C 1
ATOM 3003 O O . TYR A 1 371 ? 17.460 -10.636 -23.808 1.00 84.12 371 TYR A O 1
ATOM 3011 N N . LEU A 1 372 ? 15.304 -10.899 -24.391 1.00 83.06 372 LEU A N 1
ATOM 3012 C CA . LEU A 1 372 ? 14.904 -11.586 -23.169 1.00 83.06 372 LEU A CA 1
ATOM 3013 C C . LEU A 1 372 ? 14.937 -13.108 -23.328 1.00 83.06 372 LEU A C 1
ATOM 3015 O O . LEU A 1 372 ? 14.556 -13.687 -24.343 1.00 83.06 372 LEU A O 1
ATOM 3019 N N . VAL A 1 373 ? 15.400 -13.780 -22.274 1.00 74.25 373 VAL A N 1
ATOM 3020 C CA . VAL A 1 373 ? 15.364 -15.242 -22.180 1.00 74.25 373 VAL A CA 1
ATOM 3021 C C . VAL A 1 373 ? 14.038 -15.643 -21.548 1.00 74.25 373 VAL A C 1
ATOM 3023 O O . VAL A 1 373 ? 13.923 -15.650 -20.323 1.00 74.25 373 VAL A O 1
ATOM 3026 N N . GLU A 1 374 ? 13.047 -15.965 -22.378 1.00 61.97 374 GLU A N 1
ATOM 3027 C CA . GLU A 1 374 ? 11.824 -16.664 -21.947 1.00 61.97 374 GLU A CA 1
ATOM 3028 C C . GLU A 1 374 ? 11.990 -18.195 -21.918 1.00 61.97 374 GLU A C 1
ATOM 3030 O O . GLU A 1 374 ? 12.586 -18.787 -22.859 1.00 61.97 374 GLU A O 1
#

Organism: NCBI:txid44093

Solvent-accessible surface area (backbone atoms only — not comparable to full-atom values): 23407 Å² total; per-residue (Å²): 109,67,52,58,52,53,55,48,53,50,61,72,65,68,64,73,56,87,58,56,65,62,49,70,78,55,79,85,72,79,98,69,88,83,61,92,74,68,76,39,83,44,73,66,52,42,50,52,53,50,54,54,45,47,72,70,65,68,63,80,65,78,42,75,49,73,42,73,51,56,76,75,49,94,59,83,52,63,61,56,53,52,50,61,70,42,37,70,75,74,42,97,54,88,37,64,46,80,44,82,39,70,89,67,78,84,53,68,68,60,71,77,42,95,65,89,81,85,86,81,76,81,54,49,74,70,52,42,30,52,61,53,49,73,52,80,85,72,83,72,77,72,92,79,59,56,75,69,57,53,52,52,50,48,42,53,49,39,44,50,50,47,65,57,39,38,86,76,59,54,63,46,60,67,59,51,50,55,37,52,63,64,48,43,63,68,67,43,45,56,43,73,75,69,69,52,63,82,86,48,52,69,61,56,44,67,73,47,43,72,59,59,75,40,72,55,57,78,41,85,59,59,72,48,70,82,48,59,87,78,80,57,74,83,74,76,57,74,90,59,56,73,67,54,42,47,48,52,50,24,35,45,46,45,25,68,38,59,78,88,48,45,67,75,74,56,54,82,74,85,67,91,57,74,90,71,64,82,80,72,80,82,78,70,69,94,60,63,64,82,80,45,81,58,41,70,34,46,65,67,56,30,53,54,46,30,66,54,70,52,62,92,88,61,76,89,56,90,54,57,65,56,44,52,50,50,38,37,76,71,50,41,35,40,72,78,48,96,59,61,87,86,42,88,84,37,32,36,28,49,55,70,55,69,70,58,48,49,52,48,25,58,65,72,70,45,76,65,72,82,71,52,86,123

Secondary structure (DSSP, 8-state):
-HHHHHHHHHHHH----HHHHHHHTSTTS------S-----SHHHHHHHHHHHHHHHT--SPEEEEEETGGG-SS-THHHHHHHHTHHHH-S-TTEEEEEE--SSPPHHHHSS-PPP---PPPPHHHHHHHHHH----PPPTTSS-HHHHHHHHHHHHHHHHHHHHHHHTT-HHHHHHHHHHHHHHHHHHHHHS---TT-HHHHHHHHHHHHHSGGGTSGGGGGGGTTTTS-S-----SS-HHHHHHHHHHHHHHHS-GGGHHHHH----STTGGG---PPP---SS-GGGSPPPPEEHHHHHHHHHHHS-TT----TTHHHHHHHHHHTTSEEESSSS-TTSTT-EEEE---HHHHHHHHHHHT--GGGGS--